Protein AF-A0A3M1M4L3-F1 (afdb_monomer_lite)

Sequence (626 aa):
MTRQAADRQPEDGQPAIVGIDIGGANLKIATAGGLARACFFPMWKTPEQLATRLARLIEDCGIDPSHARFALTMTGEMADCFATRRAGVQAILRQVLDLVPGERLFVYRVDGGWCTASAAWEDPWSVAASNWRALAEWILSCDSPVQPPPDLLIDIGSTTTDVIPLFDGRVATTARTDRDRLQSGQLVYIGCQRTLLAALQASVRIDGVSCPLMAEYFADLGDALVVAGLASESSADLATADGRPRTQEFAAARLARMIGEDAETLDLEPIRDLGRQFAQSASARIADAVVRQLDVRQRPPTGTTLMFTGHGDGLHRCVAEELTRRGLAFHAVWLSDSLSPELSRSAPAYACARLLLSRLHGREAPGVSIEGASLIERLEPLVEPRLPTEGRPRPSPRTATKLPDQSRRVIKLGGSLLDVPNLSELFCAWMRAERPACNLLVVGGGPLVDAVRQLDRIHELPPTEIHWLCVRLLDATWELAQWLLPQVVHPVADADSLNHFLSHDQSADRVALVRPGAFYEPDGDRSGLPANWSTTSDSVAAYLAQIVAADELVLLKSTCIYGQQTSAPGGDSAIQRWAEAGLVDAMFPIAARCIPRVRYLNLRSATQATPTNASSPESARRATRS

pLDDT: mean 83.09, std 19.93, range [24.25, 98.25]

Secondary structure (DSSP, 8-state):
--------PPPTTPPPEEEEEE-SSEEEEEETTS-EEEEE--TTT-GGGHHHHHHHHHHHTT--TTT-EEEEEESGGG-TT-SSHHHHHHHHHHHHHTTS-GGGEEEE-TTS-EE-HHHHHH-GGGTBT-HHHHHHHHHHSTT-SSSSPPSEEEEE-SS-EEEEE--TTS------SHHHHHHHTSEES--SSS-BGGGT-SEEEETTEEEEPP-SSS-BHHHHHHHTTSS--BSS---STTS--B-HHHHHHHHHHTTT--TTTS-HHHHHHHHHHHHHHHHHHHHHHHHHHHHHTT--STTEEEEEEES-HHHHHHHHHHHHHTT--EEEEEGGGTS-HHHHHTHHHHHHHHHHHHHHTT-S--------S---S------PPPPPP---PPPPP------TT--EEEEEE-GGGTT-TTHHHHHHHHHHHSPP-EEEEEE--HHHHHHHHHHHHHH---HHHHHHHHHHHHHHHHHHHHHH-TT--EEE-SHHHHHHHHHH---TT-EEEE-GGGT--STT--S---SSTTS-HHHHHHHHHHHTT-SEEEEEESS-BTTB-EEE-TTSHHHHHHHHTTSS-TTHHHHHTT-SEEEEEETTTTTS-PPP----TTSSSSSS--

Foldseek 3Di:
DDDDPDLDDPDPPAAWFKFWEAECFKTKMATLSFDIDMDTDNCLPCVVCLLVVVLVRCVVVVHDLVRHAYEYAYQNLPHPNAPDSLRSLLSNLLSVVLRHPQVRYWQAFLVRDTDTSVVCNVPVLRRHPNLVVLLLLLLLDPVHPDPPRAQWEWAAEQFKIATFGCPPSHRPDPDSDVVSCVVLLRIGRDHQHPAALCVLDQWDDFPNDTAGWDPDQLFTLVLLCQLLVQDPFDQPPLVGPVSGGSHNQSSLQSQQVRRPGGPVGDDSVSSNVSSVVSLLSRLLSNLVSNVSVCVVVVHQLAAGEYEYFADGRSSVVSNVVNCVVVVRHYHYHYVCVVGPNSCRNNVSSNSSSNVVVCVVVVNDDDDDDPPDPDDPDDDDDDDDDDDDDDDDDDDDDPADDDDPPAAAEEEEEEQQLLPPPCSQVLVVVVLVVDDQHQAEYFYFLHPNLVVLVVVCVVVVDDFLVSLVVRLVSSVVVLVSCCVVHVQQPAEAEALVSVVCCLPPPIGSSHYYYYRLRNPADPPPHPLPDDRGQLDGSLLSSLLVCVRNVHQEYEYADQGDDSPDKDKDQLLDPVVCVCCVSVVHGNCNSVSRNHHGMYIYDHSVCPPPDDPDDPDDPDPPPPPPDD

Structure (mmCIF, N/CA/C/O backbone):
data_AF-A0A3M1M4L3-F1
#
_entry.id   AF-A0A3M1M4L3-F1
#
loop_
_atom_site.group_PDB
_atom_site.id
_atom_site.type_symbol
_atom_site.label_atom_id
_atom_site.label_alt_id
_atom_site.label_comp_id
_atom_site.label_asym_id
_atom_site.label_entity_id
_atom_site.label_seq_id
_atom_site.pdbx_PDB_ins_code
_atom_site.Cartn_x
_atom_site.Cartn_y
_atom_site.Cartn_z
_atom_site.occupancy
_atom_site.B_iso_or_equiv
_atom_site.auth_seq_id
_atom_site.auth_comp_id
_atom_site.auth_asym_id
_atom_site.auth_atom_id
_atom_site.pdbx_PDB_model_num
ATOM 1 N N . MET A 1 1 ? 16.657 -18.083 37.645 1.00 32.25 1 MET A N 1
ATOM 2 C CA . MET A 1 1 ? 17.650 -18.602 36.680 1.00 32.25 1 MET A CA 1
ATOM 3 C C . MET A 1 1 ? 17.088 -18.403 35.287 1.00 32.25 1 MET A C 1
ATOM 5 O O . MET A 1 1 ? 16.308 -19.207 34.799 1.00 32.25 1 MET A O 1
ATOM 9 N N . THR A 1 2 ? 17.403 -17.244 34.731 1.00 26.77 2 THR A N 1
ATOM 10 C CA . THR A 1 2 ? 16.927 -16.693 33.463 1.00 26.77 2 THR A CA 1
ATOM 11 C C . THR A 1 2 ? 17.750 -17.305 32.332 1.00 26.77 2 THR A C 1
ATOM 13 O O . THR A 1 2 ? 18.967 -17.134 32.308 1.00 26.77 2 THR A O 1
ATOM 16 N N . ARG A 1 3 ? 17.124 -18.048 31.412 1.00 27.91 3 ARG A N 1
ATOM 17 C CA . ARG A 1 3 ? 17.778 -18.461 30.164 1.00 27.91 3 ARG A CA 1
ATOM 18 C C . ARG A 1 3 ? 17.505 -17.402 29.102 1.00 27.91 3 ARG A C 1
ATOM 20 O O . ARG A 1 3 ? 16.374 -17.254 28.658 1.00 27.91 3 ARG A O 1
ATOM 27 N N . GLN A 1 4 ? 18.567 -16.687 28.733 1.00 27.95 4 GLN A N 1
ATOM 28 C CA . GLN A 1 4 ? 18.695 -15.959 27.474 1.00 27.95 4 GLN A CA 1
ATOM 29 C C . GLN A 1 4 ? 18.312 -16.893 26.318 1.00 27.95 4 GLN A C 1
ATOM 31 O O . GLN A 1 4 ? 18.992 -17.894 26.082 1.00 27.95 4 GLN A O 1
ATOM 36 N N . ALA A 1 5 ? 17.238 -16.574 25.598 1.00 28.23 5 ALA A N 1
ATOM 37 C CA . ALA A 1 5 ? 17.086 -17.037 24.228 1.00 28.23 5 ALA A CA 1
ATOM 38 C C . ALA A 1 5 ? 18.014 -16.163 23.382 1.00 28.23 5 ALA A C 1
ATOM 40 O O . ALA A 1 5 ? 17.811 -14.960 23.251 1.00 28.23 5 ALA A O 1
ATOM 41 N N . ALA A 1 6 ? 19.109 -16.777 22.949 1.00 30.31 6 ALA A N 1
ATOM 42 C CA . ALA A 1 6 ? 20.185 -16.143 22.221 1.00 30.31 6 ALA A CA 1
ATOM 43 C C . ALA A 1 6 ? 19.709 -15.601 20.869 1.00 30.31 6 ALA A C 1
ATOM 45 O O . ALA A 1 6 ? 19.128 -16.328 20.062 1.00 30.31 6 ALA A O 1
ATOM 46 N N . ASP A 1 7 ? 20.054 -14.338 20.650 1.00 32.81 7 ASP A N 1
ATOM 47 C CA . ASP A 1 7 ? 20.271 -13.692 19.366 1.00 32.81 7 ASP A CA 1
ATOM 48 C C . ASP A 1 7 ? 21.252 -14.555 18.546 1.00 32.81 7 ASP A C 1
ATOM 50 O O . ASP A 1 7 ? 22.466 -14.538 18.761 1.00 32.81 7 ASP A O 1
ATOM 54 N N . ARG A 1 8 ? 20.723 -15.438 17.692 1.00 32.38 8 ARG A N 1
ATOM 55 C CA . ARG A 1 8 ? 21.536 -16.164 16.714 1.00 32.38 8 ARG A CA 1
ATOM 56 C C . ARG A 1 8 ? 21.619 -15.292 15.474 1.00 32.38 8 ARG A C 1
ATOM 58 O O . ARG A 1 8 ? 20.657 -15.214 14.713 1.00 32.38 8 ARG A O 1
ATOM 65 N N . GLN A 1 9 ? 22.785 -14.685 15.262 1.00 31.12 9 GLN A N 1
ATOM 66 C CA . GLN A 1 9 ? 23.165 -14.221 13.933 1.00 31.12 9 GLN A CA 1
ATOM 67 C C . GLN A 1 9 ? 22.983 -15.371 12.925 1.00 31.12 9 GLN A C 1
ATOM 69 O O . GLN A 1 9 ? 23.208 -16.531 13.294 1.00 31.12 9 GLN A O 1
ATOM 74 N N . PRO A 1 10 ? 22.545 -15.086 11.685 1.00 37.47 10 PRO A N 1
ATOM 75 C CA . PRO A 1 10 ? 22.465 -16.109 10.652 1.00 37.47 10 PRO A CA 1
ATOM 76 C C . PRO A 1 10 ? 23.833 -16.785 10.514 1.00 37.47 10 PRO A C 1
ATOM 78 O O . PRO A 1 10 ? 24.854 -16.107 10.430 1.00 37.47 10 PRO A O 1
ATOM 81 N N . GLU A 1 11 ? 23.849 -18.120 10.549 1.00 39.62 11 GLU A N 1
ATOM 82 C CA . GLU A 1 11 ? 25.050 -18.908 10.271 1.00 39.62 11 GLU A CA 1
ATOM 83 C C . GLU A 1 11 ? 25.615 -18.471 8.911 1.00 39.62 11 GLU A C 1
ATOM 85 O O . GLU A 1 11 ? 24.872 -18.412 7.925 1.00 39.62 11 GLU A O 1
ATOM 90 N N . ASP A 1 12 ? 26.909 -18.135 8.882 1.00 37.69 12 ASP A N 1
ATOM 91 C CA . ASP A 1 12 ? 27.631 -17.689 7.688 1.00 37.69 12 ASP A CA 1
ATOM 92 C C . ASP A 1 12 ? 27.312 -18.618 6.500 1.00 37.69 12 ASP A C 1
ATOM 94 O O . ASP A 1 12 ? 27.687 -19.793 6.486 1.00 37.69 12 ASP A O 1
ATOM 98 N N . GLY A 1 13 ? 26.571 -18.099 5.512 1.00 49.00 13 GLY A N 1
ATOM 99 C CA . GLY A 1 13 ? 26.264 -18.788 4.253 1.00 49.00 13 GLY A CA 1
ATOM 100 C C . GLY A 1 13 ? 24.808 -19.210 4.008 1.00 49.00 13 GLY A C 1
ATOM 101 O O . GLY A 1 13 ? 24.518 -19.671 2.901 1.00 49.00 13 GLY A O 1
ATOM 102 N N . GLN A 1 14 ? 23.867 -19.050 4.951 1.00 57.69 14 GLN A N 1
ATOM 103 C CA . GLN A 1 14 ? 22.445 -19.289 4.645 1.00 57.69 14 GLN A CA 1
ATOM 104 C C . GLN A 1 14 ? 21.783 -18.075 3.962 1.00 57.69 14 GLN A C 1
ATOM 106 O O . GLN A 1 14 ? 21.951 -16.944 4.418 1.00 57.69 14 GLN A O 1
ATOM 111 N N . PRO A 1 15 ? 20.999 -18.281 2.882 1.00 73.06 15 PRO A N 1
ATOM 112 C CA . PRO A 1 15 ? 20.337 -17.190 2.173 1.00 73.06 15 PRO A CA 1
ATOM 113 C C . PRO A 1 15 ? 19.296 -16.513 3.069 1.00 73.06 15 PRO A C 1
ATOM 115 O O . PRO A 1 15 ? 18.456 -17.187 3.671 1.00 73.06 15 PRO A O 1
ATOM 118 N N . ALA A 1 16 ? 19.320 -15.179 3.120 1.00 89.94 16 ALA A N 1
ATOM 119 C CA . ALA A 1 16 ? 18.350 -14.401 3.881 1.00 89.94 16 ALA A CA 1
ATOM 120 C C . ALA A 1 16 ? 16.921 -14.699 3.400 1.00 89.94 16 ALA A C 1
ATOM 122 O O . ALA A 1 16 ? 16.651 -14.696 2.200 1.00 89.94 16 ALA A O 1
ATOM 123 N N . ILE A 1 17 ? 15.998 -14.943 4.333 1.00 96.06 17 ILE A N 1
ATOM 124 C CA . ILE A 1 17 ? 14.576 -15.123 4.021 1.00 96.06 17 ILE A CA 1
ATOM 125 C C . ILE A 1 17 ? 13.830 -13.850 4.380 1.00 96.06 17 ILE A C 1
ATOM 127 O O . ILE A 1 17 ? 13.893 -13.386 5.521 1.00 96.06 17 ILE A O 1
ATOM 131 N N . VAL A 1 18 ? 13.126 -13.306 3.395 1.00 97.50 18 VAL A N 1
ATOM 132 C CA . VAL A 1 18 ? 12.513 -11.982 3.448 1.00 97.50 18 VAL A CA 1
ATOM 133 C C . VAL A 1 18 ? 11.041 -12.109 3.106 1.00 97.50 18 VAL A C 1
ATOM 135 O O . VAL A 1 18 ? 10.682 -12.548 2.022 1.00 97.50 18 VAL A O 1
ATOM 138 N N . GLY A 1 19 ? 10.175 -11.719 4.022 1.00 97.69 19 GLY A N 1
ATOM 139 C CA . GLY A 1 19 ? 8.757 -11.569 3.764 1.00 97.69 19 GLY A CA 1
ATOM 140 C C . GLY A 1 19 ? 8.443 -10.176 3.246 1.00 97.69 19 GLY A C 1
ATOM 141 O O . GLY A 1 19 ? 9.009 -9.192 3.723 1.00 97.69 19 GLY A O 1
ATOM 142 N N . ILE A 1 20 ? 7.534 -10.100 2.283 1.00 97.56 20 ILE A N 1
ATOM 143 C CA . ILE A 1 20 ? 7.029 -8.875 1.673 1.00 97.56 20 ILE A CA 1
ATOM 144 C C . ILE A 1 20 ? 5.503 -8.900 1.791 1.00 97.56 20 ILE A C 1
ATOM 146 O O . ILE A 1 20 ? 4.857 -9.807 1.272 1.00 97.56 20 ILE A O 1
ATOM 150 N N . ASP A 1 21 ? 4.934 -7.892 2.449 1.00 97.00 21 ASP A N 1
ATOM 151 C CA . ASP A 1 21 ? 3.492 -7.621 2.494 1.00 97.00 21 ASP A CA 1
ATOM 152 C C . ASP A 1 21 ? 3.196 -6.360 1.673 1.00 97.00 21 ASP A C 1
ATOM 154 O O . ASP A 1 21 ? 3.556 -5.239 2.056 1.00 97.00 21 ASP A O 1
ATOM 158 N N . ILE A 1 22 ? 2.575 -6.560 0.508 1.00 96.25 22 ILE A N 1
ATOM 159 C CA . ILE A 1 22 ? 2.193 -5.494 -0.421 1.00 96.25 22 ILE A CA 1
ATOM 160 C C . ILE A 1 22 ? 0.733 -5.119 -0.169 1.00 96.25 22 ILE A C 1
ATOM 162 O O . ILE A 1 22 ? -0.192 -5.725 -0.717 1.00 96.25 22 ILE A O 1
ATOM 166 N N . GLY A 1 23 ? 0.525 -4.107 0.670 1.00 92.94 23 GLY A N 1
ATOM 167 C CA . GLY A 1 23 ? -0.794 -3.550 0.949 1.00 92.94 23 GLY A CA 1
ATOM 168 C C . GLY A 1 23 ? -1.175 -2.404 0.016 1.00 92.94 23 GLY A C 1
ATOM 169 O O . GLY A 1 23 ? -0.333 -1.800 -0.644 1.00 92.94 23 GLY A O 1
ATOM 170 N N . GLY A 1 24 ? -2.462 -2.048 0.003 1.00 89.94 24 GLY A N 1
ATOM 171 C CA . GLY A 1 24 ? -2.957 -0.940 -0.826 1.00 89.94 24 GLY A CA 1
ATOM 172 C C . GLY A 1 24 ? -2.454 0.444 -0.394 1.00 89.94 24 GLY A C 1
ATOM 173 O O . GLY A 1 24 ? -2.439 1.364 -1.204 1.00 89.94 24 GLY A O 1
ATOM 174 N N . ALA A 1 25 ? -2.042 0.600 0.869 1.00 89.06 25 ALA A N 1
ATOM 175 C CA . ALA A 1 25 ? -1.577 1.872 1.439 1.00 89.06 25 ALA A CA 1
ATOM 176 C C . ALA A 1 25 ? -0.161 1.830 2.016 1.00 89.06 25 ALA A C 1
ATOM 178 O O . ALA A 1 25 ? 0.395 2.874 2.344 1.00 89.06 25 ALA A O 1
ATOM 179 N N . ASN A 1 26 ? 0.410 0.643 2.202 1.00 91.31 26 ASN A N 1
ATOM 180 C CA . ASN A 1 26 ? 1.704 0.474 2.844 1.00 91.31 26 ASN A CA 1
ATOM 181 C C . ASN A 1 26 ? 2.438 -0.708 2.219 1.00 91.31 26 ASN A C 1
ATOM 183 O O . ASN A 1 26 ? 1.822 -1.724 1.902 1.00 91.31 26 ASN A O 1
ATOM 187 N N . LEU A 1 27 ? 3.758 -0.583 2.129 1.00 94.75 27 LEU A N 1
ATOM 188 C CA . LEU A 1 27 ? 4.661 -1.695 1.853 1.00 94.75 27 LEU A CA 1
ATOM 189 C C . LEU A 1 27 ? 5.369 -2.059 3.144 1.00 94.75 27 LEU A C 1
ATOM 191 O O . LEU A 1 27 ? 5.829 -1.166 3.862 1.00 94.75 27 LEU A O 1
ATOM 195 N N . LYS A 1 28 ? 5.467 -3.354 3.430 1.00 95.62 28 LYS A N 1
ATOM 196 C CA . LYS A 1 28 ? 6.172 -3.853 4.607 1.00 95.62 28 LYS A CA 1
ATOM 197 C C . LYS A 1 28 ? 7.083 -4.993 4.201 1.00 95.62 28 LYS A C 1
ATOM 199 O O . LYS A 1 28 ? 6.690 -5.858 3.419 1.00 95.62 28 LYS A O 1
ATOM 204 N N . ILE A 1 29 ? 8.279 -5.002 4.764 1.00 96.44 29 ILE A N 1
ATOM 205 C CA . ILE A 1 29 ? 9.222 -6.101 4.637 1.00 96.44 29 ILE A CA 1
ATOM 206 C C . ILE A 1 29 ? 9.695 -6.529 6.018 1.00 96.44 29 ILE A C 1
ATOM 208 O O . ILE A 1 29 ? 9.835 -5.703 6.924 1.00 96.44 29 ILE A O 1
ATOM 212 N N . ALA A 1 30 ? 9.959 -7.819 6.172 1.00 96.38 30 ALA A N 1
ATOM 213 C CA . ALA A 1 30 ? 10.586 -8.341 7.372 1.00 96.38 30 ALA A CA 1
ATOM 214 C C . ALA A 1 30 ? 11.461 -9.551 7.052 1.00 96.38 30 ALA A C 1
ATOM 216 O O . ALA A 1 30 ? 11.080 -10.407 6.261 1.00 96.38 30 ALA A O 1
ATOM 217 N N . THR A 1 31 ? 12.629 -9.652 7.674 1.00 95.88 31 THR A N 1
ATOM 218 C CA . THR A 1 31 ? 13.487 -10.830 7.567 1.00 95.88 31 THR A CA 1
ATOM 219 C C . THR A 1 31 ? 13.106 -11.850 8.629 1.00 95.88 31 THR A C 1
ATOM 221 O O . THR A 1 31 ? 12.677 -11.493 9.727 1.00 95.88 31 THR A O 1
ATOM 224 N N . ALA A 1 32 ? 13.327 -13.136 8.355 1.00 93.12 32 ALA A N 1
ATOM 225 C CA . ALA A 1 32 ? 13.128 -14.185 9.357 1.00 93.12 32 ALA A CA 1
ATOM 226 C C . ALA A 1 32 ? 14.021 -13.990 10.605 1.00 93.12 32 ALA A C 1
ATOM 228 O O . ALA A 1 32 ? 13.659 -14.440 11.692 1.00 93.12 32 ALA A O 1
ATOM 229 N N . GLY A 1 33 ? 15.141 -13.269 10.454 1.00 89.06 33 GLY A N 1
ATOM 230 C CA . GLY A 1 33 ? 16.050 -12.866 11.532 1.00 89.06 33 GLY A CA 1
ATOM 231 C C . GLY A 1 33 ? 15.567 -11.687 12.387 1.00 89.06 33 GLY A C 1
ATOM 232 O O . GLY A 1 33 ? 16.250 -11.328 13.335 1.00 89.06 33 GLY A O 1
ATOM 233 N N . GLY A 1 34 ? 14.405 -11.092 12.091 1.00 89.62 34 GLY A N 1
ATOM 234 C CA . GLY A 1 34 ? 13.785 -10.077 12.950 1.00 89.62 34 GLY A CA 1
ATOM 235 C C . GLY A 1 34 ? 14.052 -8.620 12.558 1.00 89.62 34 GLY A C 1
ATOM 236 O O . GLY A 1 34 ? 13.714 -7.715 13.314 1.00 89.62 34 GLY A O 1
ATOM 237 N N . LEU A 1 35 ? 14.609 -8.354 11.376 1.00 92.38 35 LEU A N 1
ATOM 238 C CA . LEU A 1 35 ? 14.668 -6.990 10.845 1.00 92.38 35 LEU A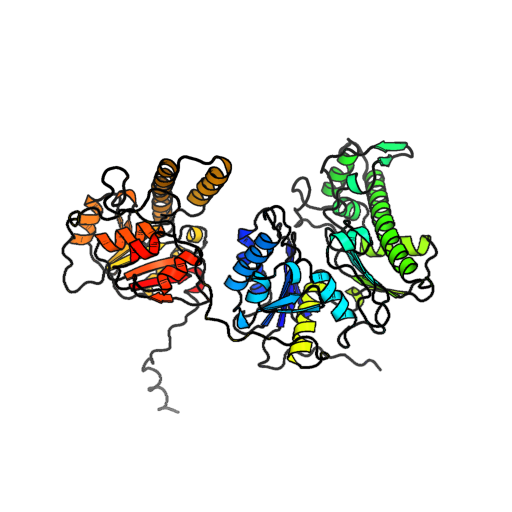 CA 1
ATOM 239 C C . LEU A 1 35 ? 13.352 -6.660 10.139 1.00 92.38 35 LEU A C 1
ATOM 241 O O . LEU A 1 35 ? 12.895 -7.464 9.338 1.00 92.38 35 LEU A O 1
ATOM 245 N N . ALA A 1 36 ? 12.768 -5.483 10.372 1.00 93.31 36 ALA A N 1
ATOM 246 C CA . ALA A 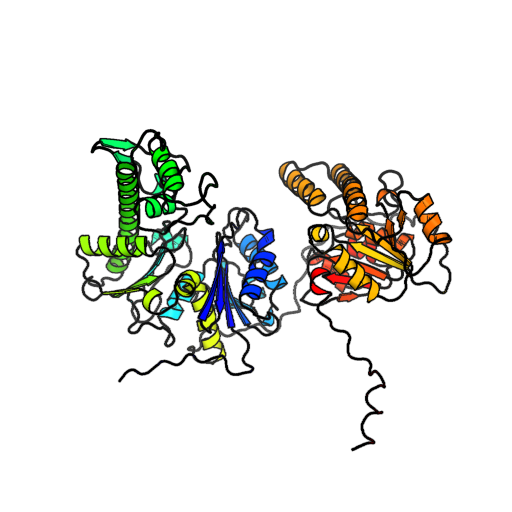1 36 ? 11.561 -5.042 9.672 1.00 93.31 36 ALA A CA 1
ATOM 247 C C . ALA A 1 36 ? 11.631 -3.576 9.240 1.00 93.31 36 ALA A C 1
ATOM 249 O O . ALA A 1 36 ? 12.226 -2.730 9.918 1.00 93.31 36 ALA A O 1
ATOM 250 N N . ARG A 1 37 ? 11.001 -3.274 8.103 1.00 92.56 37 ARG A N 1
ATOM 251 C CA . ARG A 1 37 ? 10.810 -1.918 7.576 1.00 92.56 37 ARG A CA 1
ATOM 252 C C . ARG A 1 37 ? 9.427 -1.803 6.957 1.00 92.56 37 ARG A C 1
ATOM 254 O O . ARG A 1 37 ? 8.935 -2.735 6.327 1.00 92.56 37 ARG A O 1
ATOM 261 N N . ALA A 1 38 ? 8.822 -0.634 7.096 1.00 91.12 38 ALA A N 1
ATOM 262 C CA . ALA A 1 38 ? 7.552 -0.317 6.468 1.00 91.12 38 ALA A CA 1
ATOM 263 C C . ALA A 1 38 ? 7.575 1.118 5.948 1.00 91.12 38 ALA A C 1
ATOM 265 O O . ALA A 1 38 ? 8.188 1.993 6.560 1.00 91.12 38 ALA A O 1
ATOM 266 N N . CYS A 1 39 ? 6.877 1.375 4.846 1.00 89.81 39 CYS A N 1
ATOM 267 C CA . CYS A 1 39 ? 6.657 2.734 4.367 1.00 89.81 39 CYS A CA 1
ATOM 268 C C . CYS A 1 39 ? 5.238 2.918 3.831 1.00 89.81 39 CYS A C 1
ATOM 270 O O . CYS A 1 39 ? 4.625 1.982 3.309 1.00 89.81 39 CYS A O 1
ATOM 272 N N . PHE A 1 40 ? 4.741 4.151 3.934 1.00 88.38 40 PHE A N 1
ATOM 273 C CA . PHE A 1 40 ? 3.493 4.545 3.298 1.00 88.38 40 PHE A CA 1
ATOM 274 C C . PHE A 1 40 ? 3.654 4.542 1.775 1.00 88.38 40 PHE A C 1
ATOM 276 O O . PHE A 1 40 ? 4.588 5.138 1.225 1.00 88.38 40 PHE A O 1
ATOM 283 N N . PHE A 1 41 ? 2.731 3.871 1.098 1.00 91.62 41 PHE A N 1
ATOM 284 C CA . PHE A 1 41 ? 2.696 3.713 -0.346 1.00 91.62 41 PHE A CA 1
ATOM 285 C C . PHE A 1 41 ? 1.235 3.710 -0.811 1.00 91.62 41 PHE A C 1
ATOM 287 O O . PHE A 1 41 ? 0.580 2.667 -0.764 1.00 91.62 41 PHE A O 1
ATOM 294 N N . PRO A 1 42 ? 0.692 4.868 -1.225 1.00 89.12 42 PRO A N 1
ATOM 295 C CA . PRO A 1 42 ? -0.676 4.960 -1.709 1.00 89.12 42 PRO A CA 1
ATOM 296 C C . PRO A 1 42 ? -0.750 4.336 -3.104 1.00 89.12 42 PRO A C 1
ATOM 298 O O . PRO A 1 42 ? -0.598 5.027 -4.112 1.00 89.12 42 PRO A O 1
ATOM 301 N N . MET A 1 43 ? -0.973 3.023 -3.167 1.00 93.56 43 MET A N 1
ATOM 302 C CA . MET A 1 43 ? -0.946 2.257 -4.416 1.00 93.56 43 MET A CA 1
ATOM 303 C C . MET A 1 43 ? -1.917 2.813 -5.456 1.00 93.56 43 MET A C 1
ATOM 305 O O . MET A 1 43 ? -1.611 2.806 -6.637 1.00 93.56 43 MET A O 1
ATOM 309 N N . TRP A 1 44 ? -3.041 3.375 -5.009 1.00 89.62 44 TRP A N 1
ATOM 310 C CA . TRP A 1 44 ? -4.038 4.008 -5.871 1.00 89.62 44 TRP A CA 1
ATOM 311 C C . TRP A 1 44 ? -3.567 5.316 -6.534 1.00 89.62 44 TRP A C 1
ATOM 313 O O . TRP A 1 44 ? -4.192 5.755 -7.493 1.00 89.62 44 TRP A O 1
ATOM 323 N N . LYS A 1 45 ? -2.492 5.952 -6.042 1.00 83.25 45 LYS A N 1
ATOM 324 C CA . LYS A 1 45 ? -1.944 7.203 -6.605 1.00 83.25 45 LYS A CA 1
ATOM 325 C C . LYS A 1 45 ? -0.708 6.982 -7.467 1.00 83.25 45 LYS A C 1
ATOM 327 O O . LYS A 1 45 ? -0.581 7.626 -8.499 1.00 83.25 45 LYS A O 1
ATOM 332 N N . THR A 1 46 ? 0.209 6.127 -7.016 1.00 87.25 46 THR A N 1
ATOM 333 C CA . THR A 1 46 ? 1.527 5.937 -7.652 1.00 87.25 46 THR A CA 1
ATOM 334 C C . THR A 1 46 ? 1.866 4.450 -7.835 1.00 87.25 46 THR A C 1
ATOM 336 O O . THR A 1 46 ? 2.898 3.994 -7.325 1.00 87.25 46 THR A O 1
ATOM 339 N N . PRO A 1 47 ? 0.997 3.646 -8.482 1.00 88.31 47 PRO A N 1
ATOM 340 C CA . PRO A 1 47 ? 1.197 2.199 -8.616 1.00 88.31 47 PRO A CA 1
ATOM 341 C C . PRO A 1 47 ? 2.494 1.836 -9.352 1.00 88.31 47 PRO A C 1
ATOM 343 O O . PRO A 1 47 ? 3.097 0.806 -9.057 1.00 88.31 47 PRO A O 1
ATOM 346 N N . GLU A 1 48 ? 2.956 2.687 -10.269 1.00 86.75 48 GLU A N 1
ATOM 347 C CA . GLU A 1 48 ? 4.187 2.530 -11.052 1.00 86.75 48 GLU A CA 1
ATOM 348 C C . GLU A 1 48 ? 5.478 2.646 -10.228 1.00 86.75 48 GLU A C 1
ATOM 350 O O . GLU A 1 48 ? 6.551 2.263 -10.690 1.00 86.75 48 GLU A O 1
ATOM 355 N N . GLN A 1 49 ? 5.398 3.176 -9.004 1.00 87.25 49 GLN A N 1
ATOM 356 C CA . GLN A 1 49 ? 6.560 3.336 -8.130 1.00 87.25 49 GLN A CA 1
ATOM 357 C C . GLN A 1 49 ? 6.805 2.124 -7.222 1.00 87.25 49 GLN A C 1
ATOM 359 O O . GLN A 1 49 ? 7.777 2.141 -6.463 1.00 87.25 49 GLN A O 1
ATOM 364 N N . LEU A 1 50 ? 5.966 1.080 -7.272 1.00 93.69 50 LEU A N 1
ATOM 365 C CA . LEU A 1 50 ? 6.055 -0.069 -6.362 1.00 93.69 50 LEU A CA 1
ATOM 366 C C . LEU A 1 50 ? 7.446 -0.710 -6.404 1.00 93.69 50 LEU A C 1
ATOM 368 O O . LEU A 1 50 ? 8.059 -0.864 -5.348 1.00 93.69 50 LEU A O 1
ATOM 372 N N . ALA A 1 51 ? 7.981 -0.995 -7.596 1.00 91.69 51 ALA A N 1
ATOM 373 C CA . ALA A 1 51 ? 9.316 -1.583 -7.727 1.00 91.69 51 ALA A CA 1
ATOM 374 C C . ALA A 1 51 ? 10.403 -0.689 -7.097 1.00 91.69 51 ALA A C 1
ATOM 376 O O . ALA A 1 51 ? 11.221 -1.135 -6.296 1.00 91.69 51 ALA A O 1
ATOM 377 N N . THR A 1 52 ? 10.376 0.614 -7.386 1.00 88.94 52 THR A N 1
ATOM 378 C CA . THR A 1 52 ? 11.372 1.561 -6.853 1.00 88.94 52 THR A CA 1
ATOM 379 C C . THR A 1 52 ? 11.300 1.663 -5.328 1.00 88.94 52 THR A C 1
ATOM 381 O O . THR A 1 52 ? 12.325 1.725 -4.652 1.00 88.94 52 THR A O 1
ATOM 384 N N . ARG A 1 53 ? 10.089 1.687 -4.763 1.00 90.88 53 ARG A N 1
ATOM 385 C CA . ARG A 1 53 ? 9.883 1.817 -3.314 1.00 90.88 53 ARG A CA 1
ATOM 386 C C . ARG A 1 53 ? 10.231 0.531 -2.575 1.00 90.88 53 ARG A C 1
ATOM 388 O O . ARG A 1 53 ? 10.836 0.604 -1.511 1.00 90.88 53 ARG A O 1
ATOM 395 N N . LEU A 1 54 ? 9.908 -0.623 -3.152 1.00 94.69 54 LEU A N 1
ATOM 396 C CA . LEU A 1 54 ? 10.280 -1.920 -2.603 1.00 94.69 54 LEU A CA 1
ATOM 397 C C . LEU A 1 54 ? 11.799 -2.143 -2.657 1.00 94.69 54 LEU A C 1
ATOM 399 O O . LEU A 1 54 ? 12.366 -2.594 -1.668 1.00 94.69 54 LEU A O 1
ATOM 403 N N . ALA A 1 55 ? 12.469 -1.752 -3.748 1.00 92.25 55 ALA A N 1
ATOM 404 C CA . ALA A 1 55 ? 13.928 -1.822 -3.859 1.00 92.25 55 ALA A CA 1
ATOM 405 C C . ALA A 1 55 ? 14.633 -1.044 -2.739 1.00 92.25 55 ALA A C 1
ATOM 407 O O . ALA A 1 55 ? 15.527 -1.585 -2.098 1.00 92.25 55 ALA A O 1
ATOM 408 N N . ARG A 1 56 ? 14.173 0.182 -2.445 1.00 89.56 56 ARG A N 1
ATOM 409 C CA . ARG A 1 56 ? 14.706 0.988 -1.333 1.00 89.56 56 ARG A CA 1
ATOM 410 C C . ARG A 1 56 ? 14.539 0.300 0.017 1.00 89.56 56 ARG A C 1
ATOM 412 O O . ARG A 1 56 ? 15.479 0.271 0.791 1.00 89.56 56 ARG A O 1
ATOM 419 N N . LEU A 1 57 ? 13.374 -0.296 0.288 1.00 91.56 57 LEU A N 1
ATOM 420 C CA . LEU A 1 57 ? 13.175 -1.039 1.537 1.00 91.56 57 LEU A CA 1
ATOM 421 C C . LEU A 1 57 ? 14.156 -2.216 1.651 1.00 91.56 57 LEU A C 1
ATOM 423 O O . LEU A 1 57 ? 14.744 -2.424 2.708 1.00 91.56 57 LEU A O 1
ATOM 427 N N . ILE A 1 58 ? 14.341 -2.976 0.569 1.00 91.50 58 ILE A N 1
ATOM 428 C CA . ILE A 1 58 ? 15.274 -4.112 0.532 1.00 91.50 58 ILE A CA 1
ATOM 429 C C . ILE A 1 58 ? 16.720 -3.635 0.774 1.00 91.50 58 ILE A C 1
ATOM 431 O O . ILE A 1 58 ? 17.437 -4.243 1.572 1.00 91.50 58 ILE A O 1
ATOM 435 N N . GLU A 1 59 ? 17.117 -2.523 0.152 1.00 88.62 59 GLU A N 1
ATOM 436 C CA . GLU A 1 59 ? 18.423 -1.877 0.335 1.00 88.62 59 GLU A CA 1
ATOM 437 C C . GLU A 1 59 ? 18.627 -1.358 1.768 1.00 88.62 59 GLU A C 1
ATOM 439 O O . GLU A 1 59 ? 19.657 -1.641 2.376 1.00 88.62 59 GLU A O 1
ATOM 444 N N . ASP A 1 60 ? 17.623 -0.700 2.358 1.00 84.62 60 ASP A N 1
ATOM 445 C CA . ASP A 1 60 ? 17.634 -0.220 3.751 1.00 84.62 60 ASP A CA 1
ATOM 446 C C . ASP A 1 60 ? 17.790 -1.366 4.769 1.00 84.62 60 ASP A C 1
ATOM 448 O O . ASP A 1 60 ? 18.164 -1.151 5.928 1.00 84.62 60 ASP A O 1
ATOM 452 N N . CYS A 1 61 ? 17.474 -2.593 4.349 1.00 86.50 61 CYS A N 1
ATOM 453 C CA . CYS A 1 61 ? 17.683 -3.811 5.117 1.00 86.50 61 CYS A CA 1
ATOM 454 C C . CYS A 1 61 ? 19.030 -4.501 4.846 1.00 86.50 61 CYS A C 1
ATOM 456 O O . CYS A 1 61 ? 19.310 -5.519 5.480 1.00 86.50 61 CYS A O 1
ATOM 458 N N . GLY A 1 62 ? 19.855 -3.981 3.933 1.00 86.25 62 GLY A N 1
ATOM 459 C CA . GLY A 1 62 ? 21.145 -4.564 3.555 1.00 86.25 62 GLY A CA 1
ATOM 460 C C . GLY A 1 62 ? 21.021 -5.923 2.862 1.00 86.25 62 GLY A C 1
ATOM 461 O O . GLY A 1 62 ? 21.914 -6.760 2.980 1.00 86.25 62 GLY A O 1
ATOM 462 N N . ILE A 1 63 ? 19.894 -6.181 2.194 1.00 88.31 63 ILE A N 1
ATOM 463 C CA . ILE A 1 63 ? 19.602 -7.470 1.563 1.00 88.31 63 ILE A CA 1
ATOM 464 C C . ILE A 1 63 ? 20.059 -7.432 0.105 1.00 88.31 63 ILE A C 1
ATOM 466 O O . ILE A 1 63 ? 19.620 -6.580 -0.661 1.00 88.31 63 ILE A O 1
ATOM 470 N N . ASP A 1 64 ? 20.862 -8.415 -0.302 1.00 86.50 64 ASP A N 1
ATOM 471 C CA . ASP A 1 64 ? 21.124 -8.695 -1.715 1.00 86.50 64 ASP A CA 1
ATOM 472 C C . ASP A 1 64 ? 20.012 -9.602 -2.287 1.00 86.50 64 ASP A C 1
ATOM 474 O O . ASP A 1 64 ? 19.918 -10.777 -1.898 1.00 86.50 64 ASP A O 1
ATOM 478 N N . PRO A 1 65 ? 19.174 -9.112 -3.226 1.00 87.00 65 PRO A N 1
ATOM 479 C CA . PRO A 1 65 ? 18.091 -9.901 -3.811 1.00 87.00 65 PRO A CA 1
ATOM 480 C C . PRO A 1 65 ? 18.554 -11.178 -4.519 1.00 87.00 65 PRO A C 1
ATOM 482 O O . PRO A 1 65 ? 17.795 -12.144 -4.597 1.00 87.00 65 PRO A O 1
ATOM 485 N N . SER A 1 66 ? 19.791 -11.210 -5.022 1.00 85.19 66 SER A N 1
ATOM 486 C CA . SER A 1 66 ? 20.334 -12.369 -5.740 1.00 85.19 66 SER A CA 1
ATOM 487 C C . SER A 1 66 ? 20.682 -13.539 -4.812 1.00 85.19 66 SER A C 1
ATOM 489 O O . SER A 1 66 ? 20.677 -14.698 -5.238 1.00 85.19 66 SER A O 1
ATOM 491 N N . HIS A 1 67 ? 20.904 -13.256 -3.527 1.00 87.19 67 HIS A N 1
ATOM 492 C CA . HIS A 1 67 ? 21.255 -14.244 -2.508 1.00 87.19 67 HIS A CA 1
ATOM 493 C C . HIS A 1 67 ? 20.124 -14.516 -1.510 1.00 87.19 67 HIS A C 1
ATOM 495 O O . HIS A 1 67 ? 20.214 -15.477 -0.750 1.00 87.19 67 HIS A O 1
ATOM 501 N N . ALA A 1 68 ? 19.037 -13.745 -1.532 1.00 92.50 68 ALA A N 1
ATOM 502 C CA . ALA A 1 68 ? 17.884 -13.941 -0.660 1.00 92.50 68 ALA A CA 1
ATOM 503 C C . ALA A 1 68 ? 16.809 -14.869 -1.267 1.00 92.50 68 ALA A C 1
ATOM 505 O O . ALA A 1 68 ? 16.846 -15.245 -2.442 1.00 92.50 68 ALA A O 1
ATOM 506 N N . ARG A 1 69 ? 15.842 -15.269 -0.437 1.00 95.81 69 ARG A N 1
ATOM 507 C CA . ARG A 1 69 ? 14.562 -15.869 -0.839 1.00 95.81 69 ARG A CA 1
ATOM 508 C C . ARG A 1 69 ? 13.429 -15.009 -0.312 1.00 95.81 69 ARG A C 1
ATOM 510 O O . ARG A 1 69 ? 13.497 -14.523 0.816 1.00 95.81 69 ARG A O 1
ATOM 517 N N . PHE A 1 70 ? 12.384 -14.860 -1.111 1.00 97.50 70 PHE A N 1
ATOM 518 C CA . PHE A 1 70 ? 11.313 -13.916 -0.843 1.00 97.50 70 PHE A CA 1
ATOM 519 C C . PHE A 1 70 ? 9.972 -14.623 -0.691 1.00 97.50 70 PHE A C 1
ATOM 521 O O . PHE A 1 70 ? 9.574 -15.403 -1.551 1.00 97.50 70 PHE A O 1
ATOM 528 N N . ALA A 1 71 ? 9.275 -14.324 0.398 1.00 97.69 71 ALA A N 1
ATOM 529 C CA . ALA A 1 71 ? 7.911 -14.745 0.669 1.00 97.69 71 ALA A CA 1
ATOM 530 C C . ALA A 1 71 ? 6.971 -13.556 0.441 1.00 97.69 71 ALA A C 1
ATOM 532 O O . ALA A 1 71 ? 7.003 -12.592 1.199 1.00 97.69 71 ALA A O 1
ATOM 533 N N . LEU A 1 72 ? 6.148 -13.602 -0.599 1.00 97.88 72 LEU A N 1
ATOM 534 C CA . LEU A 1 72 ? 5.241 -12.520 -0.966 1.00 97.88 72 LEU A CA 1
ATOM 535 C C . LEU A 1 72 ? 3.813 -12.820 -0.514 1.00 97.88 72 LEU A C 1
ATOM 537 O O . LEU A 1 72 ? 3.258 -13.861 -0.849 1.00 97.88 72 LEU A O 1
ATOM 541 N N . THR A 1 73 ? 3.193 -11.852 0.149 1.00 96.56 73 THR A N 1
ATOM 542 C CA . THR A 1 73 ? 1.746 -11.764 0.347 1.00 96.56 73 THR A CA 1
ATOM 543 C C . THR A 1 73 ? 1.252 -10.388 -0.099 1.00 96.56 73 THR A C 1
ATOM 545 O O . THR A 1 73 ? 2.015 -9.418 -0.115 1.00 96.56 73 THR A O 1
ATOM 548 N N . MET A 1 74 ? -0.023 -10.280 -0.473 1.00 94.00 74 MET A N 1
ATOM 549 C CA . MET A 1 74 ? -0.596 -9.014 -0.931 1.00 94.00 74 MET A CA 1
ATOM 550 C C . MET A 1 74 ? -2.039 -8.804 -0.468 1.00 94.00 74 MET A C 1
ATOM 552 O O . MET A 1 74 ? -2.778 -9.759 -0.241 1.00 94.00 74 MET A O 1
ATOM 556 N N . THR A 1 75 ? -2.396 -7.530 -0.311 1.00 90.62 75 THR A N 1
ATOM 557 C CA . THR A 1 75 ? -3.769 -6.999 -0.164 1.00 90.62 75 THR A CA 1
ATOM 558 C C . THR A 1 75 ? -4.001 -5.755 -1.034 1.00 90.62 75 THR A C 1
ATOM 560 O O . THR A 1 75 ? -5.087 -5.176 -1.045 1.00 90.62 75 THR A O 1
ATOM 563 N N . GLY A 1 76 ? -2.963 -5.276 -1.732 1.00 90.31 76 GLY A N 1
ATOM 564 C CA . GLY A 1 76 ? -3.024 -4.095 -2.589 1.00 90.31 76 GLY A CA 1
ATOM 565 C C . GLY A 1 76 ? -3.641 -4.334 -3.966 1.00 90.31 76 GLY A C 1
ATOM 566 O O . GLY A 1 76 ? -3.912 -3.374 -4.679 1.00 90.31 76 GLY A O 1
ATOM 567 N N . GLU A 1 77 ? -3.916 -5.581 -4.351 1.00 91.88 77 GLU A N 1
ATOM 568 C CA . GLU A 1 77 ? -4.414 -5.934 -5.685 1.00 91.88 77 GLU A CA 1
ATOM 569 C C . GLU A 1 77 ? -5.812 -5.375 -6.008 1.00 91.88 77 GLU A C 1
ATOM 571 O O . GLU A 1 77 ? -6.247 -5.412 -7.158 1.00 91.88 77 GLU A O 1
ATOM 576 N N . MET A 1 78 ? -6.522 -4.870 -4.995 1.00 89.56 78 MET A N 1
ATOM 577 C CA . MET A 1 78 ? -7.819 -4.200 -5.118 1.00 89.56 78 MET A CA 1
ATOM 578 C C . MET A 1 78 ? -7.732 -2.667 -5.092 1.00 89.56 78 MET A C 1
ATOM 580 O O . MET A 1 78 ? -8.770 -2.016 -5.019 1.00 89.56 78 MET A O 1
ATOM 584 N N . ALA A 1 79 ? -6.534 -2.077 -5.116 1.00 88.44 79 ALA A N 1
ATOM 585 C CA . ALA A 1 79 ? -6.392 -0.624 -5.154 1.00 88.44 79 ALA A CA 1
ATOM 586 C C . ALA A 1 79 ? -7.119 -0.017 -6.369 1.00 88.44 79 ALA A C 1
ATOM 588 O O . ALA A 1 79 ? -7.085 -0.586 -7.460 1.00 88.44 79 ALA A O 1
ATOM 589 N N . ASP A 1 80 ? -7.715 1.166 -6.184 1.00 85.12 80 ASP A N 1
ATOM 590 C CA . ASP A 1 80 ? -8.598 1.834 -7.160 1.00 85.12 80 ASP A CA 1
ATOM 591 C C . ASP A 1 80 ? -7.967 2.044 -8.549 1.00 85.12 80 ASP A C 1
ATOM 593 O O . ASP A 1 80 ? -8.669 2.200 -9.545 1.00 85.12 80 ASP A O 1
ATOM 597 N N . CYS A 1 81 ? -6.635 2.029 -8.635 1.00 86.75 81 CYS A N 1
ATOM 598 C CA . CYS A 1 81 ? -5.896 2.124 -9.891 1.00 86.75 81 CYS A CA 1
ATOM 599 C C . CYS A 1 81 ? -6.027 0.881 -10.791 1.00 86.75 81 CYS A C 1
ATOM 601 O O . CYS A 1 81 ? -5.626 0.930 -11.955 1.00 86.75 81 CYS A O 1
ATOM 603 N N . PHE A 1 82 ? -6.542 -0.241 -10.279 1.00 90.00 82 PHE A N 1
ATOM 604 C CA . PHE A 1 82 ? -6.679 -1.486 -11.027 1.00 90.00 82 PHE A CA 1
ATOM 605 C C . PHE A 1 82 ? -8.133 -1.751 -11.411 1.00 90.00 82 PHE A C 1
ATOM 607 O O . PHE A 1 82 ? -9.011 -1.864 -10.563 1.00 90.00 82 PHE A O 1
ATOM 614 N N . ALA A 1 83 ? -8.380 -1.962 -12.706 1.00 89.50 83 ALA A N 1
ATOM 615 C CA . ALA A 1 83 ? -9.721 -2.269 -13.211 1.00 89.50 83 ALA A CA 1
ATOM 616 C C . ALA A 1 83 ? -10.287 -3.591 -12.662 1.00 89.50 83 ALA A C 1
ATOM 618 O O . ALA A 1 83 ? -11.498 -3.764 -12.547 1.00 89.50 83 ALA A O 1
ATOM 619 N N . THR A 1 84 ? -9.416 -4.557 -12.355 1.00 91.75 84 THR A N 1
ATOM 620 C CA . THR A 1 84 ? -9.806 -5.851 -11.789 1.00 91.75 84 THR A CA 1
ATOM 621 C C . THR A 1 84 ? -8.753 -6.354 -10.810 1.00 91.75 84 THR A C 1
ATOM 623 O O . THR A 1 84 ? -7.568 -6.053 -10.953 1.00 91.75 84 THR A O 1
ATOM 626 N N . ARG A 1 85 ? -9.166 -7.226 -9.883 1.00 89.75 85 ARG A N 1
ATOM 627 C CA . ARG A 1 85 ? -8.258 -7.960 -8.985 1.00 89.75 85 ARG A CA 1
ATOM 628 C C . ARG A 1 85 ? -7.150 -8.696 -9.747 1.00 89.75 85 ARG A C 1
ATOM 630 O O . ARG A 1 85 ? -5.998 -8.665 -9.337 1.00 89.75 85 ARG A O 1
ATOM 637 N N . ARG A 1 86 ? -7.481 -9.328 -10.883 1.00 94.12 86 ARG A N 1
ATOM 638 C CA . ARG A 1 86 ? -6.495 -9.995 -11.753 1.00 94.12 86 ARG A CA 1
ATOM 639 C C . ARG A 1 86 ? -5.438 -9.009 -12.243 1.00 94.12 86 ARG A C 1
ATOM 641 O O . ARG A 1 86 ? -4.254 -9.304 -12.128 1.00 94.12 86 ARG A O 1
ATOM 648 N N . ALA A 1 87 ? -5.864 -7.848 -12.743 1.00 91.94 87 ALA A N 1
ATOM 649 C CA . ALA A 1 87 ? -4.948 -6.807 -13.196 1.00 91.94 87 ALA A CA 1
ATOM 650 C C . ALA A 1 87 ? -4.050 -6.305 -12.053 1.00 91.94 87 ALA A C 1
ATOM 652 O O . ALA A 1 87 ? -2.856 -6.123 -12.270 1.00 91.94 87 ALA A O 1
ATOM 653 N N . GLY A 1 88 ? -4.591 -6.151 -10.840 1.00 94.94 88 GLY A N 1
ATOM 654 C CA . GLY A 1 88 ? -3.813 -5.760 -9.665 1.00 94.94 88 GLY A CA 1
ATOM 655 C C . GLY A 1 88 ? -2.751 -6.784 -9.267 1.00 94.94 88 GLY A C 1
ATOM 656 O O . GLY A 1 88 ? -1.584 -6.423 -9.135 1.00 94.94 88 GLY A O 1
ATOM 657 N N . VAL A 1 89 ? -3.113 -8.069 -9.159 1.00 95.69 89 VAL A N 1
ATOM 658 C CA . VAL A 1 89 ? -2.146 -9.142 -8.853 1.00 95.69 89 VAL A CA 1
ATOM 659 C C . VAL A 1 89 ? -1.051 -9.192 -9.917 1.00 95.69 89 VAL A C 1
ATOM 661 O O . VAL A 1 89 ? 0.130 -9.214 -9.588 1.00 95.69 89 VAL A O 1
ATOM 664 N N . GLN A 1 90 ? -1.421 -9.151 -11.199 1.00 95.19 90 GLN A N 1
ATOM 665 C CA . GLN A 1 90 ? -0.459 -9.181 -12.302 1.00 95.19 90 GLN A CA 1
ATOM 666 C C . GLN A 1 90 ? 0.462 -7.951 -12.303 1.00 95.19 90 GLN A C 1
ATOM 668 O O . GLN A 1 90 ? 1.666 -8.089 -12.516 1.00 95.19 90 GLN A O 1
ATOM 673 N N . ALA A 1 91 ? -0.062 -6.756 -12.014 1.00 92.81 91 ALA A N 1
ATOM 674 C CA . ALA A 1 91 ? 0.736 -5.535 -11.911 1.00 92.81 91 ALA A CA 1
ATOM 675 C C . ALA A 1 91 ? 1.726 -5.576 -10.737 1.00 92.81 91 ALA A C 1
ATOM 677 O O . ALA A 1 91 ? 2.874 -5.151 -10.891 1.00 92.81 91 ALA A O 1
ATOM 678 N N . ILE A 1 92 ? 1.304 -6.113 -9.588 1.00 96.75 92 ILE A N 1
ATOM 679 C CA . ILE A 1 92 ? 2.171 -6.329 -8.425 1.00 96.75 92 ILE A CA 1
ATOM 680 C C . ILE A 1 92 ? 3.264 -7.344 -8.769 1.00 96.75 92 ILE A C 1
ATOM 682 O O . ILE A 1 92 ? 4.445 -7.041 -8.617 1.00 96.75 92 ILE A O 1
ATOM 686 N N . LEU A 1 93 ? 2.891 -8.523 -9.278 1.00 95.50 93 LEU A N 1
ATOM 687 C CA . LEU A 1 93 ? 3.841 -9.587 -9.612 1.00 95.50 93 LEU A CA 1
ATOM 688 C C . LEU A 1 93 ? 4.876 -9.126 -10.636 1.00 95.50 93 LEU A C 1
ATOM 690 O O . LEU A 1 93 ? 6.058 -9.388 -10.442 1.00 95.50 93 LEU A O 1
ATOM 694 N N . ARG A 1 94 ? 4.458 -8.398 -11.679 1.00 93.38 94 ARG A N 1
ATOM 695 C CA . ARG A 1 94 ? 5.371 -7.846 -12.690 1.00 93.38 94 ARG A CA 1
ATOM 696 C C . ARG A 1 94 ? 6.467 -6.997 -12.046 1.00 93.38 94 ARG A C 1
ATOM 698 O O . ARG A 1 94 ? 7.642 -7.259 -12.254 1.00 93.38 94 ARG A O 1
ATOM 705 N N . GLN A 1 95 ? 6.076 -6.048 -11.199 1.00 94.31 95 GLN A N 1
ATOM 706 C CA . GLN A 1 95 ? 7.013 -5.142 -10.535 1.00 94.31 95 GLN A CA 1
ATOM 707 C C . GLN A 1 95 ? 7.885 -5.828 -9.477 1.00 94.31 95 GLN A C 1
ATOM 709 O O . GLN A 1 95 ? 9.017 -5.410 -9.258 1.00 94.31 95 GLN A O 1
ATOM 714 N N . VAL A 1 96 ? 7.391 -6.875 -8.809 1.00 94.38 96 VAL A N 1
ATOM 715 C CA . VAL A 1 96 ? 8.213 -7.665 -7.878 1.00 94.38 96 VAL A CA 1
ATOM 716 C C . VAL A 1 96 ? 9.240 -8.506 -8.642 1.00 94.38 96 VAL A C 1
ATOM 718 O O . VAL A 1 96 ? 10.393 -8.583 -8.222 1.00 94.38 96 VAL A O 1
ATOM 721 N N . LEU A 1 97 ? 8.854 -9.096 -9.776 1.00 90.75 97 LEU A N 1
ATOM 722 C CA . LEU A 1 97 ? 9.744 -9.889 -10.633 1.00 90.75 97 LEU A CA 1
ATOM 723 C C . LEU A 1 97 ? 10.829 -9.045 -11.321 1.00 90.75 97 LEU A C 1
ATOM 725 O O . LEU A 1 97 ? 11.874 -9.582 -11.678 1.00 90.75 97 LEU A O 1
ATOM 729 N N . ASP A 1 98 ? 10.626 -7.731 -11.447 1.00 85.69 98 ASP A N 1
ATOM 730 C CA . ASP A 1 98 ? 11.674 -6.798 -11.886 1.00 85.69 98 ASP A CA 1
ATOM 731 C C . ASP A 1 98 ? 12.807 -6.645 -10.849 1.00 85.69 98 ASP A C 1
ATOM 733 O O . ASP A 1 98 ? 13.903 -6.196 -11.191 1.00 85.69 98 ASP A O 1
ATOM 737 N N . LEU A 1 99 ? 12.559 -7.004 -9.582 1.00 87.56 99 LEU A N 1
ATOM 738 C CA . LEU A 1 99 ? 13.507 -6.863 -8.468 1.00 87.56 99 LEU A CA 1
ATOM 739 C C . LEU A 1 99 ? 14.067 -8.194 -7.971 1.00 87.56 99 LEU A C 1
ATOM 741 O O . LEU A 1 99 ? 15.211 -8.264 -7.523 1.00 87.56 99 LEU A O 1
ATOM 745 N N . VAL A 1 100 ? 13.231 -9.229 -7.976 1.00 88.06 100 VAL A N 1
ATOM 746 C CA . VAL A 1 100 ? 13.503 -10.513 -7.336 1.00 88.06 100 VAL A CA 1
ATOM 747 C C . VAL A 1 100 ? 13.483 -11.617 -8.390 1.00 88.06 100 VAL A C 1
ATOM 749 O O . VAL A 1 100 ? 12.491 -11.733 -9.113 1.00 88.06 100 VAL A O 1
ATOM 752 N N . PRO A 1 101 ? 14.516 -12.480 -8.456 1.00 84.38 101 PRO A N 1
ATOM 753 C CA . PRO A 1 101 ? 14.500 -13.630 -9.353 1.00 84.38 101 PRO A CA 1
ATOM 754 C C . PRO A 1 101 ? 13.289 -14.532 -9.083 1.00 84.38 101 PRO A C 1
ATOM 756 O O . PRO A 1 101 ? 13.022 -14.906 -7.938 1.00 84.38 101 PRO A O 1
ATOM 759 N N . GLY A 1 102 ? 12.542 -14.886 -10.131 1.00 86.38 102 GLY A N 1
ATOM 760 C CA . GLY A 1 102 ? 11.265 -15.595 -10.000 1.00 86.38 102 GLY A CA 1
ATOM 761 C C . GLY A 1 102 ? 11.379 -16.959 -9.313 1.00 86.38 102 GLY A C 1
ATOM 762 O O . GLY A 1 102 ? 10.482 -17.352 -8.573 1.00 86.38 102 GLY A O 1
ATOM 763 N N . GLU A 1 103 ? 12.505 -17.655 -9.476 1.00 87.69 103 GLU A N 1
ATOM 764 C CA . GLU A 1 103 ? 12.812 -18.927 -8.813 1.00 87.69 103 GLU A CA 1
ATOM 765 C C . GLU A 1 103 ? 13.090 -18.792 -7.304 1.00 87.69 103 GLU A C 1
ATOM 767 O O . GLU A 1 103 ? 13.146 -19.787 -6.580 1.00 87.69 103 GLU A O 1
ATOM 772 N N . ARG A 1 104 ? 13.254 -17.556 -6.818 1.00 91.94 104 ARG A N 1
ATOM 773 C CA . ARG A 1 104 ? 13.449 -17.207 -5.404 1.00 91.94 104 ARG A CA 1
ATOM 774 C C . ARG A 1 104 ? 12.213 -16.563 -4.783 1.00 91.94 104 ARG A C 1
ATOM 776 O O . ARG A 1 104 ? 12.248 -16.252 -3.591 1.00 91.94 104 ARG A O 1
ATOM 783 N N . LEU A 1 105 ? 11.147 -16.372 -5.561 1.00 95.75 105 LEU A N 1
ATOM 784 C CA . LEU A 1 105 ? 9.900 -15.754 -5.134 1.00 95.75 105 LEU A CA 1
ATOM 785 C C . LEU A 1 105 ? 8.825 -16.815 -4.869 1.00 95.75 105 LEU A C 1
ATOM 787 O O . LEU A 1 105 ? 8.370 -17.514 -5.774 1.00 95.75 105 LEU A O 1
ATOM 791 N N . PHE A 1 106 ? 8.378 -16.882 -3.621 1.00 97.38 106 PHE A N 1
ATOM 792 C CA . PHE A 1 106 ? 7.315 -17.762 -3.153 1.00 97.38 106 PHE A CA 1
ATOM 793 C C . PHE A 1 106 ? 6.101 -16.909 -2.805 1.00 97.38 106 PHE A C 1
ATOM 795 O O . PHE A 1 106 ? 6.176 -16.065 -1.916 1.00 97.38 106 PHE A O 1
ATOM 802 N N . VAL A 1 107 ? 4.985 -17.113 -3.498 1.00 97.38 107 VAL A N 1
ATOM 803 C CA . VAL A 1 107 ? 3.751 -16.358 -3.256 1.00 97.38 107 VAL A CA 1
ATOM 804 C C . VAL A 1 107 ? 2.862 -17.156 -2.310 1.00 97.38 107 VAL A C 1
ATOM 806 O O . VAL A 1 107 ? 2.598 -18.337 -2.548 1.00 97.38 107 VAL A O 1
ATOM 809 N N . TYR A 1 108 ? 2.444 -16.528 -1.216 1.00 96.38 108 TYR A N 1
ATOM 810 C CA . TYR A 1 108 ? 1.588 -17.139 -0.210 1.00 96.38 108 TYR A CA 1
ATOM 811 C C . TYR A 1 108 ? 0.131 -17.163 -0.675 1.00 96.38 108 TYR A C 1
ATOM 813 O O . TYR A 1 108 ? -0.333 -16.241 -1.346 1.00 96.38 108 TYR A O 1
ATOM 821 N N . ARG A 1 109 ? -0.591 -18.232 -0.335 1.00 92.94 109 ARG A N 1
ATOM 822 C CA . ARG A 1 109 ? -1.963 -18.472 -0.794 1.00 92.94 109 ARG A CA 1
ATOM 823 C C . ARG A 1 109 ? -2.972 -18.342 0.340 1.00 92.94 109 ARG A C 1
ATOM 825 O O . ARG A 1 109 ? -2.677 -18.605 1.503 1.00 92.94 109 ARG A O 1
ATOM 832 N N . VAL A 1 110 ? -4.212 -18.014 -0.013 1.00 88.69 110 VAL A N 1
ATOM 833 C CA . VAL A 1 110 ? -5.342 -17.884 0.926 1.00 88.69 110 VAL A CA 1
ATOM 834 C C . VAL A 1 110 ? -5.711 -19.197 1.626 1.00 88.69 110 VAL A C 1
ATOM 836 O O . VAL A 1 110 ? -6.355 -19.177 2.674 1.00 88.69 110 VAL A O 1
ATOM 839 N N . ASP A 1 111 ? -5.310 -20.345 1.071 1.00 85.88 111 ASP A N 1
ATOM 840 C CA . ASP A 1 111 ? -5.499 -21.661 1.691 1.00 85.88 111 ASP A CA 1
ATOM 841 C C . ASP A 1 111 ? -4.400 -22.023 2.708 1.00 85.88 111 ASP A C 1
ATOM 843 O O . ASP A 1 111 ? -4.553 -22.998 3.447 1.00 85.88 111 ASP A O 1
ATOM 847 N N . GLY A 1 112 ? -3.351 -21.201 2.816 1.00 86.69 112 GLY A N 1
ATOM 848 C CA . GLY A 1 112 ? -2.186 -21.418 3.674 1.00 86.69 112 GLY A CA 1
ATOM 849 C C . GLY A 1 112 ? -0.997 -22.075 2.963 1.00 86.69 112 GLY A C 1
ATOM 850 O O . GLY A 1 112 ? 0.023 -22.331 3.597 1.00 86.69 112 GLY A O 1
ATOM 851 N N . GLY A 1 113 ? -1.119 -22.364 1.662 1.00 90.56 113 GLY A N 1
ATOM 852 C CA . GLY A 1 113 ? -0.046 -22.930 0.850 1.00 90.56 113 GLY A CA 1
ATOM 853 C C . GLY A 1 113 ? 0.862 -21.889 0.190 1.00 90.56 113 GLY A C 1
ATOM 854 O O . GLY A 1 113 ? 0.746 -20.682 0.394 1.00 90.56 113 GLY A O 1
ATOM 855 N N . TRP A 1 114 ? 1.745 -22.383 -0.677 1.00 94.12 114 TRP A N 1
ATOM 856 C CA . TRP A 1 114 ? 2.686 -21.580 -1.461 1.00 94.12 114 TRP A CA 1
ATOM 857 C C . TRP A 1 114 ? 2.556 -21.909 -2.947 1.00 94.12 114 TRP A C 1
ATOM 859 O O . TRP A 1 114 ? 2.336 -23.067 -3.301 1.00 94.12 114 TRP A O 1
ATOM 869 N N . CYS A 1 115 ? 2.747 -20.924 -3.820 1.00 94.44 115 CYS A N 1
ATOM 870 C CA . CYS A 1 115 ? 2.891 -21.138 -5.259 1.00 94.44 115 CYS A CA 1
ATOM 871 C C . CYS A 1 115 ? 3.997 -20.272 -5.868 1.00 94.44 115 CYS A C 1
ATOM 873 O O . CYS A 1 115 ? 4.548 -19.371 -5.234 1.00 94.44 115 CYS A O 1
ATOM 875 N N . THR A 1 116 ? 4.330 -20.565 -7.124 1.00 94.06 116 THR A N 1
ATOM 876 C CA . THR A 1 116 ? 5.235 -19.737 -7.925 1.00 94.06 116 THR A CA 1
ATOM 877 C C . THR A 1 116 ? 4.527 -18.467 -8.395 1.00 94.06 116 THR A C 1
ATOM 879 O O . THR A 1 116 ? 3.294 -18.394 -8.419 1.00 94.06 116 THR A O 1
ATOM 882 N N . ALA A 1 117 ? 5.301 -17.479 -8.843 1.00 91.94 117 ALA A N 1
ATOM 883 C CA . ALA A 1 117 ? 4.746 -16.280 -9.468 1.00 91.94 117 ALA A CA 1
ATOM 884 C C . ALA A 1 117 ? 3.918 -16.594 -10.730 1.00 91.94 117 ALA A C 1
ATOM 886 O O . ALA A 1 117 ? 2.906 -15.944 -10.967 1.00 91.94 117 ALA A O 1
ATOM 887 N N . SER A 1 118 ? 4.302 -17.617 -11.507 1.00 90.31 118 SER A N 1
ATOM 888 C CA . SER A 1 118 ? 3.554 -18.050 -12.701 1.00 90.31 118 SER A CA 1
ATOM 889 C C . SER A 1 118 ? 2.177 -18.609 -12.339 1.00 90.31 118 SER A C 1
ATOM 891 O O . SER A 1 118 ? 1.176 -18.220 -12.929 1.00 90.31 118 SER A O 1
ATOM 893 N N . ALA A 1 119 ? 2.100 -19.469 -11.321 1.00 91.12 119 ALA A N 1
ATOM 894 C CA . ALA A 1 119 ? 0.820 -20.004 -10.862 1.00 91.12 119 ALA A CA 1
ATOM 895 C C . ALA A 1 119 ? -0.075 -18.898 -10.271 1.00 91.12 119 ALA A C 1
ATOM 897 O O . ALA A 1 119 ? -1.268 -18.848 -10.558 1.00 91.12 119 ALA A O 1
ATOM 898 N N . ALA A 1 120 ? 0.508 -17.960 -9.516 1.00 93.44 120 ALA A N 1
ATOM 899 C CA . ALA A 1 120 ? -0.199 -16.783 -9.009 1.00 93.44 120 ALA A CA 1
ATOM 900 C C . ALA A 1 120 ? -0.712 -15.863 -10.138 1.00 93.44 120 ALA A C 1
ATOM 902 O O . ALA A 1 120 ? -1.759 -15.230 -10.009 1.00 93.44 120 ALA A O 1
ATOM 903 N N . TRP A 1 121 ? 0.014 -15.791 -11.257 1.00 92.00 121 TRP A N 1
ATOM 904 C CA . TRP A 1 121 ? -0.379 -15.031 -12.444 1.00 92.00 121 TRP A CA 1
ATOM 905 C C . TRP A 1 121 ? -1.604 -15.635 -13.149 1.00 92.00 121 TRP A C 1
ATOM 907 O O . TRP A 1 121 ? -2.491 -14.901 -13.605 1.00 92.00 121 TRP A O 1
ATOM 917 N N . GLU A 1 122 ? -1.657 -16.966 -13.234 1.00 91.94 122 GLU A N 1
ATOM 918 C CA . GLU A 1 122 ? -2.758 -17.726 -13.836 1.00 91.94 122 GLU A CA 1
ATOM 919 C C . GLU A 1 122 ? -4.004 -17.731 -12.941 1.00 91.94 122 GLU A C 1
ATOM 921 O O . GLU A 1 122 ? -5.104 -17.393 -13.408 1.00 91.94 122 GLU A O 1
ATOM 926 N N . ASP A 1 123 ? -3.819 -17.980 -11.639 1.00 92.94 123 ASP A N 1
ATOM 927 C CA . ASP A 1 123 ? -4.868 -17.960 -10.615 1.00 92.94 123 ASP A CA 1
ATOM 928 C C . ASP A 1 123 ? -4.669 -16.869 -9.532 1.00 92.94 123 ASP A C 1
ATOM 930 O O . ASP A 1 123 ? -4.335 -17.166 -8.377 1.00 92.94 123 ASP A O 1
ATOM 934 N N . PRO A 1 124 ? -4.960 -15.592 -9.863 1.00 93.12 124 PRO A N 1
ATOM 935 C CA . PRO A 1 124 ? -4.884 -14.463 -8.937 1.00 93.12 124 PRO A CA 1
ATOM 936 C C . PRO A 1 124 ? -5.738 -14.609 -7.680 1.00 93.12 124 PRO A C 1
ATOM 938 O O . PRO A 1 124 ? -5.460 -13.980 -6.663 1.00 93.12 124 PRO A O 1
ATOM 941 N N . TRP A 1 125 ? -6.818 -15.388 -7.745 1.00 91.00 125 TRP A N 1
ATOM 942 C CA . TRP A 1 125 ? -7.763 -15.514 -6.638 1.00 91.00 125 TRP A CA 1
ATOM 943 C C . TRP A 1 125 ? -7.191 -16.333 -5.490 1.00 91.00 125 TRP A C 1
ATOM 945 O O . TRP A 1 125 ? -7.585 -16.126 -4.346 1.00 91.00 125 TRP A O 1
ATOM 955 N N . SER A 1 126 ? -6.240 -17.223 -5.781 1.00 90.25 126 SER A N 1
ATOM 956 C CA . SER A 1 126 ? -5.574 -18.021 -4.756 1.00 90.25 126 SER A CA 1
ATOM 957 C C . SER A 1 126 ? -4.590 -17.230 -3.893 1.00 90.25 126 SER A C 1
ATOM 959 O O . SER A 1 126 ? -4.235 -17.714 -2.823 1.00 90.25 126 SER A O 1
ATOM 961 N N . VAL A 1 127 ? -4.163 -16.035 -4.318 1.00 90.88 127 VAL A N 1
ATOM 962 C CA . VAL A 1 127 ? -3.129 -15.220 -3.641 1.00 90.88 127 VAL A CA 1
ATOM 963 C C . VAL A 1 127 ? -3.617 -13.836 -3.206 1.00 90.88 127 VAL A C 1
ATOM 965 O O . VAL A 1 127 ? -2.921 -13.121 -2.489 1.00 90.88 127 VAL A O 1
ATOM 968 N N . ALA A 1 128 ? -4.808 -13.439 -3.645 1.00 85.00 128 ALA A N 1
ATOM 969 C CA . ALA A 1 128 ? -5.415 -12.165 -3.292 1.00 85.00 128 ALA A CA 1
ATOM 970 C C . ALA A 1 128 ? -5.842 -12.143 -1.817 1.00 85.00 128 ALA A C 1
ATOM 972 O O . ALA A 1 128 ? -6.559 -13.037 -1.368 1.00 85.00 128 ALA A O 1
ATOM 973 N N . ALA A 1 129 ? -5.432 -11.107 -1.085 1.00 79.81 129 ALA A N 1
ATOM 974 C CA . ALA A 1 129 ? -5.742 -10.905 0.329 1.00 79.81 129 ALA A CA 1
ATOM 975 C C . ALA A 1 129 ? -5.330 -12.069 1.259 1.00 79.81 129 ALA A C 1
ATOM 977 O O . ALA A 1 129 ? -6.114 -12.519 2.095 1.00 79.81 129 ALA A O 1
ATOM 978 N N . SER A 1 130 ? -4.093 -12.566 1.141 1.00 83.19 130 SER A N 1
ATOM 979 C CA . SER A 1 130 ? -3.582 -13.710 1.927 1.00 83.19 130 SER A CA 1
ATOM 980 C C . SER A 1 130 ? -2.814 -13.345 3.212 1.00 83.19 130 SER A C 1
ATOM 982 O O . SER A 1 130 ? -2.385 -14.234 3.949 1.00 83.19 130 SER A O 1
ATOM 984 N N . ASN A 1 131 ? -2.618 -12.058 3.509 1.00 87.12 131 ASN A N 1
ATOM 985 C CA . ASN A 1 131 ? -1.734 -11.585 4.588 1.00 87.12 131 ASN A CA 1
ATOM 986 C C . ASN A 1 131 ? -2.199 -12.020 5.995 1.00 87.12 131 ASN A C 1
ATOM 988 O O . ASN A 1 131 ? -1.391 -12.500 6.792 1.00 87.12 131 ASN A O 1
ATOM 992 N N . TRP A 1 132 ? -3.501 -11.918 6.282 1.00 90.44 132 TRP A N 1
ATOM 993 C CA . TRP A 1 132 ? -4.104 -12.342 7.551 1.00 90.44 132 TRP A CA 1
ATOM 994 C C . TRP A 1 132 ? -3.959 -13.852 7.767 1.00 90.44 132 TRP A C 1
ATOM 996 O O . TRP A 1 132 ? -3.785 -14.310 8.897 1.00 90.44 132 TRP A O 1
ATOM 1006 N N . ARG A 1 133 ? -3.998 -14.637 6.679 1.00 92.69 133 ARG A N 1
ATOM 1007 C CA . ARG A 1 133 ? -3.843 -16.093 6.723 1.00 92.69 133 ARG A CA 1
ATOM 1008 C C . ARG A 1 133 ? -2.425 -16.467 7.135 1.00 92.69 133 ARG A C 1
ATOM 1010 O O . ARG A 1 133 ? -2.273 -17.314 8.007 1.00 92.69 133 ARG A O 1
ATOM 1017 N N . ALA A 1 134 ? -1.415 -15.807 6.567 1.00 93.38 134 ALA A N 1
ATOM 1018 C CA . ALA A 1 134 ? -0.017 -16.046 6.925 1.00 93.38 134 ALA A CA 1
ATOM 1019 C C . ALA A 1 134 ? 0.236 -15.775 8.411 1.00 93.38 134 ALA A C 1
ATOM 1021 O O . ALA A 1 134 ? 0.849 -16.585 9.102 1.00 93.38 134 ALA A O 1
ATOM 1022 N N . LEU A 1 135 ? -0.283 -14.654 8.917 1.00 94.12 135 LEU A N 1
ATOM 1023 C CA . LEU A 1 135 ? -0.160 -14.300 10.326 1.00 94.12 135 LEU A CA 1
ATOM 1024 C C . LEU A 1 135 ? -0.836 -15.338 11.233 1.00 94.12 135 LEU A C 1
ATOM 1026 O O . LEU A 1 135 ? -0.216 -15.823 12.175 1.00 94.12 135 LEU A O 1
ATOM 1030 N N . ALA A 1 136 ? -2.069 -15.732 10.913 1.00 94.31 136 ALA A N 1
ATOM 1031 C CA . ALA A 1 136 ? -2.818 -16.736 11.663 1.00 94.31 136 ALA A CA 1
ATOM 1032 C C . ALA A 1 136 ? -2.109 -18.104 11.718 1.00 94.31 136 ALA A C 1
ATOM 1034 O O . ALA A 1 136 ? -1.989 -18.690 12.793 1.00 94.31 136 ALA A O 1
ATOM 1035 N N . GLU A 1 137 ? -1.608 -18.597 10.581 1.00 94.31 137 GLU A N 1
ATOM 1036 C CA . GLU A 1 137 ? -0.884 -19.876 10.509 1.00 94.31 137 GLU A CA 1
ATOM 1037 C C . GLU A 1 137 ? 0.451 -19.819 11.264 1.00 94.31 137 GLU A C 1
ATOM 1039 O O . GLU A 1 137 ? 0.812 -20.760 11.970 1.00 94.31 137 GLU A O 1
ATOM 1044 N N . TRP A 1 138 ? 1.172 -18.695 11.199 1.00 94.38 138 TRP A N 1
ATOM 1045 C CA . TRP A 1 138 ? 2.408 -18.531 11.965 1.00 94.38 138 TRP A CA 1
ATOM 1046 C C . TRP A 1 138 ? 2.159 -18.525 13.478 1.00 94.38 138 TRP A C 1
ATOM 1048 O O . TRP A 1 138 ? 2.892 -19.192 14.209 1.00 94.38 138 TRP A O 1
ATOM 1058 N N . ILE A 1 139 ? 1.109 -17.849 13.953 1.00 94.44 139 ILE A N 1
ATOM 1059 C CA . ILE A 1 139 ? 0.741 -17.838 15.379 1.00 94.44 139 ILE A CA 1
ATOM 1060 C C . ILE A 1 139 ? 0.363 -19.238 15.889 1.00 94.44 139 ILE A C 1
ATOM 1062 O O . ILE A 1 139 ? 0.627 -19.553 17.050 1.00 94.44 139 ILE A O 1
ATOM 1066 N N . LEU A 1 140 ? -0.204 -20.090 15.031 1.00 92.62 140 LEU A N 1
ATOM 1067 C CA . LEU A 1 140 ? -0.499 -21.493 15.345 1.00 92.62 140 LEU A CA 1
ATOM 1068 C C . LEU A 1 140 ? 0.722 -22.420 15.248 1.00 92.62 140 LEU A C 1
ATOM 1070 O O . LEU A 1 140 ? 0.697 -23.530 15.781 1.00 92.62 140 LEU A O 1
ATOM 1074 N N . SER A 1 141 ? 1.783 -21.991 14.566 1.00 90.00 141 SER A N 1
ATOM 1075 C CA . SER A 1 141 ? 2.977 -22.805 14.355 1.00 90.00 141 SER A CA 1
ATOM 1076 C C . SER A 1 141 ? 3.795 -22.997 15.639 1.00 90.00 141 SER A C 1
ATOM 1078 O O . SER A 1 141 ? 3.746 -22.199 16.578 1.00 90.00 141 SER A O 1
ATOM 1080 N N . CYS A 1 142 ? 4.638 -24.033 15.662 1.00 83.31 142 CYS A N 1
ATOM 1081 C CA . CYS A 1 142 ? 5.572 -24.274 16.769 1.00 83.31 142 CYS A CA 1
ATOM 1082 C C . CYS A 1 142 ? 6.610 -23.152 16.952 1.00 83.31 142 CYS A C 1
ATOM 1084 O O . CYS A 1 142 ? 7.213 -23.051 18.016 1.00 83.31 142 CYS A O 1
ATOM 1086 N N . ASP A 1 143 ? 6.817 -22.327 15.924 1.00 82.75 143 ASP A N 1
ATOM 1087 C CA . ASP A 1 143 ? 7.754 -21.203 15.926 1.00 82.75 143 ASP A CA 1
ATOM 1088 C C . ASP A 1 143 ? 7.126 -19.902 16.463 1.00 82.75 143 ASP A C 1
ATOM 1090 O O . ASP A 1 143 ? 7.788 -18.858 16.475 1.00 82.75 143 ASP A O 1
ATOM 1094 N N . SER A 1 144 ? 5.858 -19.953 16.887 1.00 84.62 144 SER A N 1
ATOM 1095 C CA . SER A 1 144 ? 5.149 -18.830 17.495 1.00 84.62 144 SER A CA 1
ATOM 1096 C C . SER A 1 144 ? 5.793 -18.422 18.827 1.00 84.62 144 SER A C 1
ATOM 1098 O O . SER A 1 144 ? 6.094 -19.288 19.656 1.00 84.62 144 SER A O 1
ATOM 1100 N N . PRO A 1 145 ? 5.969 -17.112 19.085 1.00 83.31 145 PRO A N 1
ATOM 1101 C CA . PRO A 1 145 ? 6.466 -16.627 20.369 1.00 83.31 145 PRO A CA 1
ATOM 1102 C C . PRO A 1 145 ? 5.436 -16.770 21.499 1.00 83.31 145 PRO A C 1
ATOM 1104 O O . PRO A 1 145 ? 5.773 -16.549 22.660 1.00 83.31 145 PRO A O 1
ATOM 1107 N N . VAL A 1 146 ? 4.189 -17.132 21.179 1.00 81.69 146 VAL A N 1
ATOM 1108 C CA . VAL A 1 146 ? 3.088 -17.212 22.140 1.00 81.69 146 VAL A CA 1
ATOM 1109 C C . VAL A 1 146 ? 2.576 -18.642 22.237 1.00 81.69 146 VAL A C 1
ATOM 1111 O O . VAL A 1 146 ? 2.118 -19.225 21.257 1.00 81.69 146 VAL A O 1
ATOM 1114 N N . GLN A 1 147 ? 2.659 -19.195 23.446 1.00 82.19 147 GLN A N 1
ATOM 1115 C CA . GLN A 1 147 ? 2.175 -20.528 23.794 1.00 82.19 147 GLN A CA 1
ATOM 1116 C C . GLN A 1 147 ? 1.447 -20.476 25.150 1.00 82.19 147 GLN A C 1
ATOM 1118 O O . GLN A 1 147 ? 2.011 -19.920 26.098 1.00 82.19 147 GLN A O 1
ATOM 1123 N N . PRO A 1 148 ? 0.244 -21.073 25.287 1.00 85.81 148 PRO A N 1
ATOM 1124 C CA . PRO A 1 148 ? -0.568 -21.695 24.229 1.00 85.81 148 PRO A CA 1
ATOM 1125 C C . PRO A 1 148 ? -1.070 -20.668 23.188 1.00 85.81 148 PRO A C 1
ATOM 1127 O O . PRO A 1 148 ? -1.063 -19.469 23.478 1.00 85.81 148 PRO A O 1
ATOM 1130 N N . PRO A 1 149 ? -1.487 -21.106 21.982 1.00 88.56 149 PRO A N 1
ATOM 1131 C CA . PRO A 1 149 ? -2.010 -20.197 20.966 1.00 88.56 149 PRO A CA 1
ATOM 1132 C C . PRO A 1 149 ? -3.289 -19.492 21.455 1.00 88.56 149 PRO A C 1
ATOM 1134 O O . PRO A 1 149 ? -4.052 -20.080 22.227 1.00 88.56 149 PRO A O 1
ATOM 1137 N N . PRO A 1 150 ? -3.535 -18.244 21.015 1.00 92.38 150 PRO A N 1
ATOM 1138 C CA . PRO A 1 150 ? -4.735 -17.502 21.383 1.00 92.38 150 PRO A CA 1
ATOM 1139 C C . PRO A 1 150 ? -5.982 -18.094 20.713 1.00 92.38 150 PRO A C 1
ATOM 1141 O O . PRO A 1 150 ? -5.886 -18.747 19.680 1.00 92.38 150 PRO A O 1
ATOM 1144 N N . ASP A 1 151 ? -7.158 -17.810 21.270 1.00 93.00 151 ASP A N 1
ATOM 1145 C CA . ASP A 1 151 ? -8.453 -18.199 20.701 1.00 93.00 151 ASP A CA 1
ATOM 1146 C C . ASP A 1 151 ? -8.866 -17.282 19.543 1.00 93.00 151 ASP A C 1
ATOM 1148 O O . ASP A 1 151 ? -9.446 -17.736 18.556 1.00 93.00 151 ASP A O 1
ATOM 1152 N N . LEU A 1 152 ? -8.568 -15.984 19.657 1.00 95.31 152 LEU A N 1
ATOM 1153 C CA . LEU A 1 152 ? -8.777 -14.994 18.604 1.00 95.31 152 LEU A CA 1
ATOM 1154 C C . LEU A 1 152 ? -7.508 -14.168 18.392 1.00 95.31 152 LEU A C 1
ATOM 1156 O O . LEU A 1 152 ? -6.879 -13.711 19.348 1.00 95.31 152 LEU A O 1
ATOM 1160 N N . LEU A 1 153 ? -7.190 -13.922 17.127 1.00 95.94 153 LEU A N 1
ATOM 1161 C CA . LEU A 1 153 ? -6.192 -12.960 16.682 1.00 95.94 153 LEU A CA 1
ATOM 1162 C C . LEU A 1 153 ? -6.901 -11.690 16.197 1.00 95.94 153 LEU A C 1
ATOM 1164 O O . LEU A 1 153 ? -7.777 -11.764 15.338 1.00 95.94 153 LEU A O 1
ATOM 1168 N N . ILE A 1 154 ? -6.515 -10.541 16.742 1.00 96.81 154 ILE A N 1
ATOM 1169 C CA . ILE A 1 154 ? -7.047 -9.215 16.429 1.00 96.81 154 ILE A CA 1
ATOM 1170 C C . ILE A 1 154 ? -5.892 -8.380 15.867 1.00 96.81 154 ILE A C 1
ATOM 1172 O O . ILE A 1 154 ? -5.060 -7.884 16.626 1.00 96.81 154 ILE A O 1
ATOM 1176 N N . ASP A 1 155 ? -5.824 -8.256 14.542 1.00 95.25 155 ASP A N 1
ATOM 1177 C CA . ASP A 1 155 ? -4.809 -7.456 13.841 1.00 95.25 155 ASP A CA 1
ATOM 1178 C C . ASP A 1 155 ? -5.427 -6.133 13.382 1.00 95.25 155 ASP A C 1
ATOM 1180 O O . ASP A 1 155 ? -6.238 -6.115 12.454 1.00 95.25 155 ASP A O 1
ATOM 1184 N N . ILE A 1 156 ? -5.092 -5.027 14.051 1.00 94.50 156 ILE A N 1
ATOM 1185 C CA . ILE A 1 156 ? -5.555 -3.697 13.644 1.00 94.50 156 ILE A CA 1
ATOM 1186 C C . ILE A 1 156 ? -4.517 -3.090 12.708 1.00 94.50 156 ILE A C 1
ATOM 1188 O O . ILE A 1 156 ? -3.412 -2.740 13.097 1.00 94.50 156 ILE A O 1
ATOM 1192 N N . GLY A 1 157 ? -4.883 -2.902 11.449 1.00 91.69 157 GLY A N 1
ATOM 1193 C CA . GLY A 1 157 ? -4.097 -2.147 10.487 1.00 91.69 157 GLY A CA 1
ATOM 1194 C C . GLY A 1 157 ? -4.455 -0.660 10.465 1.00 91.69 157 GLY A C 1
ATOM 1195 O O . GLY A 1 157 ? -5.367 -0.167 11.125 1.00 91.69 157 GLY A O 1
ATOM 1196 N N . SER A 1 158 ? -3.791 0.071 9.572 1.00 89.88 158 SER A N 1
ATOM 1197 C CA . SER A 1 158 ? -4.099 1.475 9.264 1.00 89.88 158 SER A CA 1
ATOM 1198 C C . SER A 1 158 ? -5.439 1.688 8.545 1.00 89.88 158 SER A C 1
ATOM 1200 O O . SER A 1 158 ? -5.672 2.772 8.032 1.00 89.88 158 SER A O 1
ATOM 1202 N N . THR A 1 159 ? -6.253 0.658 8.301 1.00 90.44 159 THR A N 1
ATOM 1203 C CA . THR A 1 159 ? -7.492 0.776 7.492 1.00 90.44 159 THR A CA 1
ATOM 1204 C C . THR A 1 159 ? -8.541 -0.254 7.881 1.00 90.44 159 THR A C 1
ATOM 1206 O O . THR A 1 159 ? -9.729 0.044 7.872 1.00 90.44 159 THR A O 1
ATOM 1209 N N . THR A 1 160 ? -8.101 -1.457 8.226 1.00 93.44 160 THR A N 1
ATOM 1210 C CA . THR A 1 160 ? -8.965 -2.587 8.556 1.00 93.44 160 THR A CA 1
ATOM 1211 C C . THR A 1 160 ? -8.521 -3.225 9.861 1.00 93.44 160 THR A C 1
ATOM 1213 O O . THR A 1 160 ? -7.379 -3.047 10.275 1.00 93.44 160 THR A O 1
ATOM 1216 N N . THR A 1 161 ? -9.422 -3.981 10.477 1.00 95.88 161 THR A N 1
ATOM 1217 C CA . THR A 1 161 ? -9.149 -4.850 11.616 1.00 95.88 161 THR A CA 1
ATOM 1218 C C . THR A 1 161 ? -9.551 -6.268 11.244 1.00 95.88 161 THR A C 1
ATOM 1220 O O . THR A 1 161 ? -10.709 -6.513 10.894 1.00 95.88 161 THR A O 1
ATOM 1223 N N . ASP A 1 162 ? -8.610 -7.199 11.329 1.00 96.00 162 ASP A N 1
ATOM 1224 C CA . ASP A 1 162 ? -8.853 -8.620 11.120 1.00 96.00 162 ASP A CA 1
ATOM 1225 C C . ASP A 1 162 ? -9.148 -9.284 12.469 1.00 96.00 162 ASP A C 1
ATOM 1227 O O . ASP A 1 162 ? -8.364 -9.165 13.405 1.00 96.00 162 ASP A O 1
ATOM 1231 N N . VAL A 1 163 ? -10.282 -9.982 12.579 1.00 97.00 163 VAL A N 1
ATOM 1232 C CA . VAL A 1 163 ? -10.690 -10.729 13.783 1.00 97.00 163 VAL A CA 1
ATOM 1233 C C . VAL A 1 163 ? -10.754 -12.208 13.421 1.00 97.00 163 VAL A C 1
ATOM 1235 O O . VAL A 1 163 ? -11.764 -12.704 12.917 1.00 97.00 163 VAL A O 1
ATOM 1238 N N . ILE A 1 164 ? -9.643 -12.911 13.618 1.00 95.25 164 ILE A N 1
ATOM 1239 C CA . ILE A 1 164 ? -9.437 -14.262 13.101 1.00 95.25 164 ILE A CA 1
ATOM 1240 C C . ILE A 1 164 ? -9.581 -15.300 14.221 1.00 95.25 164 ILE A C 1
ATOM 1242 O O . ILE A 1 164 ? -8.799 -15.289 15.171 1.00 95.25 164 ILE A O 1
ATOM 1246 N N . PRO A 1 165 ? -10.544 -16.230 14.117 1.00 94.81 165 PRO A N 1
ATOM 1247 C CA . PRO A 1 165 ? -10.699 -17.313 15.081 1.00 94.81 165 PRO A CA 1
ATOM 1248 C C . PRO A 1 165 ? -9.657 -18.426 14.909 1.00 94.81 165 PRO A C 1
ATOM 1250 O O . PRO A 1 165 ? -9.506 -18.983 13.820 1.00 94.81 165 PRO A O 1
ATOM 1253 N N . LEU A 1 166 ? -8.991 -18.797 16.003 1.00 93.31 166 LEU A N 1
ATOM 1254 C CA . LEU A 1 166 ? -7.896 -19.771 16.080 1.00 93.31 166 LEU A CA 1
ATOM 1255 C C . LEU A 1 166 ? -8.236 -20.908 17.062 1.00 93.31 166 LEU A C 1
ATOM 1257 O O . LEU A 1 166 ? -7.563 -21.141 18.060 1.00 93.31 166 LEU A O 1
ATOM 1261 N N . PHE A 1 167 ? -9.316 -21.637 16.783 1.00 88.50 167 PHE A N 1
ATOM 1262 C CA . PHE A 1 167 ? -9.798 -22.710 17.657 1.00 88.50 167 PHE A CA 1
ATOM 1263 C C . PHE A 1 167 ? -9.284 -24.086 17.236 1.00 88.50 167 PHE A C 1
ATOM 1265 O O . PHE A 1 167 ? -9.194 -24.388 16.048 1.00 88.50 167 PHE A O 1
ATOM 1272 N N . ASP A 1 168 ? -9.027 -24.951 18.218 1.00 84.19 168 ASP A N 1
ATOM 1273 C CA . ASP A 1 168 ? -8.590 -26.344 18.029 1.00 84.19 168 ASP A CA 1
ATOM 1274 C C . ASP A 1 168 ? -7.276 -26.478 17.231 1.00 84.19 168 ASP A C 1
ATOM 1276 O O . ASP A 1 168 ? -7.106 -27.418 16.455 1.00 84.19 168 ASP A O 1
ATOM 1280 N N . GLY A 1 169 ? -6.356 -25.518 17.382 1.00 84.31 169 GLY A N 1
ATOM 1281 C CA . GLY A 1 169 ? -5.054 -25.539 16.704 1.00 84.31 169 GLY A CA 1
ATOM 1282 C C . GLY A 1 169 ? -5.118 -25.281 15.194 1.00 84.31 169 GLY A C 1
ATOM 1283 O O . GLY A 1 169 ? -4.202 -25.660 14.471 1.00 84.31 169 GLY A O 1
ATOM 1284 N N . ARG A 1 170 ? -6.201 -24.668 14.699 1.00 90.25 170 ARG A N 1
ATOM 1285 C CA . ARG A 1 170 ? -6.406 -24.346 13.279 1.00 90.25 170 ARG A CA 1
ATOM 1286 C C . ARG A 1 170 ? -7.024 -22.964 13.110 1.00 90.25 170 ARG A C 1
ATOM 1288 O O . ARG A 1 170 ? -7.732 -22.471 13.987 1.00 90.25 170 ARG A O 1
ATOM 1295 N N . VAL A 1 171 ? -6.841 -22.380 11.930 1.00 92.31 171 VAL A N 1
ATOM 1296 C CA . VAL A 1 171 ? -7.568 -21.173 11.524 1.00 92.31 171 VAL A CA 1
ATOM 1297 C C . VAL A 1 171 ? -9.030 -21.548 11.277 1.00 92.31 171 VAL A C 1
ATOM 1299 O O . VAL A 1 171 ? -9.398 -22.099 10.236 1.00 92.31 171 VAL A O 1
ATOM 1302 N N . ALA A 1 172 ? -9.878 -21.293 12.266 1.00 91.56 172 ALA A N 1
ATOM 1303 C CA . ALA A 1 172 ? -11.245 -21.776 12.334 1.00 91.56 172 ALA A CA 1
ATOM 1304 C C . ALA A 1 172 ? -12.191 -20.866 11.531 1.00 91.56 172 ALA A C 1
ATOM 1306 O O . ALA A 1 172 ? -13.083 -20.220 12.083 1.00 91.56 172 ALA A O 1
ATOM 1307 N N . THR A 1 173 ? -12.039 -20.828 10.208 1.00 88.81 173 THR A N 1
ATOM 1308 C CA . THR A 1 173 ? -12.902 -20.040 9.316 1.00 88.81 173 THR A CA 1
ATOM 1309 C C . THR A 1 173 ? -13.336 -20.809 8.072 1.00 88.81 173 THR A C 1
ATOM 1311 O O . THR A 1 173 ? -12.602 -21.643 7.545 1.00 88.81 173 THR A O 1
ATOM 1314 N N . THR A 1 174 ? -14.550 -20.522 7.604 1.00 86.12 174 THR A N 1
ATOM 1315 C CA . THR A 1 174 ? -15.064 -20.948 6.295 1.00 86.12 174 THR A CA 1
ATOM 1316 C C . THR A 1 174 ? -14.969 -19.841 5.245 1.00 86.12 174 THR A C 1
ATOM 1318 O O . THR A 1 174 ? -15.242 -20.101 4.075 1.00 86.12 174 THR A O 1
ATOM 1321 N N . ALA A 1 175 ? -14.591 -18.622 5.644 1.00 87.19 175 ALA A N 1
ATOM 1322 C CA . ALA A 1 175 ? -14.487 -17.479 4.752 1.00 87.19 175 ALA A CA 1
ATOM 1323 C C . ALA A 1 175 ? -13.358 -17.692 3.732 1.00 87.19 175 ALA A C 1
ATOM 1325 O O . ALA A 1 175 ? -12.250 -18.102 4.089 1.00 87.19 175 ALA A O 1
ATOM 1326 N N . ARG A 1 176 ? -13.651 -17.430 2.456 1.00 81.69 176 ARG A N 1
ATOM 1327 C CA . ARG A 1 176 ? -12.704 -17.570 1.336 1.00 81.69 176 ARG A CA 1
ATOM 1328 C C . ARG A 1 176 ? -12.383 -16.230 0.688 1.00 81.69 176 ARG A C 1
ATOM 1330 O O . ARG A 1 176 ? -11.355 -16.099 0.039 1.00 81.69 176 ARG A O 1
ATOM 1337 N N . THR A 1 177 ? -13.267 -15.251 0.854 1.00 83.94 177 THR A N 1
ATOM 1338 C CA . THR A 1 177 ? -13.164 -13.923 0.253 1.00 83.94 177 THR A CA 1
ATOM 1339 C C . THR A 1 177 ? -13.328 -12.833 1.305 1.00 83.94 177 THR A C 1
ATOM 1341 O O . THR A 1 177 ? -13.943 -13.055 2.348 1.00 83.94 177 THR A O 1
ATOM 1344 N N . ASP A 1 178 ? -12.871 -11.615 1.011 1.00 88.12 178 ASP A N 1
ATOM 1345 C CA . ASP A 1 178 ? -13.125 -10.465 1.889 1.00 88.12 178 ASP A CA 1
ATOM 1346 C C . ASP A 1 178 ? -14.614 -10.187 2.083 1.00 88.12 178 ASP A C 1
ATOM 1348 O O . ASP A 1 178 ? -15.020 -9.748 3.154 1.00 88.12 178 ASP A O 1
ATOM 1352 N N . ARG A 1 179 ? -15.455 -10.504 1.089 1.00 90.81 179 ARG A N 1
ATOM 1353 C CA . ARG A 1 179 ? -16.911 -10.422 1.249 1.00 90.81 179 ARG A CA 1
ATOM 1354 C C . ARG A 1 179 ? -17.392 -11.367 2.345 1.00 90.81 179 ARG A C 1
ATOM 1356 O O . ARG A 1 179 ? -18.149 -10.930 3.206 1.00 90.81 179 ARG A O 1
ATOM 1363 N N . ASP A 1 180 ? -16.944 -12.620 2.327 1.00 92.00 180 ASP A N 1
ATOM 1364 C CA . ASP A 1 180 ? -17.313 -13.595 3.358 1.00 92.00 180 ASP A CA 1
ATOM 1365 C C . ASP A 1 180 ? -16.842 -13.114 4.733 1.00 92.00 180 ASP A C 1
ATOM 1367 O O . ASP A 1 180 ? -17.602 -13.165 5.697 1.00 92.00 180 ASP A O 1
ATOM 1371 N N . ARG A 1 181 ? -15.613 -12.583 4.810 1.00 93.88 181 ARG A N 1
ATOM 1372 C CA . ARG A 1 181 ? -15.011 -12.073 6.050 1.00 93.88 181 ARG A CA 1
ATOM 1373 C C . ARG A 1 181 ? -15.748 -10.847 6.591 1.00 93.88 181 ARG A C 1
ATOM 1375 O O . ARG A 1 181 ? -15.980 -10.768 7.796 1.00 93.88 181 ARG A O 1
ATOM 1382 N N . LEU A 1 182 ? -16.166 -9.920 5.726 1.00 95.12 182 LEU A N 1
ATOM 1383 C CA . LEU A 1 182 ? -17.018 -8.783 6.095 1.00 95.12 182 LEU A CA 1
ATOM 1384 C C . LEU A 1 182 ? -18.371 -9.275 6.620 1.00 95.12 182 LEU A C 1
ATOM 1386 O O . LEU A 1 182 ? -18.816 -8.872 7.693 1.00 95.12 182 LEU A O 1
ATOM 1390 N N . GLN A 1 183 ? -19.012 -10.195 5.893 1.00 95.50 183 GLN A N 1
ATOM 1391 C CA . GLN A 1 183 ? -20.308 -10.752 6.275 1.00 95.50 183 GLN A CA 1
ATOM 1392 C C . GLN A 1 183 ? -20.244 -11.526 7.587 1.00 95.50 183 GLN A C 1
ATOM 1394 O O . GLN A 1 183 ? -21.195 -11.454 8.364 1.00 95.50 183 GLN A O 1
ATOM 1399 N N . SER A 1 184 ? -19.148 -12.237 7.862 1.00 94.62 184 SER A N 1
ATOM 1400 C CA . SER A 1 184 ? -18.949 -13.020 9.083 1.00 94.62 184 SER A CA 1
ATOM 1401 C C . SER A 1 184 ? -18.393 -12.208 10.254 1.00 94.62 184 SER A C 1
ATOM 1403 O O . SER A 1 184 ? -18.360 -12.730 11.365 1.00 94.62 184 SER A O 1
ATOM 1405 N N . GLY A 1 185 ? -17.968 -10.958 10.038 1.00 95.81 185 GLY A N 1
ATOM 1406 C CA . GLY A 1 185 ? -17.326 -10.126 11.061 1.00 95.81 185 GLY A CA 1
ATOM 1407 C C . GLY A 1 185 ? -15.883 -10.532 11.379 1.00 95.81 185 GLY A C 1
ATOM 1408 O O . GLY A 1 185 ? -15.424 -10.295 12.486 1.00 95.81 185 GLY A O 1
ATOM 1409 N N . GLN A 1 186 ? -15.185 -11.176 10.442 1.00 96.31 186 GLN A N 1
ATOM 1410 C CA . GLN A 1 186 ? -13.746 -11.475 10.542 1.00 96.31 186 GLN A CA 1
ATOM 1411 C C . GLN A 1 186 ? -12.867 -10.407 9.881 1.00 96.31 186 GLN A C 1
ATOM 1413 O O . GLN A 1 186 ? -11.653 -10.400 10.065 1.00 96.31 186 GLN A O 1
ATOM 1418 N N . LEU A 1 187 ? -13.480 -9.525 9.093 1.00 95.88 187 LEU A N 1
ATOM 1419 C CA . LEU A 1 187 ? -12.881 -8.309 8.567 1.00 95.88 187 LEU A CA 1
ATOM 1420 C C . LEU A 1 187 ? -13.797 -7.152 8.959 1.00 95.88 187 LEU A C 1
ATOM 1422 O O . LEU A 1 187 ? -14.962 -7.116 8.563 1.00 95.88 187 LEU A O 1
ATOM 1426 N N . VAL A 1 188 ? -13.280 -6.217 9.745 1.00 96.94 188 VAL A N 1
ATOM 1427 C CA . VAL A 1 188 ? -13.960 -4.974 10.109 1.00 96.94 188 VAL A CA 1
ATOM 1428 C C . VAL A 1 188 ? -13.253 -3.845 9.375 1.00 96.94 188 VAL A C 1
ATOM 1430 O O . VAL A 1 188 ? -12.042 -3.683 9.501 1.00 96.94 188 VAL A O 1
ATOM 1433 N N . TYR A 1 189 ? -13.988 -3.043 8.605 1.00 94.44 189 TYR A N 1
ATOM 1434 C CA . TYR A 1 189 ? -13.403 -1.937 7.834 1.00 94.44 189 TYR A CA 1
ATOM 1435 C C . TYR A 1 189 ? -13.172 -0.689 8.705 1.00 94.44 189 TYR A C 1
ATOM 1437 O O . TYR A 1 189 ? -13.688 0.395 8.443 1.00 94.44 189 TYR A O 1
ATOM 1445 N N . ILE A 1 190 ? -12.457 -0.897 9.810 1.00 96.56 190 ILE A N 1
ATOM 1446 C CA . ILE A 1 190 ? -12.018 0.105 10.774 1.00 96.56 190 ILE A CA 1
ATOM 1447 C C . ILE A 1 190 ? -10.556 -0.196 11.059 1.00 96.56 190 ILE A C 1
ATOM 1449 O O . ILE A 1 190 ? -10.227 -1.286 11.516 1.00 96.56 190 ILE A O 1
ATOM 1453 N N . GLY A 1 191 ? -9.687 0.768 10.807 1.00 94.88 191 GLY A N 1
ATOM 1454 C CA . GLY A 1 191 ? -8.299 0.751 11.243 1.00 94.88 191 GLY A CA 1
ATOM 1455 C C . GLY A 1 191 ? -7.958 2.012 12.016 1.00 94.88 191 GLY A C 1
ATOM 1456 O O . GLY A 1 191 ? -8.710 2.987 11.992 1.00 94.88 191 GLY A O 1
ATOM 1457 N N . CYS A 1 192 ? -6.801 2.019 12.668 1.00 94.25 192 CYS A N 1
ATOM 1458 C CA . CYS A 1 192 ? -6.352 3.133 13.512 1.00 94.25 192 CYS A CA 1
ATOM 1459 C C . CYS A 1 192 ? -6.021 4.427 12.741 1.00 94.25 192 CYS A C 1
ATOM 1461 O O . CYS A 1 192 ? -5.772 5.461 13.347 1.00 94.25 192 CYS A O 1
ATOM 1463 N N . GLN A 1 193 ? -6.031 4.385 11.410 1.00 93.31 193 GLN A N 1
ATOM 1464 C CA . GLN A 1 193 ? -5.919 5.536 10.512 1.00 93.31 193 GLN A CA 1
ATOM 1465 C C . GLN A 1 193 ? -6.917 5.352 9.359 1.00 93.31 193 GLN A C 1
ATOM 1467 O O . GLN A 1 193 ? -7.548 4.298 9.262 1.00 93.31 193 GLN A O 1
ATOM 1472 N N . ARG A 1 194 ? -7.080 6.357 8.483 1.00 92.19 194 ARG A N 1
ATOM 1473 C CA . ARG A 1 194 ? -7.865 6.313 7.225 1.00 92.19 194 ARG A CA 1
ATOM 1474 C C . ARG A 1 194 ? -9.363 5.992 7.342 1.00 92.19 194 ARG A C 1
ATOM 1476 O O . ARG A 1 194 ? -10.087 6.154 6.364 1.00 92.19 194 ARG A O 1
ATOM 1483 N N . THR A 1 195 ? -9.846 5.552 8.500 1.00 95.62 195 THR A N 1
ATOM 1484 C CA . THR A 1 195 ? -11.267 5.318 8.758 1.00 95.62 195 THR A CA 1
ATOM 1485 C C . THR A 1 195 ? -11.990 6.658 8.779 1.00 95.62 195 THR A C 1
ATOM 1487 O O . THR A 1 195 ? -11.705 7.499 9.632 1.00 95.62 195 THR A O 1
ATOM 1490 N N . LEU A 1 196 ? -12.923 6.850 7.846 1.00 95.62 196 LEU A N 1
ATOM 1491 C CA . LEU A 1 196 ? -13.745 8.055 7.766 1.00 95.62 196 LEU A CA 1
ATOM 1492 C C . LEU A 1 196 ? -14.607 8.185 9.025 1.00 95.62 196 LEU A C 1
ATOM 1494 O O . LEU A 1 196 ? -15.362 7.272 9.362 1.00 95.62 196 LEU A O 1
ATOM 1498 N N . LEU A 1 197 ? -14.532 9.332 9.699 1.00 96.75 197 LEU A N 1
ATOM 1499 C CA . LEU A 1 197 ? -15.257 9.550 10.954 1.00 96.75 197 LEU A CA 1
ATOM 1500 C C . LEU A 1 197 ? -16.780 9.503 10.767 1.00 96.75 197 LEU A C 1
ATOM 1502 O O . LEU A 1 197 ? -17.478 8.877 11.564 1.00 96.75 197 LEU A O 1
ATOM 1506 N N . ALA A 1 198 ? -17.287 10.055 9.660 1.00 94.69 198 ALA A N 1
ATOM 1507 C CA . ALA A 1 198 ? -18.705 9.986 9.301 1.00 94.69 198 ALA A CA 1
ATOM 1508 C C . ALA A 1 198 ? -19.200 8.547 9.028 1.00 94.69 198 ALA A C 1
ATOM 1510 O O . ALA A 1 198 ? -20.397 8.282 9.090 1.00 94.69 198 ALA A O 1
ATOM 1511 N N . ALA A 1 199 ? -18.295 7.595 8.758 1.00 93.62 199 ALA A N 1
ATOM 1512 C CA . ALA A 1 199 ? -18.644 6.181 8.617 1.00 93.62 199 ALA A CA 1
ATOM 1513 C C . ALA A 1 199 ? -18.723 5.444 9.967 1.00 93.62 199 ALA A C 1
ATOM 1515 O O . ALA A 1 199 ? -19.206 4.309 10.008 1.00 93.62 199 ALA A O 1
ATOM 1516 N N . LEU A 1 200 ? -18.235 6.047 11.060 1.00 95.19 200 LEU A N 1
ATOM 1517 C CA . LEU A 1 200 ? -18.288 5.473 12.408 1.00 95.19 200 LEU A CA 1
ATOM 1518 C C . LEU A 1 200 ? -19.603 5.789 13.119 1.00 95.19 200 LEU A C 1
ATOM 1520 O O . LEU A 1 200 ? -20.191 4.883 13.705 1.00 95.19 200 LEU A O 1
ATOM 1524 N N . GLN A 1 201 ? -20.053 7.042 13.049 1.00 94.62 201 GLN A N 1
ATOM 1525 C CA . GLN A 1 201 ? -21.273 7.534 13.691 1.00 94.62 201 GLN A CA 1
ATOM 1526 C C . GLN A 1 201 ? -21.824 8.756 12.942 1.00 94.62 201 GLN A C 1
ATOM 1528 O O . GLN A 1 201 ? -21.076 9.444 12.258 1.00 94.62 201 GLN A O 1
ATOM 1533 N N . ALA A 1 202 ? -23.126 9.032 13.073 1.00 95.38 202 ALA A N 1
ATOM 1534 C CA . ALA A 1 202 ? -23.793 10.141 12.372 1.00 95.38 202 ALA A CA 1
ATOM 1535 C C . ALA A 1 202 ? -23.733 11.484 13.128 1.00 95.38 202 ALA A C 1
ATOM 1537 O O . ALA A 1 202 ? -23.923 12.547 12.539 1.00 95.38 202 ALA A O 1
ATOM 1538 N N . SER A 1 203 ? -23.496 11.440 14.438 1.00 96.69 203 SER A N 1
ATOM 1539 C CA . SER A 1 203 ? -23.473 12.608 15.317 1.00 96.69 203 SER A CA 1
ATOM 1540 C C . SER A 1 203 ? -22.536 12.377 16.494 1.00 96.69 203 SER A C 1
ATOM 1542 O O . SER A 1 203 ? -22.344 11.238 16.917 1.00 96.69 203 SER A O 1
ATOM 1544 N N . VAL A 1 204 ? -22.026 13.465 17.053 1.00 96.50 204 VAL A N 1
ATOM 1545 C CA . VAL A 1 204 ? -21.243 13.516 18.297 1.00 96.50 204 VAL A CA 1
ATOM 1546 C C . VAL A 1 204 ? -21.993 14.328 19.346 1.00 96.50 204 VAL A C 1
ATOM 1548 O O . VAL A 1 204 ? -22.964 15.018 19.033 1.00 96.50 204 VAL A O 1
ATOM 1551 N N . ARG A 1 205 ? -21.558 14.257 20.603 1.00 95.88 205 ARG A N 1
ATOM 1552 C CA . ARG A 1 205 ? -22.010 15.167 21.655 1.00 95.88 205 ARG A CA 1
ATOM 1553 C C . ARG A 1 205 ? -20.994 16.275 21.874 1.00 95.88 205 ARG A C 1
ATOM 1555 O O . ARG A 1 205 ? -19.825 15.992 22.088 1.00 95.88 205 ARG A O 1
ATOM 1562 N N . ILE A 1 206 ? -21.453 17.516 21.875 1.00 90.62 206 ILE A N 1
ATOM 1563 C CA . ILE A 1 206 ? -20.673 18.685 22.284 1.00 90.62 206 ILE A CA 1
ATOM 1564 C C . ILE A 1 206 ? -21.521 19.479 23.274 1.00 90.62 206 ILE A C 1
ATOM 1566 O O . ILE A 1 206 ? -22.715 19.666 23.045 1.00 90.62 206 ILE A O 1
ATOM 1570 N N . ASP A 1 207 ? -20.955 19.812 24.435 1.00 87.12 207 ASP A N 1
ATOM 1571 C CA . ASP A 1 207 ? -21.672 20.458 25.547 1.00 87.12 207 ASP A CA 1
ATOM 1572 C C . ASP A 1 207 ? -22.991 19.756 25.934 1.00 87.12 207 ASP A C 1
ATOM 1574 O O . ASP A 1 207 ? -23.994 20.369 26.294 1.00 87.12 207 ASP A O 1
ATOM 1578 N N . GLY A 1 208 ? -23.009 18.422 25.821 1.00 88.69 208 GLY A N 1
ATOM 1579 C CA . GLY A 1 208 ? -24.185 17.586 26.083 1.00 88.69 208 GLY A CA 1
ATOM 1580 C C . GLY A 1 208 ? -25.255 17.594 24.980 1.00 88.69 208 GLY A C 1
ATOM 1581 O O . GLY A 1 208 ? -26.211 16.817 25.062 1.00 88.69 208 GLY A O 1
ATOM 1582 N N . VAL A 1 209 ? -25.090 18.398 23.929 1.00 93.81 209 VAL A N 1
ATOM 1583 C CA . VAL A 1 209 ? -26.009 18.507 22.790 1.00 93.81 209 VAL A CA 1
ATOM 1584 C C . VAL A 1 209 ? -25.537 17.619 21.640 1.00 93.81 209 VAL A C 1
ATOM 1586 O O . VAL A 1 209 ? -24.348 17.504 21.359 1.00 93.81 209 VAL A O 1
ATOM 1589 N N . SER A 1 210 ? -26.482 16.960 20.969 1.00 96.81 210 SER A N 1
ATOM 1590 C CA . SER A 1 210 ? -26.192 16.169 19.772 1.00 96.81 210 SER A CA 1
ATOM 1591 C C . SER A 1 210 ? -25.893 17.090 18.589 1.00 96.81 210 SER A C 1
ATOM 1593 O O . SER A 1 210 ? -26.767 17.846 18.173 1.00 96.81 210 SER A O 1
ATOM 1595 N N . CYS A 1 211 ? -24.699 16.975 18.014 1.00 96.19 211 CYS A N 1
ATOM 1596 C CA . CYS A 1 211 ? -24.270 17.697 16.823 1.00 96.19 211 CYS A CA 1
ATOM 1597 C C . CYS A 1 211 ? -24.065 16.707 15.659 1.00 96.19 211 CYS A C 1
ATOM 1599 O O . CYS A 1 211 ? -23.240 15.792 15.778 1.00 96.19 211 CYS A O 1
ATOM 1601 N N . PRO A 1 212 ? -24.834 16.813 14.558 1.00 96.88 212 PRO A N 1
ATOM 1602 C CA . PRO A 1 212 ? -24.608 16.017 13.355 1.00 96.88 212 PRO A CA 1
ATOM 1603 C C . PRO A 1 212 ? -23.229 16.284 12.750 1.00 96.88 212 PRO A C 1
ATOM 1605 O O . PRO A 1 212 ? -22.753 17.416 12.759 1.00 96.88 212 PRO A O 1
ATOM 1608 N N . LEU A 1 213 ? -22.606 15.250 12.187 1.00 96.56 213 LEU A N 1
ATOM 1609 C CA . LEU A 1 213 ? -21.316 15.403 11.518 1.00 96.56 213 LEU A CA 1
ATOM 1610 C C . LEU A 1 213 ? -21.480 15.907 10.084 1.00 96.56 213 LEU A C 1
ATOM 1612 O O . LEU A 1 213 ? -22.363 15.458 9.350 1.00 96.56 213 LEU A O 1
ATOM 1616 N N . MET A 1 214 ? -20.563 16.771 9.654 1.00 95.69 214 MET A N 1
ATOM 1617 C CA . MET A 1 214 ? -20.351 17.045 8.237 1.00 95.69 214 MET A CA 1
ATOM 1618 C C . MET A 1 214 ? -19.849 15.773 7.543 1.00 95.69 214 MET A C 1
ATOM 1620 O O . MET A 1 214 ? -18.891 15.143 7.989 1.00 95.69 214 MET A O 1
ATOM 1624 N N . ALA A 1 215 ? -20.487 15.394 6.434 1.00 92.69 215 ALA A N 1
ATOM 1625 C CA . ALA A 1 215 ? -20.168 14.183 5.670 1.00 92.69 215 ALA A CA 1
ATOM 1626 C C . ALA A 1 215 ? -18.987 14.374 4.692 1.00 92.69 215 ALA A C 1
ATOM 1628 O O . ALA A 1 215 ? -18.952 13.761 3.628 1.00 92.69 215 ALA A O 1
ATOM 1629 N N . GLU A 1 216 ? -18.033 15.231 5.056 1.00 93.38 216 GLU A N 1
ATOM 1630 C CA . GLU A 1 216 ? -16.837 15.556 4.276 1.00 93.38 216 GLU A CA 1
ATOM 1631 C C . GLU A 1 216 ? -15.609 14.824 4.825 1.00 93.38 216 GLU A C 1
ATOM 1633 O O . GLU A 1 216 ? -15.532 14.482 6.010 1.00 93.38 216 GLU A O 1
ATOM 1638 N N . TYR A 1 217 ? -14.603 14.609 3.974 1.00 94.38 217 TYR A N 1
ATOM 1639 C CA . TYR A 1 217 ? -13.326 14.053 4.417 1.00 94.38 217 TYR A CA 1
ATOM 1640 C C . TYR A 1 217 ? -12.435 15.150 5.013 1.00 94.38 217 TYR A C 1
ATOM 1642 O O . TYR A 1 217 ? -11.461 15.564 4.393 1.00 94.38 217 TYR A O 1
ATOM 1650 N N . PHE A 1 218 ? -12.771 15.634 6.213 1.00 96.31 218 PHE A N 1
ATOM 1651 C CA . PHE A 1 218 ? -11.923 16.582 6.951 1.00 96.31 218 PHE A CA 1
ATOM 1652 C C . PHE A 1 218 ? -10.934 15.908 7.896 1.00 96.31 218 PHE A C 1
ATOM 1654 O O . PHE A 1 218 ? -9.839 16.428 8.085 1.00 96.31 218 PHE A O 1
ATOM 1661 N N . ALA A 1 219 ? -11.307 14.770 8.477 1.00 97.06 219 ALA A N 1
ATOM 1662 C CA . ALA A 1 219 ? -10.500 14.028 9.437 1.00 97.06 219 ALA A CA 1
ATOM 1663 C C . ALA A 1 219 ? -10.740 12.518 9.311 1.00 97.06 219 ALA A C 1
ATOM 1665 O O . ALA A 1 219 ? -11.805 12.069 8.872 1.00 97.06 219 ALA A O 1
ATOM 1666 N N . ASP A 1 220 ? -9.756 11.728 9.738 1.00 97.25 220 ASP A N 1
ATOM 1667 C CA . ASP A 1 220 ? -9.895 10.280 9.919 1.00 97.25 220 ASP A CA 1
ATOM 1668 C C . ASP A 1 220 ? -9.738 9.862 11.393 1.00 97.25 220 ASP A C 1
ATOM 1670 O O . ASP A 1 220 ? -9.453 10.677 12.274 1.00 97.25 220 ASP A O 1
ATOM 1674 N N . LEU A 1 221 ? -9.913 8.568 11.679 1.00 97.75 221 LEU A N 1
ATOM 1675 C CA . LEU A 1 221 ? -9.745 8.039 13.038 1.00 97.75 221 LEU A CA 1
ATOM 1676 C C . LEU A 1 221 ? -8.336 8.267 13.606 1.00 97.75 221 LEU A C 1
ATOM 1678 O O . LEU A 1 221 ? -8.197 8.412 14.815 1.00 97.75 221 LEU A O 1
ATOM 1682 N N . GLY A 1 222 ? -7.301 8.362 12.771 1.00 97.06 222 GLY A N 1
ATOM 1683 C CA . GLY A 1 222 ? -5.952 8.658 13.246 1.00 97.06 222 GLY A CA 1
ATOM 1684 C C . GLY A 1 222 ? -5.843 10.065 13.835 1.00 97.06 222 GLY A C 1
ATOM 1685 O O . GLY A 1 222 ? -5.123 10.256 14.810 1.00 97.06 222 GLY A O 1
ATOM 1686 N N . ASP A 1 223 ? -6.580 11.040 13.290 1.00 97.62 223 ASP A N 1
ATOM 1687 C CA . ASP A 1 223 ? -6.632 12.397 13.842 1.00 97.62 223 ASP A CA 1
ATOM 1688 C C . ASP A 1 223 ? -7.314 12.369 15.209 1.00 97.62 223 ASP A C 1
ATOM 1690 O O . ASP A 1 223 ? -6.777 12.889 16.184 1.00 97.62 223 ASP A O 1
ATOM 1694 N N . ALA A 1 224 ? -8.446 11.666 15.303 1.00 97.56 224 ALA A N 1
ATOM 1695 C CA . ALA A 1 224 ? -9.179 11.504 16.553 1.00 97.56 224 ALA A CA 1
ATOM 1696 C C . ALA A 1 224 ? -8.340 10.817 17.643 1.00 97.56 224 ALA A C 1
ATOM 1698 O O . ALA A 1 224 ? -8.356 11.255 18.794 1.00 97.56 224 ALA A O 1
ATOM 1699 N N . LEU A 1 225 ? -7.572 9.780 17.290 1.00 98.00 225 LEU A N 1
ATOM 1700 C CA . LEU A 1 225 ? -6.692 9.081 18.229 1.00 98.00 225 LEU A CA 1
ATOM 1701 C C . LEU A 1 225 ? -5.512 9.949 18.680 1.00 98.00 225 LEU A C 1
ATOM 1703 O O . LEU A 1 225 ? -5.183 9.923 19.865 1.00 98.00 225 LEU A O 1
ATOM 1707 N N . VAL A 1 226 ? -4.888 10.725 17.783 1.00 97.06 226 VAL A N 1
ATOM 1708 C CA . VAL A 1 226 ? -3.817 11.663 18.167 1.00 97.06 226 VAL A CA 1
ATOM 1709 C C . VAL A 1 226 ? -4.368 12.705 19.126 1.00 97.06 226 VAL A C 1
ATOM 1711 O O . VAL A 1 226 ? -3.855 12.823 20.235 1.00 97.06 226 VAL A O 1
ATOM 1714 N N . VAL A 1 227 ? -5.457 13.388 18.763 1.00 96.69 227 VAL A N 1
ATOM 1715 C CA . VAL A 1 227 ? -6.078 14.412 19.615 1.00 96.69 227 VAL A CA 1
ATOM 1716 C C . VAL A 1 227 ? -6.436 13.831 20.987 1.00 96.69 227 VAL A C 1
ATOM 1718 O O . VAL A 1 227 ? -6.082 14.415 22.007 1.00 96.69 227 VAL A O 1
ATOM 1721 N N . ALA A 1 228 ? -7.045 12.643 21.042 1.00 96.81 228 ALA A N 1
ATOM 1722 C CA . ALA A 1 228 ? -7.406 11.976 22.296 1.00 96.81 228 ALA A CA 1
ATOM 1723 C C . ALA A 1 228 ? -6.205 11.502 23.145 1.00 96.81 228 ALA A C 1
ATOM 1725 O O . ALA A 1 228 ? -6.406 10.985 24.244 1.00 96.81 228 ALA A O 1
ATOM 1726 N N . GLY A 1 229 ? -4.967 11.641 22.657 1.00 96.19 229 GLY A N 1
ATOM 1727 C CA . GLY A 1 229 ? -3.760 11.156 23.333 1.00 96.19 229 GLY A CA 1
ATOM 1728 C C . GLY A 1 229 ? -3.600 9.633 23.289 1.00 96.19 229 GLY A C 1
ATOM 1729 O O . GLY A 1 229 ? -2.865 9.064 24.091 1.00 96.19 229 GLY A O 1
ATOM 1730 N N . LEU A 1 230 ? -4.298 8.968 22.365 1.00 96.25 230 LEU A N 1
ATOM 1731 C CA . LEU A 1 230 ? -4.287 7.516 22.163 1.00 96.25 230 LEU A CA 1
ATOM 1732 C C . LEU A 1 230 ? -3.306 7.084 21.060 1.00 96.25 230 LEU A C 1
ATOM 1734 O O . LEU A 1 230 ? -3.016 5.899 20.919 1.00 96.25 230 LEU A O 1
ATOM 1738 N N . ALA A 1 231 ? -2.778 8.025 20.280 1.00 94.38 231 ALA A N 1
ATOM 1739 C CA . ALA A 1 231 ? -1.726 7.787 19.300 1.00 94.38 231 ALA A CA 1
ATOM 1740 C C . ALA A 1 231 ? -0.662 8.888 19.372 1.00 94.38 231 ALA A C 1
ATOM 1742 O O . ALA A 1 231 ? -0.949 10.028 19.738 1.00 94.38 231 ALA A O 1
ATOM 1743 N N . SER A 1 232 ? 0.573 8.543 19.012 1.00 92.06 232 SER A N 1
ATOM 1744 C CA . SER A 1 232 ? 1.663 9.512 18.905 1.00 92.06 232 SER A CA 1
ATOM 1745 C C . SER A 1 232 ? 1.469 10.413 17.690 1.00 92.06 232 SER A C 1
ATOM 1747 O O . SER A 1 232 ? 1.094 9.943 16.614 1.00 92.06 232 SER A O 1
ATOM 1749 N N . GLU A 1 233 ? 1.772 11.698 17.846 1.00 94.25 233 GLU A N 1
ATOM 1750 C CA . GLU A 1 233 ? 1.851 12.609 16.710 1.00 94.25 233 GLU A CA 1
ATOM 1751 C C . GLU A 1 233 ? 3.085 12.356 15.837 1.00 94.25 233 GLU A C 1
ATOM 1753 O O . GLU A 1 233 ? 4.096 11.813 16.288 1.00 94.25 233 GLU A O 1
ATOM 1758 N N . SER A 1 234 ? 3.015 12.776 14.573 1.00 89.88 234 SER A N 1
ATOM 1759 C CA . SER A 1 234 ? 4.139 12.702 13.643 1.00 89.88 234 SER A CA 1
ATOM 1760 C C . SER A 1 234 ? 4.165 13.901 12.703 1.00 89.88 234 SER A C 1
ATOM 1762 O O . SER A 1 234 ? 3.232 14.127 11.932 1.00 89.88 234 SER A O 1
ATOM 1764 N N . SER A 1 235 ? 5.279 14.638 12.708 1.00 89.12 235 SER A N 1
ATOM 1765 C CA . SER A 1 235 ? 5.522 15.729 11.757 1.00 89.12 235 SER A CA 1
ATOM 1766 C C . SER A 1 235 ? 5.787 15.236 10.327 1.00 89.12 235 SER A C 1
ATOM 1768 O O . SER A 1 235 ? 5.645 16.002 9.377 1.00 89.12 235 SER A O 1
ATOM 1770 N N . ALA A 1 236 ? 6.159 13.961 10.172 1.00 88.12 236 ALA A N 1
ATOM 1771 C CA . ALA A 1 236 ? 6.440 13.326 8.886 1.00 88.12 236 ALA A CA 1
ATOM 1772 C C . ALA A 1 236 ? 5.198 12.680 8.245 1.00 88.12 236 ALA A C 1
ATOM 1774 O O . ALA A 1 236 ? 5.208 12.392 7.047 1.00 88.12 236 ALA A O 1
ATOM 1775 N N . ASP A 1 237 ? 4.135 12.440 9.019 1.00 86.94 237 ASP A N 1
ATOM 1776 C CA . ASP A 1 237 ? 2.879 11.912 8.491 1.00 86.94 237 ASP A CA 1
ATOM 1777 C C . ASP A 1 237 ? 2.057 13.036 7.847 1.00 86.94 237 ASP A C 1
ATOM 1779 O O . ASP A 1 237 ? 1.328 13.763 8.519 1.00 86.94 237 ASP A O 1
ATOM 1783 N N . LEU A 1 238 ? 2.201 13.170 6.528 1.00 88.06 238 LEU A N 1
ATOM 1784 C CA . LEU A 1 238 ? 1.439 14.096 5.683 1.00 88.06 238 LEU A CA 1
ATOM 1785 C C . LEU A 1 238 ? 0.244 13.413 4.995 1.00 88.06 238 LEU A C 1
ATOM 1787 O O . LEU A 1 238 ? -0.400 14.011 4.133 1.00 88.06 238 LEU A O 1
ATOM 1791 N N . ALA A 1 239 ? -0.050 12.149 5.324 1.00 85.62 239 ALA A N 1
ATOM 1792 C CA . ALA A 1 239 ? -1.151 11.387 4.736 1.00 85.62 239 ALA A CA 1
ATOM 1793 C C . ALA A 1 239 ? -2.481 11.700 5.446 1.00 85.62 239 ALA A C 1
ATOM 1795 O O . ALA A 1 239 ? -3.192 10.808 5.913 1.00 85.62 239 ALA A O 1
ATOM 1796 N N . THR A 1 240 ? -2.795 12.988 5.540 1.00 92.88 240 THR A N 1
ATOM 1797 C CA . THR A 1 240 ? -3.986 13.552 6.182 1.00 92.88 240 THR A CA 1
ATOM 1798 C C . THR A 1 240 ? -4.899 14.185 5.132 1.00 92.88 240 THR A C 1
ATOM 1800 O O . THR A 1 240 ? -4.495 14.404 3.987 1.00 92.88 240 THR A O 1
ATOM 1803 N N . ALA A 1 241 ? -6.141 14.485 5.513 1.00 92.38 241 ALA A N 1
ATOM 1804 C CA . ALA A 1 241 ? -7.139 15.047 4.604 1.00 92.38 241 ALA A CA 1
ATOM 1805 C C . ALA A 1 241 ? -6.706 16.366 3.935 1.00 92.38 241 ALA A C 1
ATOM 1807 O O . ALA A 1 241 ? -6.985 16.581 2.758 1.00 92.38 241 ALA A O 1
ATOM 1808 N N . ASP A 1 242 ? -5.994 17.230 4.665 1.00 93.06 242 ASP A N 1
ATOM 1809 C CA . ASP A 1 242 ? -5.521 18.535 4.188 1.00 93.06 242 ASP A CA 1
ATOM 1810 C C . ASP A 1 242 ? -4.025 18.551 3.820 1.00 93.06 242 ASP A C 1
ATOM 1812 O O . ASP A 1 242 ? -3.471 19.609 3.519 1.00 93.06 242 ASP A O 1
ATOM 1816 N N . GLY A 1 243 ? -3.358 17.391 3.850 1.00 92.94 243 GLY A N 1
ATOM 1817 C CA . GLY A 1 243 ? -1.931 17.244 3.555 1.00 92.94 243 GLY A CA 1
ATOM 1818 C C . GLY A 1 243 ? -0.992 17.866 4.594 1.00 92.94 243 GLY A C 1
ATOM 1819 O O . GLY A 1 243 ? 0.222 17.890 4.378 1.00 92.94 243 GLY A O 1
ATOM 1820 N N . ARG A 1 244 ? -1.518 18.382 5.714 1.00 93.69 244 ARG A N 1
ATOM 1821 C CA . ARG A 1 244 ? -0.709 18.917 6.816 1.00 93.69 244 ARG A CA 1
ATOM 1822 C C . ARG A 1 244 ? -0.274 17.801 7.765 1.00 93.69 244 ARG A C 1
ATOM 1824 O O . ARG A 1 244 ? -0.973 16.792 7.865 1.00 93.69 244 ARG A O 1
ATOM 1831 N N . PRO A 1 245 ? 0.822 17.980 8.518 1.00 95.44 245 PRO A N 1
ATOM 1832 C CA . PRO A 1 245 ? 1.284 16.970 9.461 1.00 95.44 245 PRO A CA 1
ATOM 1833 C C . PRO A 1 245 ? 0.208 16.461 10.429 1.00 95.44 245 PRO A C 1
ATOM 1835 O O . PRO A 1 245 ? -0.700 17.196 10.829 1.00 95.44 245 PRO A O 1
ATOM 1838 N N . ARG A 1 246 ? 0.321 15.201 10.853 1.00 94.25 246 ARG A N 1
ATOM 1839 C CA . ARG A 1 246 ? -0.521 14.611 11.902 1.00 94.25 246 ARG A CA 1
ATOM 1840 C C . ARG A 1 246 ? 0.008 14.963 13.297 1.00 94.25 246 ARG A C 1
ATOM 1842 O O . ARG A 1 246 ? 0.421 14.093 14.062 1.00 94.25 246 ARG A O 1
ATOM 1849 N N . THR A 1 247 ? 0.017 16.258 13.602 1.00 95.75 247 THR A N 1
ATOM 1850 C CA . THR A 1 247 ? 0.305 16.804 14.939 1.00 95.75 247 THR A CA 1
ATOM 1851 C C . THR A 1 247 ? -0.970 17.047 15.729 1.00 95.75 247 THR A C 1
ATOM 1853 O O . THR A 1 247 ? -2.048 17.118 15.138 1.00 95.75 247 THR A O 1
ATOM 1856 N N . GLN A 1 248 ? -0.855 17.198 17.051 1.00 95.38 248 GLN A N 1
ATOM 1857 C CA . GLN A 1 248 ? -1.983 17.571 17.922 1.00 95.38 248 GLN A CA 1
ATOM 1858 C C . GLN A 1 248 ? -2.757 18.780 17.378 1.00 95.38 248 GLN A C 1
ATOM 1860 O O . GLN A 1 248 ? -3.973 18.727 17.225 1.00 95.38 248 GLN A O 1
ATOM 1865 N N . GLU A 1 249 ? -2.031 19.841 17.026 1.00 94.12 249 GLU A N 1
ATOM 1866 C CA . GLU A 1 249 ? -2.586 21.098 16.520 1.00 94.12 249 GLU A CA 1
ATOM 1867 C C . GLU A 1 249 ? -3.371 20.907 15.213 1.00 94.12 249 GLU A C 1
ATOM 1869 O O . GLU A 1 249 ? -4.550 21.253 15.126 1.00 94.12 249 GLU A O 1
ATOM 1874 N N . PHE A 1 250 ? -2.749 20.309 14.191 1.00 95.62 250 PHE A N 1
ATOM 1875 C CA . PHE A 1 250 ? -3.398 20.149 12.889 1.00 95.62 250 PHE A CA 1
ATOM 1876 C C . PHE A 1 250 ? -4.511 19.096 12.911 1.00 95.62 250 PHE A C 1
ATOM 1878 O O . PHE A 1 250 ? -5.519 19.263 12.224 1.00 95.62 250 PHE A O 1
ATOM 1885 N N . ALA A 1 251 ? -4.366 18.033 13.708 1.00 96.69 251 ALA A N 1
ATOM 1886 C CA . ALA A 1 251 ? -5.414 17.034 13.888 1.00 96.69 251 ALA A CA 1
ATOM 1887 C C . ALA A 1 251 ? -6.637 17.623 14.608 1.00 96.69 251 ALA A C 1
ATOM 1889 O O . ALA A 1 251 ? -7.763 17.353 14.194 1.00 96.69 251 ALA A O 1
ATOM 1890 N N . ALA A 1 252 ? -6.434 18.480 15.616 1.00 96.12 252 ALA A N 1
ATOM 1891 C CA . ALA A 1 252 ? -7.523 19.181 16.294 1.00 96.12 252 ALA A CA 1
ATOM 1892 C C . ALA A 1 252 ? -8.283 20.107 15.332 1.00 96.12 252 ALA A C 1
ATOM 1894 O O . ALA A 1 252 ? -9.511 20.051 15.272 1.00 96.12 252 ALA A O 1
ATOM 1895 N N . ALA A 1 253 ? -7.565 20.874 14.503 1.00 95.12 253 ALA A N 1
ATOM 1896 C CA . ALA A 1 253 ? -8.177 21.726 13.482 1.00 95.12 253 ALA A CA 1
ATOM 1897 C C . ALA A 1 253 ? -9.002 20.925 12.457 1.00 95.12 253 ALA A C 1
ATOM 1899 O O . ALA A 1 253 ? -10.077 21.355 12.044 1.00 95.12 253 ALA A O 1
ATOM 1900 N N . ARG A 1 254 ? -8.520 19.744 12.046 1.00 96.50 254 ARG A N 1
ATOM 1901 C CA . ARG A 1 254 ? -9.271 18.824 11.177 1.00 96.50 254 ARG A CA 1
ATOM 1902 C C . ARG A 1 254 ? -10.518 18.260 11.865 1.00 96.50 254 ARG A C 1
ATOM 1904 O O . ARG A 1 254 ? -11.571 18.205 11.233 1.00 96.50 254 ARG A O 1
ATOM 1911 N N . LEU A 1 255 ? -10.425 17.884 13.144 1.00 95.94 255 LEU A N 1
ATOM 1912 C CA . LEU A 1 255 ? -11.564 17.383 13.922 1.00 95.94 255 LEU A CA 1
ATOM 1913 C C . LEU A 1 255 ? -12.652 18.446 14.122 1.00 95.94 255 LEU A C 1
ATOM 1915 O O . LEU A 1 255 ? -13.825 18.120 13.974 1.00 95.94 255 LEU A O 1
ATOM 1919 N N . ALA A 1 256 ? -12.286 19.697 14.416 1.00 95.62 256 ALA A N 1
ATOM 1920 C CA . ALA A 1 256 ? -13.245 20.791 14.609 1.00 95.62 256 ALA A CA 1
ATOM 1921 C C . ALA A 1 256 ? -14.137 21.005 13.368 1.00 95.62 256 ALA A C 1
ATOM 1923 O O . ALA A 1 256 ? -15.356 21.142 13.481 1.00 95.62 256 ALA A O 1
ATOM 1924 N N . ARG A 1 257 ? -13.565 20.882 12.162 1.00 95.38 257 ARG A N 1
ATOM 1925 C CA . ARG A 1 257 ? -14.322 21.001 10.900 1.00 95.38 257 ARG A CA 1
ATOM 1926 C C . ARG A 1 257 ? -15.421 19.957 10.746 1.00 95.38 257 ARG A C 1
ATOM 1928 O O . ARG A 1 257 ? -16.406 20.218 10.064 1.00 95.38 257 ARG A O 1
ATOM 1935 N N . MET A 1 258 ? -15.300 18.795 11.395 1.00 95.75 258 MET A N 1
ATOM 1936 C CA . MET A 1 258 ? -16.341 17.760 11.352 1.00 95.75 258 MET A CA 1
ATOM 1937 C C . MET A 1 258 ? -17.675 18.230 11.942 1.00 95.75 258 MET A C 1
ATOM 1939 O O . MET A 1 258 ? -18.705 17.642 11.622 1.00 95.75 258 MET A O 1
ATOM 1943 N N . ILE A 1 259 ? -17.666 19.269 12.780 1.00 94.25 259 ILE A N 1
ATOM 1944 C CA . ILE A 1 259 ? -18.857 19.866 13.398 1.00 94.25 259 ILE A CA 1
ATOM 1945 C C . ILE A 1 259 ? -19.094 21.316 12.949 1.00 94.25 259 ILE A C 1
ATOM 1947 O O . ILE A 1 259 ? -19.873 22.029 13.570 1.00 94.25 259 ILE A O 1
ATOM 1951 N N . GLY A 1 260 ? -18.453 21.745 11.856 1.00 92.00 260 GLY A N 1
ATOM 1952 C CA . GLY A 1 260 ? -18.602 23.097 11.310 1.00 92.00 260 GLY A CA 1
ATOM 1953 C C . GLY A 1 260 ? -17.842 24.191 12.053 1.00 92.00 260 GLY A C 1
ATOM 1954 O O . GLY A 1 260 ? -18.120 25.362 11.821 1.00 92.00 260 GLY A O 1
ATOM 1955 N N . GLU A 1 261 ? -16.892 23.810 12.903 1.00 91.94 261 GLU A N 1
ATOM 1956 C CA . GLU A 1 261 ? -16.052 24.717 13.684 1.00 91.94 261 GLU A CA 1
ATOM 1957 C C . GLU A 1 261 ? -14.615 24.747 13.138 1.00 91.94 261 GLU A C 1
ATOM 1959 O O . GLU A 1 261 ? -14.243 23.982 12.239 1.00 91.94 261 GLU A O 1
ATOM 1964 N N . ASP A 1 262 ? -13.779 25.616 13.701 1.00 84.56 262 ASP A N 1
ATOM 1965 C CA . ASP A 1 262 ? -12.346 25.654 13.435 1.00 84.56 262 ASP A CA 1
ATOM 1966 C C . ASP A 1 262 ? -11.533 25.736 14.741 1.00 84.56 262 ASP A C 1
ATOM 1968 O O . ASP A 1 262 ? -12.064 25.654 15.847 1.00 84.56 262 ASP A O 1
ATOM 1972 N N . ALA A 1 263 ? -10.205 25.791 14.620 1.00 73.69 263 ALA A N 1
ATOM 1973 C CA . ALA A 1 263 ? -9.317 25.799 15.782 1.00 73.69 263 ALA A CA 1
ATOM 1974 C C . ALA A 1 263 ? -9.302 27.142 16.542 1.00 73.69 263 ALA A C 1
ATOM 1976 O O . ALA A 1 263 ? -8.698 27.210 17.609 1.00 73.69 263 ALA A O 1
ATOM 1977 N N . GLU A 1 264 ? -9.918 28.200 16.005 1.00 80.81 264 GLU A N 1
ATOM 1978 C CA . GLU A 1 264 ? -10.071 29.490 16.688 1.00 80.81 264 GLU A CA 1
ATOM 1979 C C . GLU A 1 264 ? -11.345 29.530 17.542 1.00 80.81 264 GLU A C 1
ATOM 1981 O O . GLU A 1 264 ? -11.414 30.303 18.498 1.00 80.81 264 GLU A O 1
ATOM 1986 N N . THR A 1 265 ? -12.344 28.702 17.219 1.00 76.94 265 THR A N 1
ATOM 1987 C CA . THR A 1 265 ? -13.659 28.730 17.873 1.00 76.94 265 THR A CA 1
ATOM 1988 C C . THR A 1 265 ? -13.809 27.746 19.031 1.00 76.94 265 THR A C 1
ATOM 1990 O O . THR A 1 265 ? -14.625 27.990 19.923 1.00 76.94 265 THR A O 1
ATOM 1993 N N . LEU A 1 266 ? -13.020 26.665 19.066 1.00 76.81 266 LEU A N 1
ATOM 1994 C CA . LEU A 1 266 ? -13.076 25.649 20.120 1.00 76.81 266 LEU A CA 1
ATOM 1995 C C . LEU A 1 266 ? -11.744 25.455 20.848 1.00 76.81 266 LEU A C 1
ATOM 1997 O O . LEU A 1 266 ? -10.701 25.222 20.239 1.00 76.81 266 LEU A O 1
ATOM 2001 N N . ASP A 1 267 ? -11.819 25.428 22.181 1.00 83.88 267 ASP A N 1
ATOM 2002 C CA . ASP A 1 267 ? -10.718 24.983 23.032 1.00 83.88 267 ASP A CA 1
ATOM 2003 C C . ASP A 1 267 ? -10.357 23.508 22.763 1.00 83.88 267 ASP A C 1
ATOM 2005 O O . ASP A 1 267 ? -11.171 22.691 22.320 1.00 83.88 267 ASP A O 1
ATOM 2009 N N . LEU A 1 268 ? -9.122 23.124 23.104 1.00 83.62 268 LEU A N 1
ATOM 2010 C CA . LEU A 1 268 ? -8.615 21.769 22.853 1.00 83.62 268 LEU A CA 1
ATOM 2011 C C . LEU A 1 268 ? -9.377 20.661 23.596 1.00 83.62 268 LEU A C 1
ATOM 2013 O O . LEU A 1 268 ? -9.425 19.539 23.100 1.00 83.62 268 LEU A O 1
ATOM 2017 N N . GLU A 1 269 ? -9.944 20.914 24.780 1.00 90.50 269 GLU A N 1
ATOM 2018 C CA . GLU A 1 269 ? -10.575 19.845 25.572 1.00 90.50 269 GLU A CA 1
ATOM 2019 C C . GLU A 1 269 ? -11.906 19.343 24.977 1.00 90.50 269 GLU A C 1
ATOM 2021 O O . GLU A 1 269 ? -12.050 18.125 24.849 1.00 90.50 269 GLU A O 1
ATOM 2026 N N . PRO A 1 270 ? -12.836 20.206 24.517 1.00 91.25 270 PRO A N 1
ATOM 2027 C CA . PRO A 1 270 ? -13.967 19.764 23.697 1.00 91.25 270 PRO A CA 1
ATOM 2028 C C . PRO A 1 270 ? -13.538 18.916 22.493 1.00 91.25 270 PRO A C 1
ATOM 2030 O O . PRO A 1 270 ? -14.099 17.849 22.251 1.00 91.25 270 PRO A O 1
ATOM 2033 N N . ILE A 1 271 ? -12.488 19.331 21.774 1.00 93.50 271 ILE A N 1
ATOM 2034 C CA . ILE A 1 271 ? -11.981 18.597 20.604 1.00 93.50 271 ILE A CA 1
ATOM 2035 C C . ILE A 1 271 ? -11.385 17.236 21.013 1.00 93.50 271 ILE A C 1
ATOM 2037 O O . ILE A 1 271 ? -11.573 16.230 20.323 1.00 93.50 271 ILE A O 1
ATOM 2041 N N . ARG A 1 272 ? -10.721 17.159 22.172 1.00 95.00 272 ARG A N 1
ATOM 2042 C CA . ARG A 1 272 ? -10.271 15.890 22.768 1.00 95.00 272 ARG A CA 1
ATOM 2043 C C . ARG A 1 272 ? -11.417 14.960 23.100 1.00 95.00 272 ARG A C 1
ATOM 2045 O O . ARG A 1 272 ? -11.293 13.762 22.845 1.00 95.00 272 ARG A O 1
ATOM 2052 N N . ASP A 1 273 ? -12.510 15.476 23.648 1.00 95.44 273 ASP A N 1
ATOM 2053 C CA . ASP A 1 273 ? -13.692 14.664 23.924 1.00 95.44 273 ASP A CA 1
ATOM 2054 C C . ASP A 1 273 ? -14.297 14.091 22.633 1.00 95.44 273 ASP A C 1
ATOM 2056 O O . ASP A 1 273 ? -14.582 12.893 22.577 1.00 95.44 273 ASP A O 1
ATOM 2060 N N . LEU A 1 274 ? -14.356 14.879 21.549 1.00 95.62 274 LEU A N 1
ATOM 2061 C CA . LEU A 1 274 ? -14.726 14.364 20.222 1.00 95.62 274 LEU A CA 1
ATOM 2062 C C . LEU A 1 274 ? -13.824 13.194 19.806 1.00 95.62 274 LEU A C 1
ATOM 2064 O O . LEU A 1 274 ? -14.316 12.140 19.394 1.00 95.62 274 LEU A O 1
ATOM 2068 N N . GLY A 1 275 ? -12.505 13.346 19.969 1.00 96.88 275 GLY A N 1
ATOM 2069 C CA . GLY A 1 275 ? -11.536 12.280 19.712 1.00 96.88 275 GLY A CA 1
ATOM 2070 C C . GLY A 1 275 ? -11.842 10.995 20.493 1.00 96.88 275 GLY A C 1
ATOM 2071 O O . GLY A 1 275 ? -11.854 9.902 19.917 1.00 96.88 275 GLY A O 1
ATOM 2072 N N . ARG A 1 276 ? -12.170 11.114 21.789 1.00 97.44 276 ARG A N 1
ATOM 2073 C CA . ARG A 1 276 ? -12.554 9.974 22.643 1.00 97.44 276 ARG A CA 1
ATOM 2074 C C . ARG A 1 276 ? -13.856 9.320 22.177 1.00 97.44 276 ARG A C 1
ATOM 2076 O O . ARG A 1 276 ? -13.919 8.092 22.137 1.00 97.44 276 ARG A O 1
ATOM 2083 N N . GLN A 1 277 ? -14.868 10.096 21.789 1.00 98.00 277 GLN A N 1
ATOM 2084 C CA . GLN A 1 277 ? -16.142 9.564 21.284 1.00 98.00 277 GLN A CA 1
ATOM 2085 C C . GLN A 1 277 ? -15.956 8.737 20.000 1.00 98.00 277 GLN A C 1
ATOM 2087 O O . GLN A 1 277 ? -16.561 7.671 19.845 1.00 98.00 277 GLN A O 1
ATOM 2092 N N . PHE A 1 278 ? -15.085 9.180 19.086 1.00 98.25 278 PHE A N 1
ATOM 2093 C CA . PHE A 1 278 ? -14.757 8.406 17.885 1.00 98.25 278 PHE A CA 1
ATOM 2094 C C . PHE A 1 278 ? -13.965 7.136 18.202 1.00 98.25 278 PHE A C 1
ATOM 2096 O O . PHE A 1 278 ? -14.272 6.080 17.645 1.00 98.25 278 PHE A O 1
ATOM 2103 N N . ALA A 1 279 ? -12.997 7.206 19.122 1.00 98.00 279 ALA A N 1
ATOM 2104 C CA . ALA A 1 279 ? -12.253 6.032 19.577 1.00 98.00 279 ALA A CA 1
ATOM 2105 C C . ALA A 1 279 ? -13.180 4.977 20.207 1.00 98.00 279 ALA A C 1
ATOM 2107 O O . ALA A 1 279 ? -13.071 3.797 19.878 1.00 98.00 279 ALA A O 1
ATOM 2108 N N . GLN A 1 280 ? -14.137 5.408 21.037 1.00 97.75 280 GLN A N 1
ATOM 2109 C CA . GLN A 1 280 ? -15.164 4.545 21.632 1.00 97.75 280 GLN A CA 1
ATOM 2110 C C . GLN A 1 280 ? -16.076 3.915 20.572 1.00 97.75 280 GLN A C 1
ATOM 2112 O O . GLN A 1 280 ? -16.366 2.724 20.629 1.00 97.75 280 GLN A O 1
ATOM 2117 N N . SER A 1 281 ? -16.506 4.687 19.571 1.00 97.94 281 SER A N 1
ATOM 2118 C CA . SER A 1 281 ? -17.340 4.166 18.479 1.00 97.94 281 SER A CA 1
ATOM 2119 C C . SER A 1 281 ? -16.603 3.122 17.638 1.00 97.94 281 SER A C 1
ATOM 2121 O O . SER A 1 281 ? -17.169 2.089 17.273 1.00 97.94 281 SER A O 1
ATOM 2123 N N . ALA A 1 282 ? -15.324 3.367 17.348 1.00 98.25 282 ALA A N 1
ATOM 2124 C CA . ALA A 1 282 ? -14.472 2.418 16.647 1.00 98.25 282 ALA A CA 1
ATOM 2125 C C . ALA A 1 282 ? -14.259 1.136 17.466 1.00 98.25 282 ALA A C 1
ATOM 2127 O O . ALA A 1 282 ? -14.454 0.035 16.943 1.00 98.25 282 ALA A O 1
ATOM 2128 N N . SER A 1 283 ? -13.915 1.264 18.752 1.00 98.12 283 SER A N 1
ATOM 2129 C CA . SER A 1 283 ? -13.665 0.110 19.616 1.00 98.12 283 SER A CA 1
ATOM 2130 C C . SER A 1 283 ? -14.923 -0.716 19.872 1.00 98.12 283 SER A C 1
ATOM 2132 O O . SER A 1 283 ? -14.841 -1.941 19.851 1.00 98.12 283 SER A O 1
ATOM 2134 N N . ALA A 1 284 ? -16.092 -0.083 20.015 1.00 98.19 284 ALA A N 1
ATOM 2135 C CA . ALA A 1 284 ? -17.380 -0.763 20.140 1.00 98.19 284 ALA A CA 1
ATOM 2136 C C . ALA A 1 284 ? -17.683 -1.663 18.936 1.00 98.19 284 ALA A C 1
ATOM 2138 O O . ALA A 1 284 ? -18.032 -2.828 19.115 1.00 98.19 284 ALA A O 1
ATOM 2139 N N . ARG A 1 285 ? -17.480 -1.164 17.711 1.00 98.19 285 ARG A N 1
ATOM 2140 C CA . ARG A 1 285 ? -17.727 -1.939 16.483 1.00 98.19 285 ARG A CA 1
ATOM 2141 C C . ARG A 1 285 ? -16.739 -3.089 16.293 1.00 98.19 285 ARG A C 1
ATOM 2143 O O . ARG A 1 285 ? -17.118 -4.143 15.785 1.00 98.19 285 ARG A O 1
ATOM 2150 N N . ILE A 1 286 ? -15.481 -2.910 16.695 1.00 98.19 286 ILE A N 1
ATOM 2151 C CA . ILE A 1 286 ? -14.496 -4.002 16.697 1.00 98.19 286 ILE A CA 1
ATOM 2152 C C . ILE A 1 286 ? -14.855 -5.031 17.781 1.00 98.19 286 ILE A C 1
ATOM 2154 O O . ILE A 1 286 ? -14.817 -6.233 17.524 1.00 98.19 286 ILE A O 1
ATOM 2158 N N . ALA A 1 287 ? -15.273 -4.586 18.968 1.00 97.88 287 ALA A N 1
ATOM 2159 C CA . ALA A 1 287 ? -15.715 -5.471 20.039 1.00 97.88 287 ALA A CA 1
ATOM 2160 C C . ALA A 1 287 ? -16.961 -6.286 19.648 1.00 97.88 287 ALA A C 1
ATOM 2162 O O . ALA A 1 287 ? -17.031 -7.465 19.985 1.00 97.88 287 ALA A O 1
ATOM 2163 N N . ASP A 1 288 ? -17.901 -5.714 18.884 1.00 97.56 288 ASP A N 1
ATOM 2164 C CA . ASP A 1 288 ? -19.041 -6.455 18.320 1.00 97.56 288 ASP A CA 1
ATOM 2165 C C . ASP A 1 288 ? -18.573 -7.633 17.451 1.00 97.56 288 ASP A C 1
ATOM 2167 O O . ASP A 1 288 ? -19.107 -8.739 17.546 1.00 97.56 288 ASP A O 1
ATOM 2171 N N . ALA A 1 289 ? -17.544 -7.420 16.626 1.00 97.44 289 ALA A N 1
ATOM 2172 C CA . ALA A 1 289 ? -16.967 -8.462 15.784 1.00 97.44 289 ALA A CA 1
ATOM 2173 C C . ALA A 1 289 ? -16.275 -9.564 16.604 1.00 97.44 289 ALA A C 1
ATOM 2175 O O . ALA A 1 289 ? -16.438 -10.747 16.295 1.00 97.44 289 ALA A O 1
ATOM 2176 N N . VAL A 1 290 ? -15.566 -9.190 17.674 1.00 96.56 290 VAL A N 1
ATOM 2177 C CA . VAL A 1 290 ? -14.952 -10.130 18.627 1.00 96.56 290 VAL A CA 1
ATOM 2178 C C . VAL A 1 290 ? -16.018 -10.983 19.314 1.00 96.56 290 VAL A C 1
ATOM 2180 O O . VAL A 1 290 ? -15.950 -12.209 19.239 1.00 96.56 290 VAL A O 1
ATOM 2183 N N . VAL A 1 291 ? -17.035 -10.356 19.917 1.00 95.00 291 VAL A N 1
ATOM 2184 C CA . VAL A 1 291 ? -18.153 -11.055 20.581 1.00 95.00 291 VAL A CA 1
ATOM 2185 C C . VAL A 1 291 ? -18.835 -12.013 19.608 1.00 95.00 291 VAL A C 1
ATOM 2187 O O . VAL A 1 291 ? -19.030 -13.184 19.923 1.00 95.00 291 VAL A O 1
ATOM 2190 N N . ARG A 1 292 ? -19.085 -11.563 18.375 1.00 94.81 292 ARG A N 1
ATOM 2191 C CA . ARG A 1 292 ? -19.670 -12.403 17.330 1.00 94.81 292 ARG A CA 1
ATOM 2192 C C . ARG A 1 292 ? -18.843 -13.659 17.036 1.00 94.81 292 ARG A C 1
ATOM 2194 O O . ARG A 1 292 ? -19.434 -14.722 16.849 1.00 94.81 292 ARG A O 1
ATOM 2201 N N . GLN A 1 293 ? -17.509 -13.571 16.975 1.00 94.12 293 GLN A N 1
ATOM 2202 C CA . GLN A 1 293 ? -16.678 -14.764 16.749 1.00 94.12 293 GLN A CA 1
ATOM 2203 C C . GLN A 1 293 ? -16.738 -15.741 17.932 1.00 94.12 293 GLN A C 1
ATOM 2205 O O . GLN A 1 293 ? -16.735 -16.953 17.707 1.00 94.12 293 GLN A O 1
ATOM 2210 N N . LEU A 1 294 ? -16.819 -15.237 19.168 1.00 91.38 294 LEU A N 1
ATOM 2211 C CA . LEU A 1 294 ? -16.960 -16.072 20.367 1.00 91.38 294 LEU A CA 1
ATOM 2212 C C . LEU A 1 294 ? -18.317 -16.790 20.398 1.00 91.38 294 LEU A C 1
ATOM 2214 O O . LEU A 1 294 ? -18.361 -18.004 20.618 1.00 91.38 294 LEU A O 1
ATOM 2218 N N . ASP A 1 295 ? -19.397 -16.074 20.077 1.00 90.12 295 ASP A N 1
ATOM 2219 C CA . ASP A 1 295 ? -20.765 -16.604 20.057 1.00 90.12 295 ASP A CA 1
ATOM 2220 C C . ASP A 1 295 ? -20.940 -17.705 19.005 1.00 90.12 295 ASP A C 1
ATOM 2222 O O . ASP A 1 295 ? -21.431 -18.794 19.309 1.00 90.12 295 ASP A O 1
ATOM 2226 N N . VAL A 1 296 ? -20.479 -17.466 17.769 1.00 86.94 296 VAL A N 1
ATOM 2227 C CA . VAL A 1 296 ? -20.541 -18.454 16.670 1.00 86.94 296 VAL A CA 1
ATOM 2228 C C . VAL A 1 296 ? -19.820 -19.754 17.042 1.00 86.94 296 VAL A C 1
ATOM 2230 O O . VAL A 1 296 ? -20.172 -20.831 16.556 1.00 86.94 296 VAL A O 1
ATOM 2233 N N . ARG A 1 297 ? -18.814 -19.668 17.914 1.00 82.25 297 ARG A N 1
ATOM 2234 C CA . ARG A 1 297 ? -17.990 -20.797 18.351 1.00 82.25 297 ARG A CA 1
ATOM 2235 C C . ARG A 1 297 ? -18.448 -21.407 19.670 1.00 82.25 297 ARG A C 1
ATOM 2237 O O . ARG A 1 297 ? -17.849 -22.393 20.093 1.00 82.25 297 ARG A O 1
ATOM 2244 N N . GLN A 1 298 ? -19.505 -20.864 20.280 1.00 81.06 298 GLN A N 1
ATOM 2245 C CA . GLN A 1 298 ? -20.040 -21.287 21.578 1.00 81.06 298 GLN A CA 1
ATOM 2246 C C . GLN A 1 298 ? -18.956 -21.340 22.667 1.00 81.06 298 GLN A C 1
ATOM 2248 O O . GLN A 1 298 ? -18.978 -22.201 23.549 1.00 81.06 298 GLN A O 1
ATOM 2253 N N . ARG A 1 299 ? -17.964 -20.446 22.587 1.00 74.25 299 ARG A N 1
ATOM 2254 C CA . ARG A 1 299 ? -16.865 -20.397 23.551 1.00 74.25 299 ARG A CA 1
ATOM 2255 C C . ARG A 1 299 ? -17.266 -19.505 24.721 1.00 74.25 299 ARG A C 1
ATOM 2257 O O . ARG A 1 299 ? -17.685 -18.371 24.493 1.00 74.25 299 ARG A O 1
ATOM 2264 N N . PRO A 1 300 ? -17.164 -19.993 25.970 1.00 70.62 300 PRO A N 1
ATOM 2265 C CA . PRO A 1 300 ? -17.457 -19.160 27.120 1.00 70.62 300 PRO A CA 1
ATOM 2266 C C . PRO A 1 300 ? -16.437 -18.013 27.174 1.00 70.62 300 PRO A C 1
ATOM 2268 O O . PRO A 1 300 ? -15.248 -18.261 26.968 1.00 70.62 300 PRO A O 1
ATOM 2271 N N . PRO A 1 301 ? -16.859 -16.774 27.482 1.00 67.12 301 PRO A N 1
ATOM 2272 C CA . PRO A 1 301 ? -15.940 -15.644 27.583 1.00 67.12 301 PRO A CA 1
ATOM 2273 C C . PRO A 1 301 ? -14.783 -15.924 28.547 1.00 67.12 301 PRO A C 1
ATOM 2275 O O . PRO A 1 301 ? -13.630 -15.672 28.218 1.00 67.12 301 PRO A O 1
ATOM 2278 N N . THR A 1 302 ? -15.090 -16.531 29.698 1.00 72.81 302 THR A N 1
ATOM 2279 C CA . THR A 1 302 ? -14.131 -16.930 30.735 1.00 72.81 302 THR A CA 1
ATOM 2280 C C . THR A 1 302 ? -13.052 -17.873 30.208 1.00 72.81 302 THR A C 1
ATOM 2282 O O . THR A 1 302 ? -13.355 -18.996 29.804 1.00 72.81 302 THR A O 1
ATOM 2285 N N . GLY A 1 303 ? -11.789 -17.446 30.300 1.00 76.44 303 GLY A N 1
ATOM 2286 C CA . GLY A 1 303 ? -10.632 -18.248 29.885 1.00 76.44 303 GLY A CA 1
ATOM 2287 C C . GLY A 1 303 ? -10.271 -18.120 28.406 1.00 76.44 303 GLY A C 1
ATOM 2288 O O . GLY A 1 303 ? -9.341 -18.788 27.967 1.00 76.44 303 GLY A O 1
ATOM 2289 N N . THR A 1 304 ? -10.966 -17.255 27.660 1.00 88.81 304 THR A N 1
ATOM 2290 C CA . THR A 1 304 ? -10.615 -16.923 26.274 1.00 88.81 304 THR A CA 1
ATOM 2291 C C . THR A 1 304 ? -9.321 -16.113 26.241 1.00 88.81 304 THR A C 1
ATOM 2293 O O . THR A 1 304 ? -9.177 -15.140 26.984 1.00 88.81 304 THR A O 1
ATOM 2296 N N . THR A 1 305 ? -8.396 -16.467 25.355 1.00 92.69 305 THR A N 1
ATOM 2297 C CA . THR A 1 305 ? -7.173 -15.699 25.096 1.00 92.69 305 THR A CA 1
ATOM 2298 C C . THR A 1 305 ? -7.326 -14.872 23.823 1.00 92.69 305 THR A C 1
ATOM 2300 O O . THR A 1 305 ? -7.550 -15.416 22.744 1.00 92.69 305 THR A O 1
ATOM 2303 N N . LEU A 1 306 ? -7.182 -13.552 23.934 1.00 95.06 306 LEU A N 1
ATOM 2304 C CA . LEU A 1 306 ? -7.239 -12.620 22.806 1.00 95.06 306 LEU A CA 1
ATOM 2305 C C . LEU A 1 306 ? -5.840 -12.082 22.525 1.00 95.06 306 LEU A C 1
ATOM 2307 O O . LEU A 1 306 ? -5.219 -11.497 23.412 1.00 95.06 306 LEU A O 1
ATOM 2311 N N . MET A 1 307 ? -5.356 -12.253 21.299 1.00 95.00 307 MET A N 1
ATOM 2312 C CA . MET A 1 307 ? -4.097 -11.664 20.857 1.00 95.00 307 MET A CA 1
ATOM 2313 C C . MET A 1 307 ? -4.349 -10.385 20.067 1.00 95.00 307 MET A C 1
ATOM 2315 O O . MET A 1 307 ? -5.096 -10.405 19.096 1.00 95.00 307 MET A O 1
ATOM 2319 N N . PHE A 1 308 ? -3.666 -9.307 20.437 1.00 94.94 308 PHE A N 1
ATOM 2320 C CA . PHE A 1 308 ? -3.659 -8.034 19.725 1.00 94.94 308 PHE A CA 1
ATOM 2321 C C . PHE A 1 308 ? -2.328 -7.839 18.995 1.00 94.94 308 PHE A C 1
ATOM 2323 O O . PHE A 1 308 ? -1.252 -8.078 19.556 1.00 94.94 308 PHE A O 1
ATOM 2330 N N . THR A 1 309 ? -2.394 -7.402 17.742 1.00 93.19 309 THR A N 1
ATOM 2331 C CA . THR A 1 309 ? -1.229 -7.124 16.897 1.00 93.19 309 THR A CA 1
ATOM 2332 C C . THR A 1 309 ? -1.542 -6.059 15.846 1.00 93.19 309 THR A C 1
ATOM 2334 O O . THR A 1 309 ? -2.681 -5.618 15.726 1.00 93.19 309 THR A O 1
ATOM 2337 N N . GLY A 1 310 ? -0.519 -5.631 15.106 1.00 88.69 310 GLY A N 1
ATOM 2338 C CA . GLY A 1 310 ? -0.634 -4.629 14.059 1.00 88.69 310 GLY A CA 1
ATOM 2339 C C . GLY A 1 310 ? -0.190 -3.241 14.506 1.00 88.69 310 GLY A C 1
ATOM 2340 O O . GLY A 1 310 ? 0.801 -3.066 15.217 1.00 88.69 310 GLY A O 1
ATOM 2341 N N . HIS A 1 311 ? -0.903 -2.236 14.013 1.00 83.31 311 HIS A N 1
ATOM 2342 C CA . HIS A 1 311 ? -0.672 -0.814 14.203 1.00 83.31 311 HIS A CA 1
ATOM 2343 C C . HIS A 1 311 ? -1.804 -0.188 15.032 1.00 83.31 311 HIS A C 1
ATOM 2345 O O . HIS A 1 311 ? -2.976 -0.330 14.701 1.00 83.31 311 HIS A O 1
ATOM 2351 N N . GLY A 1 312 ? -1.454 0.597 16.054 1.00 81.44 312 GLY A N 1
ATOM 2352 C CA . GLY A 1 312 ? -2.422 1.402 16.808 1.00 81.44 312 GLY A CA 1
ATOM 2353 C C . GLY A 1 312 ? -2.673 0.903 18.227 1.00 81.44 312 GLY A C 1
ATOM 2354 O O . GLY A 1 312 ? -3.815 0.636 18.593 1.00 81.44 312 GLY A O 1
ATOM 2355 N N . ASP A 1 313 ? -1.620 0.851 19.046 1.00 84.31 313 ASP A N 1
ATOM 2356 C CA . ASP A 1 313 ? -1.663 0.359 20.432 1.00 84.31 313 ASP A CA 1
ATOM 2357 C C . ASP A 1 313 ? -2.759 1.001 21.290 1.00 84.31 313 ASP A C 1
ATOM 2359 O O . ASP A 1 313 ? -3.400 0.315 22.087 1.00 84.31 313 ASP A O 1
ATOM 2363 N N . GLY A 1 314 ? -3.036 2.294 21.096 1.00 92.31 314 GLY A N 1
ATOM 2364 C CA . GLY A 1 314 ? -4.146 2.956 21.780 1.00 92.31 314 GLY A CA 1
ATOM 2365 C C . GLY A 1 314 ? -5.509 2.378 21.411 1.00 92.31 314 GLY A C 1
ATOM 2366 O O . GLY A 1 314 ? -6.319 2.128 22.299 1.00 92.31 314 GLY A O 1
ATOM 2367 N N . LEU A 1 315 ? -5.753 2.089 20.128 1.00 96.19 315 LEU A N 1
ATOM 2368 C CA . LEU A 1 315 ? -7.015 1.488 19.696 1.00 96.19 315 LEU A CA 1
ATOM 2369 C C . LEU A 1 315 ? -7.143 0.043 20.197 1.00 96.19 315 LEU A C 1
ATOM 2371 O O . LEU A 1 315 ? -8.236 -0.349 20.605 1.00 96.19 315 LEU A O 1
ATOM 2375 N N . HIS A 1 316 ? -6.045 -0.722 20.260 1.00 95.69 316 HIS A N 1
ATOM 2376 C CA . HIS A 1 316 ? -6.067 -2.054 20.874 1.00 95.69 316 HIS A CA 1
ATOM 2377 C C . HIS A 1 316 ? -6.546 -1.994 22.334 1.00 95.69 316 HIS A C 1
ATOM 2379 O O . HIS A 1 316 ? -7.423 -2.761 22.737 1.00 95.69 316 HIS A O 1
ATOM 2385 N N . ARG A 1 317 ? -6.022 -1.041 23.119 1.00 95.56 317 ARG A N 1
ATOM 2386 C CA . ARG A 1 31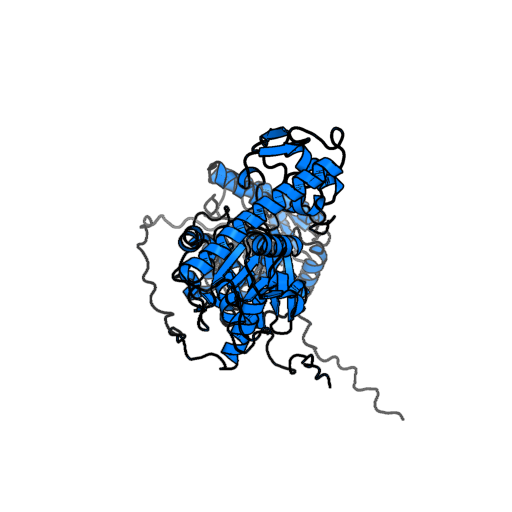7 ? -6.439 -0.829 24.515 1.00 95.56 317 ARG A CA 1
ATOM 2387 C C . ARG A 1 317 ? -7.907 -0.433 24.617 1.00 95.56 317 ARG A C 1
ATOM 2389 O O . ARG A 1 317 ? -8.622 -1.029 25.415 1.00 95.56 317 ARG A O 1
ATOM 2396 N N . CYS A 1 318 ? -8.386 0.472 23.760 1.00 97.56 318 CYS A N 1
ATOM 2397 C CA . CYS A 1 318 ? -9.804 0.841 23.731 1.00 97.56 318 CYS A CA 1
ATOM 2398 C C . CYS A 1 318 ? -10.719 -0.363 23.451 1.00 97.56 318 CYS A C 1
ATOM 2400 O O . CYS A 1 318 ? -11.799 -0.455 24.030 1.00 97.56 318 CYS A O 1
ATOM 2402 N N . VAL A 1 319 ? -10.305 -1.296 22.583 1.00 98.00 319 VAL A N 1
ATOM 2403 C CA . VAL A 1 319 ? -11.051 -2.541 22.319 1.00 98.00 319 VAL A CA 1
ATOM 2404 C C . VAL A 1 319 ? -11.036 -3.464 23.538 1.00 98.00 319 VAL A C 1
ATOM 2406 O O . VAL A 1 319 ? -12.081 -3.982 23.924 1.00 98.00 319 VAL A O 1
ATOM 2409 N N . ALA A 1 320 ? -9.885 -3.651 24.184 1.00 96.88 320 ALA A N 1
ATOM 2410 C CA . ALA A 1 320 ? -9.788 -4.472 25.391 1.00 96.88 320 ALA A CA 1
ATOM 2411 C C . ALA A 1 320 ? -10.641 -3.909 26.551 1.00 96.88 320 ALA A C 1
ATOM 2413 O O . ALA A 1 320 ? -11.358 -4.652 27.229 1.00 96.88 320 ALA A O 1
ATOM 2414 N N . GLU A 1 321 ? -10.618 -2.590 26.749 1.00 96.75 321 GLU A N 1
ATOM 2415 C CA . GLU A 1 321 ? -11.443 -1.887 27.737 1.00 96.75 321 GLU A CA 1
ATOM 2416 C C . GLU A 1 321 ? -12.939 -2.005 27.422 1.00 96.75 321 GLU A C 1
ATOM 2418 O O . GLU A 1 321 ? -13.743 -2.245 28.322 1.00 96.75 321 GLU A O 1
ATOM 2423 N N . GLU A 1 322 ? -13.320 -1.892 26.147 1.00 97.69 322 GLU A N 1
ATOM 2424 C CA . GLU A 1 322 ? -14.693 -2.103 25.682 1.00 97.69 322 GLU A CA 1
ATOM 2425 C C . GLU A 1 322 ? -15.203 -3.508 26.010 1.00 97.69 322 GLU A C 1
ATOM 2427 O O . GLU A 1 322 ? -16.275 -3.657 26.597 1.00 97.69 322 GLU A O 1
ATOM 2432 N N . LEU A 1 323 ? -14.422 -4.540 25.684 1.00 95.94 323 LEU A N 1
ATOM 2433 C CA . LEU A 1 323 ? -14.767 -5.933 25.976 1.00 95.94 323 LEU A CA 1
ATOM 2434 C C . LEU A 1 323 ? -14.907 -6.166 27.488 1.00 95.94 323 LEU A C 1
ATOM 2436 O O . LEU A 1 323 ? -15.871 -6.791 27.932 1.00 95.94 323 LEU A O 1
ATOM 2440 N N . THR A 1 324 ? -14.001 -5.594 28.284 1.00 95.25 324 THR A N 1
ATOM 2441 C CA . THR A 1 324 ? -14.059 -5.662 29.754 1.00 95.25 324 THR A CA 1
ATOM 2442 C C . THR A 1 324 ? -15.321 -4.987 30.292 1.00 95.25 324 THR A C 1
ATOM 2444 O O . THR A 1 324 ? -16.009 -5.544 31.147 1.00 95.25 324 THR A O 1
ATOM 2447 N N . ARG A 1 325 ? -15.686 -3.812 29.760 1.00 95.81 325 ARG A N 1
ATOM 2448 C CA . ARG A 1 325 ? -16.897 -3.076 30.161 1.00 95.81 325 ARG A CA 1
ATOM 2449 C C . ARG A 1 325 ? -18.182 -3.839 29.841 1.00 95.81 325 ARG A C 1
ATOM 2451 O O . ARG A 1 325 ? -19.167 -3.702 30.558 1.00 95.81 325 ARG A O 1
ATOM 2458 N N . ARG A 1 326 ? -18.160 -4.669 28.796 1.00 93.69 326 ARG A N 1
ATOM 2459 C CA . ARG A 1 326 ? -19.246 -5.595 28.433 1.00 93.69 326 ARG A CA 1
ATOM 2460 C C . ARG A 1 326 ? -19.272 -6.873 29.282 1.00 93.69 326 ARG A C 1
ATOM 2462 O O . ARG A 1 326 ? -20.120 -7.730 29.055 1.00 93.69 326 ARG A O 1
ATOM 2469 N N . GLY A 1 327 ? -18.372 -7.005 30.257 1.00 91.50 327 GLY A N 1
ATOM 2470 C CA . GLY A 1 327 ? -18.324 -8.129 31.189 1.00 91.50 327 GLY A CA 1
ATOM 2471 C C . GLY A 1 327 ? -17.592 -9.365 30.663 1.00 91.50 327 GLY A C 1
ATOM 2472 O O . GLY A 1 327 ? -17.732 -10.437 31.250 1.00 91.50 327 GLY A O 1
ATOM 2473 N N . LEU A 1 328 ? -16.818 -9.255 29.574 1.00 91.69 328 LEU A N 1
ATOM 2474 C CA . LEU A 1 328 ? -16.016 -10.376 29.083 1.00 91.69 328 LEU A CA 1
ATOM 2475 C C . LEU A 1 328 ? -14.751 -10.531 29.934 1.00 91.69 328 LEU A C 1
ATOM 2477 O O . LEU A 1 328 ? -13.981 -9.588 30.102 1.00 91.69 328 LEU A O 1
ATOM 2481 N N . ALA A 1 329 ? -14.515 -11.746 30.429 1.00 91.44 329 ALA A N 1
ATOM 2482 C CA . ALA A 1 329 ? -13.323 -12.104 31.191 1.00 91.44 329 ALA A CA 1
ATOM 2483 C C . ALA A 1 329 ? -12.325 -12.865 30.306 1.00 91.44 329 ALA A C 1
ATOM 2485 O O . ALA A 1 329 ? -12.465 -14.071 30.128 1.00 91.44 329 ALA A O 1
ATOM 2486 N N . PHE A 1 330 ? -11.312 -12.179 29.777 1.00 92.62 330 PHE A N 1
ATOM 2487 C CA . PHE A 1 330 ? -10.337 -12.739 28.835 1.00 92.62 330 PHE A CA 1
ATOM 2488 C C . PHE A 1 330 ? -8.888 -12.492 29.280 1.00 92.62 330 PHE A C 1
ATOM 2490 O O . PHE A 1 330 ? -8.611 -11.611 30.093 1.00 92.62 330 PHE A O 1
ATOM 2497 N N . HIS A 1 331 ? -7.957 -13.262 28.720 1.00 93.19 331 HIS A N 1
ATOM 2498 C CA . HIS A 1 331 ? -6.521 -13.031 28.838 1.00 93.19 331 HIS A CA 1
ATOM 2499 C C . HIS A 1 331 ? -6.018 -12.286 27.595 1.00 93.19 331 HIS A C 1
ATOM 2501 O O . HIS A 1 331 ? -6.086 -12.813 26.485 1.00 93.19 331 HIS A O 1
ATOM 2507 N N . ALA A 1 332 ? -5.537 -11.054 27.771 1.00 93.94 332 ALA A N 1
ATOM 2508 C CA . ALA A 1 332 ? -4.972 -10.259 26.684 1.00 93.94 332 ALA A CA 1
ATOM 2509 C C . ALA A 1 332 ? -3.501 -10.626 26.452 1.00 93.94 332 ALA A C 1
ATOM 2511 O O . ALA A 1 332 ? -2.709 -10.641 27.392 1.00 93.94 332 ALA A O 1
ATOM 2512 N N . VAL A 1 333 ? -3.133 -10.869 25.198 1.00 93.31 333 VAL A N 1
ATOM 2513 C CA . VAL A 1 333 ? -1.747 -11.047 24.758 1.00 93.31 333 VAL A CA 1
ATOM 2514 C C . VAL A 1 333 ? -1.427 -9.978 23.726 1.00 93.31 333 VAL A C 1
ATOM 2516 O O . VAL A 1 333 ? -2.153 -9.828 22.748 1.00 93.31 333 VAL A O 1
ATOM 2519 N N . TRP A 1 334 ? -0.328 -9.257 23.911 1.00 92.69 334 TRP A N 1
ATOM 2520 C CA . TRP A 1 334 ? 0.115 -8.227 22.975 1.00 92.69 334 TRP A CA 1
ATOM 2521 C C . TRP A 1 334 ? 1.326 -8.757 22.219 1.00 92.69 334 TRP A C 1
ATOM 2523 O O . TRP A 1 334 ? 2.357 -9.055 22.822 1.00 92.69 334 TRP A O 1
ATOM 2533 N N . LEU A 1 335 ? 1.231 -8.896 20.894 1.00 90.19 335 LEU A N 1
ATOM 2534 C CA . LEU A 1 335 ? 2.366 -9.403 20.115 1.00 90.19 335 LEU A CA 1
ATOM 2535 C C . LEU A 1 335 ? 3.590 -8.473 20.223 1.00 90.19 335 LEU A C 1
ATOM 2537 O O . LEU A 1 335 ? 4.729 -8.937 20.178 1.00 90.19 335 LEU A O 1
ATOM 2541 N N . SER A 1 336 ? 3.351 -7.179 20.446 1.00 88.25 336 SER A N 1
ATOM 2542 C CA . SER A 1 336 ? 4.362 -6.156 20.729 1.00 88.25 336 SER A CA 1
ATOM 2543 C C . SER A 1 336 ? 5.188 -6.410 21.995 1.00 88.25 336 SER A C 1
ATOM 2545 O O . SER A 1 336 ? 6.259 -5.834 22.128 1.00 88.25 336 SER A O 1
ATOM 2547 N N . ASP A 1 337 ? 4.730 -7.261 22.918 1.00 88.19 337 ASP A N 1
ATOM 2548 C CA . ASP A 1 337 ? 5.522 -7.633 24.101 1.00 88.19 337 ASP A CA 1
ATOM 2549 C C . ASP A 1 337 ? 6.587 -8.685 23.758 1.00 88.19 337 ASP A C 1
ATOM 2551 O O . ASP A 1 337 ? 7.562 -8.863 24.485 1.00 88.19 337 ASP A O 1
ATOM 2555 N N . SER A 1 338 ? 6.391 -9.405 22.649 1.00 86.75 338 SER A N 1
ATOM 2556 C CA . SER A 1 338 ? 7.271 -10.484 22.187 1.00 86.75 338 SER A CA 1
ATOM 2557 C C . SER A 1 338 ? 8.123 -10.104 20.974 1.00 86.75 338 SER A C 1
ATOM 2559 O O . SER A 1 338 ? 9.116 -10.772 20.693 1.00 86.75 338 SER A O 1
ATOM 2561 N N . LEU A 1 339 ? 7.737 -9.060 20.237 1.00 87.12 339 LEU A N 1
ATOM 2562 C CA . LEU A 1 339 ? 8.415 -8.570 19.037 1.00 87.12 339 LEU A CA 1
ATOM 2563 C C . LEU A 1 339 ? 8.755 -7.086 19.179 1.00 87.12 339 LEU A C 1
ATOM 2565 O O . LEU A 1 339 ? 8.121 -6.369 19.945 1.00 87.12 339 LEU A O 1
ATOM 2569 N N . SER A 1 340 ? 9.704 -6.589 18.381 1.00 86.12 340 SER A N 1
ATOM 2570 C CA . SER A 1 340 ? 9.907 -5.138 18.290 1.00 86.12 340 SER A CA 1
ATOM 2571 C C . SER A 1 340 ? 8.650 -4.440 17.734 1.00 86.12 340 SER A C 1
ATOM 2573 O O . SER A 1 340 ? 7.879 -5.062 16.988 1.00 86.12 340 SER A O 1
ATOM 2575 N N . PRO A 1 341 ? 8.445 -3.141 18.020 1.00 82.69 341 PRO A N 1
ATOM 2576 C CA . PRO A 1 341 ? 7.337 -2.377 17.449 1.00 82.69 341 PRO A CA 1
ATOM 2577 C C . PRO A 1 341 ? 7.277 -2.439 15.911 1.00 82.69 341 PRO A C 1
ATOM 2579 O O . PRO A 1 341 ? 6.200 -2.576 15.328 1.00 82.69 341 PRO A O 1
ATOM 2582 N N . GLU A 1 342 ? 8.428 -2.404 15.233 1.00 86.88 342 GLU A N 1
ATOM 2583 C CA . GLU A 1 342 ? 8.528 -2.489 13.769 1.00 86.88 342 GLU A CA 1
ATOM 2584 C C . GLU A 1 342 ? 8.099 -3.858 13.236 1.00 86.88 342 GLU A C 1
ATOM 2586 O O . GLU A 1 342 ? 7.429 -3.938 12.199 1.00 86.88 342 GLU A O 1
ATOM 2591 N N . LEU A 1 343 ? 8.468 -4.929 13.945 1.00 89.44 343 LEU A N 1
ATOM 2592 C CA . LEU A 1 343 ? 8.067 -6.293 13.616 1.00 89.44 343 LEU A CA 1
ATOM 2593 C C . LEU A 1 343 ? 6.576 -6.509 13.854 1.00 89.44 343 LEU A C 1
ATOM 2595 O O . LEU A 1 343 ? 5.922 -7.066 12.982 1.00 89.44 343 LEU A O 1
ATOM 2599 N N . SER A 1 344 ? 6.024 -6.028 14.973 1.00 87.56 344 SER A N 1
ATOM 2600 C CA . SER A 1 344 ? 4.581 -6.106 15.241 1.00 87.56 344 SER A CA 1
ATOM 2601 C C . SER A 1 344 ? 3.779 -5.364 14.166 1.00 87.56 344 SER A C 1
ATOM 2603 O O . SER A 1 344 ? 2.815 -5.897 13.621 1.00 87.56 344 SER A O 1
ATOM 2605 N N . ARG A 1 345 ? 4.238 -4.175 13.751 1.00 87.69 345 ARG A N 1
ATOM 2606 C CA . ARG A 1 345 ? 3.632 -3.422 12.638 1.00 87.69 345 ARG A CA 1
ATOM 2607 C C . ARG A 1 345 ? 3.722 -4.159 11.296 1.00 87.69 345 ARG A C 1
ATOM 2609 O O . ARG A 1 345 ? 2.883 -3.952 10.416 1.00 87.69 345 ARG A O 1
ATOM 2616 N N . SER A 1 346 ? 4.744 -4.995 11.131 1.00 92.62 346 SER A N 1
ATOM 2617 C CA . SER A 1 346 ? 5.036 -5.768 9.919 1.00 92.62 346 SER A CA 1
ATOM 2618 C C . SER A 1 346 ? 4.742 -7.260 10.094 1.00 92.62 346 SER A C 1
ATOM 2620 O O . SER A 1 346 ? 5.297 -8.079 9.359 1.00 92.62 346 SER A O 1
ATOM 2622 N N . ALA A 1 347 ? 3.870 -7.621 11.044 1.00 92.75 347 ALA A N 1
ATOM 2623 C CA . ALA A 1 347 ? 3.669 -9.004 11.462 1.00 92.75 347 ALA A CA 1
ATOM 2624 C C . ALA A 1 347 ? 3.284 -9.948 10.308 1.00 92.75 347 ALA A C 1
ATOM 2626 O O . ALA A 1 347 ? 3.876 -11.022 10.240 1.00 92.75 347 ALA A O 1
ATOM 2627 N N . PRO A 1 348 ? 2.422 -9.574 9.336 1.00 94.56 348 PRO A N 1
ATOM 2628 C CA . PRO A 1 348 ? 2.155 -10.434 8.179 1.00 94.56 348 PRO A CA 1
ATOM 2629 C C . PRO A 1 348 ? 3.387 -10.720 7.307 1.00 94.56 348 PRO A C 1
ATOM 2631 O O . PRO A 1 348 ? 3.582 -11.853 6.865 1.00 94.56 348 PRO A O 1
ATOM 2634 N N . ALA A 1 349 ? 4.254 -9.723 7.091 1.00 95.94 349 ALA A N 1
ATOM 2635 C CA . ALA A 1 349 ? 5.510 -9.918 6.367 1.00 95.94 349 ALA A CA 1
ATOM 2636 C C . ALA A 1 349 ? 6.452 -10.832 7.167 1.00 95.94 349 ALA A C 1
ATOM 2638 O O . ALA A 1 349 ? 7.023 -11.772 6.619 1.00 95.94 349 ALA A O 1
ATOM 2639 N N . TYR A 1 350 ? 6.567 -10.614 8.480 1.00 95.69 350 TYR A N 1
ATOM 2640 C CA . TYR A 1 350 ? 7.406 -11.452 9.338 1.00 95.69 350 TYR A CA 1
ATOM 2641 C C . TYR A 1 350 ? 6.910 -12.901 9.388 1.00 95.69 350 TYR A C 1
ATOM 2643 O O . TYR A 1 350 ? 7.699 -13.829 9.221 1.00 95.69 350 TYR A O 1
ATOM 2651 N N . ALA A 1 351 ? 5.598 -13.094 9.519 1.00 95.31 351 ALA A N 1
ATOM 2652 C CA . ALA A 1 351 ? 4.946 -14.394 9.479 1.00 95.31 351 ALA A CA 1
ATOM 2653 C C . ALA A 1 351 ? 5.242 -15.136 8.169 1.00 95.31 351 ALA A C 1
ATOM 2655 O O . ALA A 1 351 ? 5.672 -16.286 8.208 1.00 95.31 351 ALA A O 1
ATOM 2656 N N . CYS A 1 352 ? 5.119 -14.467 7.016 1.00 95.62 352 CYS A N 1
ATOM 2657 C CA . CYS A 1 352 ? 5.490 -15.046 5.720 1.00 95.62 352 CYS A CA 1
ATOM 2658 C C . CYS A 1 352 ? 6.961 -15.494 5.687 1.00 95.62 352 CYS A C 1
ATOM 2660 O O . CYS A 1 352 ? 7.262 -16.599 5.235 1.00 95.62 352 CYS A O 1
ATOM 2662 N N . ALA A 1 353 ? 7.881 -14.667 6.198 1.00 96.31 353 ALA A N 1
ATOM 2663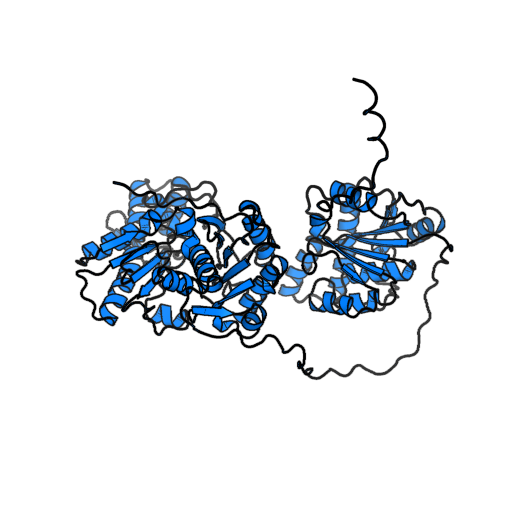 C CA . ALA A 1 353 ? 9.301 -15.010 6.256 1.00 96.31 353 ALA A CA 1
ATOM 2664 C C . ALA A 1 353 ? 9.563 -16.241 7.142 1.00 96.31 353 ALA A C 1
ATOM 2666 O O . ALA A 1 353 ? 10.329 -17.130 6.767 1.00 96.31 353 ALA A O 1
ATOM 2667 N N . ARG A 1 354 ? 8.916 -16.307 8.313 1.00 95.19 354 ARG A N 1
ATOM 2668 C CA . ARG A 1 354 ? 9.052 -17.418 9.264 1.00 95.19 354 ARG A CA 1
ATOM 2669 C C . ARG A 1 354 ? 8.450 -18.711 8.724 1.00 95.19 354 ARG A C 1
ATOM 2671 O O . ARG A 1 354 ? 9.125 -19.729 8.781 1.00 95.19 354 ARG A O 1
ATOM 2678 N N . LEU A 1 355 ? 7.258 -18.668 8.134 1.00 94.69 355 LEU A N 1
ATOM 2679 C CA . LEU A 1 355 ? 6.635 -19.839 7.509 1.00 94.69 355 LEU A CA 1
ATOM 2680 C C . LEU A 1 355 ? 7.483 -20.378 6.348 1.00 94.69 355 LEU A C 1
ATOM 2682 O O . LEU A 1 355 ? 7.730 -21.581 6.267 1.00 94.69 355 LEU A O 1
ATOM 2686 N N . LEU A 1 356 ? 8.023 -19.501 5.490 1.00 94.81 356 LEU A N 1
ATOM 2687 C CA . LEU A 1 356 ? 8.917 -19.936 4.414 1.00 94.81 356 LEU A CA 1
ATOM 2688 C C . LEU A 1 356 ? 10.203 -20.575 4.965 1.00 94.81 356 LEU A C 1
ATOM 2690 O O . LEU A 1 356 ? 10.651 -21.592 4.436 1.00 94.81 356 LEU A O 1
ATOM 2694 N N . LEU A 1 357 ? 10.780 -20.029 6.043 1.00 94.00 357 LEU A N 1
ATOM 2695 C CA . LEU A 1 357 ? 11.925 -20.638 6.732 1.00 94.00 357 LEU A CA 1
ATOM 2696 C C . LEU A 1 357 ? 11.595 -22.055 7.223 1.00 94.00 357 LEU A C 1
ATOM 2698 O O . LEU A 1 357 ? 12.351 -22.990 6.954 1.00 94.00 357 LEU A O 1
ATOM 2702 N N . SER A 1 358 ? 10.462 -22.229 7.904 1.00 89.94 358 SER A N 1
ATOM 2703 C CA . SER A 1 358 ? 10.035 -23.522 8.450 1.00 89.94 358 SER A CA 1
ATOM 2704 C C . SER A 1 358 ? 9.772 -24.544 7.341 1.00 89.94 358 SER A C 1
ATOM 2706 O O . SER A 1 358 ? 10.202 -25.696 7.459 1.00 89.94 358 SER A O 1
ATOM 2708 N N . ARG A 1 359 ? 9.173 -24.112 6.222 1.00 88.31 359 ARG A N 1
ATOM 2709 C CA . ARG A 1 359 ? 8.988 -24.931 5.016 1.00 88.31 359 ARG A CA 1
ATOM 2710 C C . ARG A 1 359 ? 10.317 -25.397 4.428 1.00 88.31 359 ARG A C 1
ATOM 2712 O O . ARG A 1 359 ? 10.485 -26.586 4.164 1.00 88.31 359 ARG A O 1
ATOM 2719 N N . LEU A 1 360 ? 11.272 -24.486 4.236 1.00 87.19 360 LEU A N 1
ATOM 2720 C CA . LEU A 1 360 ? 12.581 -24.813 3.655 1.00 87.19 360 LEU A CA 1
ATOM 2721 C C . LEU A 1 360 ? 13.423 -25.724 4.560 1.00 87.19 360 LEU A C 1
ATOM 2723 O O . LEU A 1 360 ? 14.251 -26.480 4.060 1.00 87.19 360 LEU A O 1
ATOM 2727 N N . HIS A 1 361 ? 13.190 -25.693 5.873 1.00 83.44 361 HIS A N 1
ATOM 2728 C CA . HIS A 1 361 ? 13.813 -26.595 6.844 1.00 83.44 361 HIS A CA 1
ATOM 2729 C C . HIS A 1 361 ? 13.046 -27.911 7.066 1.00 83.44 361 HIS A C 1
ATOM 2731 O O . HIS A 1 361 ? 13.447 -28.702 7.919 1.00 83.44 361 HIS A O 1
ATOM 2737 N N . GLY A 1 362 ? 11.956 -28.159 6.328 1.00 71.12 362 GLY A N 1
ATOM 2738 C CA . GLY A 1 362 ? 11.176 -29.397 6.424 1.00 71.12 362 GLY A CA 1
ATOM 2739 C C . GLY A 1 362 ? 10.431 -29.572 7.752 1.00 71.12 362 GLY A C 1
ATOM 2740 O O . GLY A 1 362 ? 10.225 -30.701 8.189 1.00 71.12 362 GLY A O 1
ATOM 2741 N N . ARG A 1 363 ? 10.066 -28.469 8.423 1.00 56.25 363 ARG A N 1
ATOM 2742 C CA . ARG A 1 363 ? 9.376 -28.472 9.728 1.00 56.25 363 ARG A CA 1
ATOM 2743 C C . ARG A 1 363 ? 7.851 -28.320 9.635 1.00 56.25 363 ARG A C 1
ATOM 2745 O O . ARG A 1 363 ? 7.186 -28.362 10.665 1.00 56.25 363 ARG A O 1
ATOM 2752 N N . GLU A 1 364 ? 7.294 -28.168 8.434 1.00 48.19 364 GLU A N 1
ATOM 2753 C CA . GLU A 1 364 ? 5.842 -28.176 8.194 1.00 48.19 364 GLU A CA 1
ATOM 2754 C C . GLU A 1 364 ? 5.325 -29.596 7.893 1.00 48.19 364 GLU A C 1
ATOM 2756 O O . GLU A 1 364 ? 6.008 -30.400 7.255 1.00 48.19 364 GLU A O 1
ATOM 2761 N N . ALA A 1 365 ? 4.097 -29.904 8.328 1.00 35.81 365 ALA A N 1
ATOM 2762 C CA . ALA A 1 365 ? 3.392 -31.123 7.930 1.00 35.81 365 ALA A CA 1
ATOM 2763 C C . ALA A 1 365 ? 3.149 -31.139 6.400 1.00 35.81 365 ALA A C 1
ATOM 2765 O O . ALA A 1 365 ? 2.925 -30.081 5.809 1.00 35.81 365 ALA A O 1
ATOM 2766 N N . PRO A 1 366 ? 3.179 -32.311 5.734 1.00 32.06 366 PRO A N 1
ATOM 2767 C CA . PRO A 1 366 ? 3.123 -32.396 4.277 1.00 32.06 366 PRO A CA 1
ATOM 2768 C C . PRO A 1 366 ? 1.754 -31.945 3.746 1.00 32.06 366 PRO A C 1
ATOM 2770 O O . PRO A 1 366 ? 0.764 -32.665 3.850 1.00 32.06 366 PRO A O 1
ATOM 2773 N N . GLY A 1 367 ? 1.712 -30.748 3.158 1.00 33.22 367 GLY A N 1
ATOM 2774 C CA . GLY A 1 367 ? 0.532 -30.166 2.526 1.00 33.22 367 GLY A CA 1
ATOM 2775 C C . GLY A 1 367 ? 0.890 -29.457 1.221 1.00 33.22 367 GLY A C 1
ATOM 2776 O O . GLY A 1 367 ? 1.443 -28.361 1.231 1.00 33.22 367 GLY A O 1
ATOM 2777 N N . VAL A 1 368 ? 0.523 -30.106 0.113 1.00 33.03 368 VAL A N 1
ATOM 2778 C CA . VAL A 1 368 ? 0.563 -29.656 -1.292 1.00 33.03 368 VAL A CA 1
ATOM 2779 C C . VAL A 1 368 ? 1.963 -29.553 -1.926 1.00 33.03 368 VAL A C 1
ATOM 2781 O O . VAL A 1 368 ? 2.782 -28.675 -1.638 1.00 33.03 368 VAL A O 1
ATOM 2784 N N . SER A 1 369 ? 2.194 -30.506 -2.832 1.00 31.31 369 SER A N 1
ATOM 2785 C CA . SER A 1 369 ? 3.302 -30.610 -3.776 1.00 31.31 369 SER A CA 1
ATOM 2786 C C . SER A 1 369 ? 3.376 -29.391 -4.697 1.00 31.31 369 SER A C 1
ATOM 2788 O O . SER A 1 369 ? 2.362 -28.875 -5.160 1.00 31.31 369 SER A O 1
ATOM 2790 N N . ILE A 1 370 ? 4.597 -28.963 -5.023 1.00 38.53 370 ILE A N 1
ATOM 2791 C CA . ILE A 1 370 ? 4.832 -28.156 -6.222 1.00 38.53 370 ILE A CA 1
ATOM 2792 C C . ILE A 1 370 ? 4.787 -29.140 -7.396 1.00 38.53 370 ILE A C 1
ATOM 2794 O O . ILE A 1 370 ? 5.817 -29.674 -7.801 1.00 38.53 370 ILE A O 1
ATOM 2798 N N . GLU A 1 371 ? 3.596 -29.459 -7.897 1.00 29.17 371 GLU A N 1
ATOM 2799 C CA . GLU A 1 371 ? 3.491 -30.021 -9.244 1.00 29.17 371 GLU A CA 1
ATOM 2800 C C . GLU A 1 371 ? 3.625 -28.879 -10.253 1.00 29.17 371 GLU A C 1
ATOM 2802 O O . GLU A 1 371 ? 2.918 -27.877 -10.160 1.00 29.17 371 GLU A O 1
ATOM 2807 N N . GLY A 1 372 ? 4.553 -29.027 -11.205 1.00 28.69 372 GLY A N 1
ATOM 2808 C CA . GLY A 1 372 ? 4.597 -28.168 -12.390 1.00 28.69 372 GLY A CA 1
ATOM 2809 C C . GLY A 1 372 ? 5.948 -27.584 -12.795 1.00 28.69 372 GLY A C 1
ATOM 2810 O O . GLY A 1 372 ? 5.971 -26.528 -13.414 1.00 28.69 372 GLY A O 1
ATOM 2811 N N . ALA A 1 373 ? 7.078 -28.241 -12.524 1.00 30.20 373 ALA A N 1
ATOM 2812 C CA . ALA A 1 373 ? 8.310 -27.978 -13.275 1.00 30.20 373 ALA A CA 1
ATOM 2813 C C . ALA A 1 373 ? 8.327 -28.802 -14.579 1.00 30.20 373 ALA A C 1
ATOM 2815 O O . ALA A 1 373 ? 9.135 -29.709 -14.714 1.00 30.20 373 ALA A O 1
ATOM 2816 N N . SER A 1 374 ? 7.399 -28.520 -15.502 1.00 31.22 374 SER A N 1
ATOM 2817 C CA . SER A 1 374 ? 7.524 -28.765 -16.954 1.00 31.22 374 SER A CA 1
ATOM 2818 C C . SER A 1 374 ? 6.193 -28.463 -17.655 1.00 31.22 374 SER A C 1
ATOM 2820 O O . SER A 1 374 ? 5.341 -29.339 -17.782 1.00 31.22 374 SER A O 1
ATOM 2822 N N . LEU A 1 375 ? 6.010 -27.237 -18.140 1.00 27.52 375 LEU A N 1
ATOM 2823 C CA . LEU A 1 375 ? 5.113 -26.982 -19.273 1.00 27.52 375 LEU A CA 1
ATOM 2824 C C . LEU A 1 375 ? 5.540 -25.717 -20.035 1.00 27.52 375 LEU A C 1
ATOM 2826 O O . LEU A 1 375 ? 4.739 -24.843 -20.343 1.00 27.52 375 LEU A O 1
ATOM 2830 N N . ILE A 1 376 ? 6.829 -25.626 -20.372 1.00 28.78 376 ILE A N 1
ATOM 2831 C CA . ILE A 1 376 ? 7.268 -24.814 -21.514 1.00 28.78 376 ILE A CA 1
ATOM 2832 C C . ILE A 1 376 ? 7.018 -25.682 -22.749 1.00 28.78 376 ILE A C 1
ATOM 2834 O O . ILE A 1 376 ? 7.942 -26.316 -23.226 1.00 28.78 376 ILE A O 1
ATOM 2838 N N . GLU A 1 377 ? 5.754 -25.835 -23.147 1.00 31.44 377 GLU A N 1
ATOM 2839 C CA . GLU A 1 377 ? 5.298 -26.369 -24.445 1.00 31.44 377 GLU A CA 1
ATOM 2840 C C . GLU A 1 377 ? 3.785 -26.618 -24.361 1.00 31.44 377 GLU A C 1
ATOM 2842 O O . GLU A 1 377 ? 3.341 -27.728 -24.055 1.00 31.44 377 GLU A O 1
ATOM 2847 N N . ARG A 1 378 ? 3.003 -25.551 -24.578 1.00 28.28 378 ARG A N 1
ATOM 2848 C CA . ARG A 1 378 ? 1.655 -25.523 -25.192 1.00 28.28 378 ARG A CA 1
ATOM 2849 C C . ARG A 1 378 ? 0.898 -24.265 -24.761 1.00 28.28 378 ARG A C 1
ATOM 2851 O O . ARG A 1 378 ? -0.002 -24.304 -23.932 1.00 28.28 378 ARG A O 1
ATOM 2858 N N . LEU A 1 379 ? 1.256 -23.147 -25.381 1.00 25.61 379 LEU A N 1
ATOM 2859 C CA . LEU A 1 379 ? 0.317 -22.056 -25.615 1.00 25.61 379 LEU A CA 1
ATOM 2860 C C . LEU A 1 379 ? 0.013 -22.093 -27.113 1.00 25.61 379 LEU A C 1
ATOM 2862 O O . LEU A 1 379 ? 0.851 -21.710 -27.926 1.00 25.61 379 LEU A O 1
ATOM 2866 N N . GLU A 1 380 ? -1.138 -22.654 -27.480 1.00 24.30 380 GLU A N 1
ATOM 2867 C CA . GLU A 1 380 ? -1.649 -22.533 -28.846 1.00 24.30 380 GLU A CA 1
ATOM 2868 C C . GLU A 1 380 ? -2.133 -21.090 -29.084 1.00 24.30 380 GLU A C 1
ATOM 2870 O O . GLU A 1 380 ? -2.757 -20.498 -28.197 1.00 24.30 380 GLU A O 1
ATOM 2875 N N . PRO A 1 381 ? -1.846 -20.500 -30.256 1.00 29.16 381 PRO A N 1
ATOM 2876 C CA . PRO A 1 381 ? -2.166 -19.110 -30.541 1.00 29.16 381 PRO A CA 1
ATOM 2877 C C . PRO A 1 381 ? -3.655 -18.919 -30.853 1.00 29.16 381 PRO A C 1
ATOM 2879 O O . PRO A 1 381 ? -4.241 -19.601 -31.695 1.00 29.16 381 PRO A O 1
ATOM 2882 N N . LEU A 1 382 ? -4.259 -17.921 -30.207 1.00 26.78 382 LEU A N 1
ATOM 2883 C CA . LEU A 1 382 ? -5.547 -17.358 -30.602 1.00 26.78 382 LEU A CA 1
ATOM 2884 C C . LEU A 1 382 ? -5.381 -16.590 -31.926 1.00 26.78 382 LEU A C 1
ATOM 2886 O O . LEU A 1 382 ? -4.694 -15.577 -31.975 1.00 26.78 382 LEU A O 1
ATOM 2890 N N . VAL A 1 383 ? -6.011 -17.127 -32.975 1.00 25.02 383 VAL A N 1
ATOM 2891 C CA . VAL A 1 383 ? -6.478 -16.519 -34.240 1.00 25.02 383 VAL A CA 1
ATOM 2892 C C . VAL A 1 383 ? -5.853 -15.165 -34.631 1.00 25.02 383 VAL A C 1
ATOM 2894 O O . VAL A 1 383 ? -6.242 -14.107 -34.138 1.00 25.02 383 VAL A O 1
ATOM 2897 N N . GLU A 1 384 ? -4.960 -15.208 -35.624 1.00 25.17 384 GLU A N 1
ATOM 2898 C CA . GLU A 1 384 ? -4.414 -14.045 -36.336 1.00 25.17 384 GLU A CA 1
ATOM 2899 C C . GLU A 1 384 ? -5.505 -13.232 -37.071 1.00 25.17 384 GLU A C 1
ATOM 2901 O O . GLU A 1 384 ? -6.338 -13.812 -37.782 1.00 25.17 384 GLU A O 1
ATOM 2906 N N . PRO A 1 385 ? -5.474 -11.886 -37.032 1.00 24.59 385 PRO A N 1
ATOM 2907 C CA . PRO A 1 385 ? -6.123 -11.077 -38.049 1.00 24.59 385 PRO A CA 1
ATOM 2908 C C . PRO A 1 385 ? -5.271 -11.074 -39.329 1.00 24.59 385 PRO A C 1
ATOM 2910 O O . PRO A 1 385 ? -4.084 -10.751 -39.315 1.00 24.59 385 PRO A O 1
ATOM 2913 N N . ARG A 1 386 ? -5.898 -11.428 -40.456 1.00 24.25 386 ARG A N 1
ATOM 2914 C CA . ARG A 1 386 ? -5.286 -11.452 -41.793 1.00 24.25 386 ARG A CA 1
ATOM 2915 C C . ARG A 1 386 ? -4.690 -10.087 -42.163 1.00 24.25 386 ARG A C 1
ATOM 2917 O O . ARG A 1 386 ? -5.416 -9.098 -42.242 1.00 24.25 386 ARG A O 1
ATOM 2924 N N . LEU A 1 387 ? -3.395 -10.066 -42.473 1.00 26.38 387 LEU A N 1
ATOM 2925 C CA . LEU A 1 387 ? -2.721 -8.942 -43.130 1.00 26.38 387 LEU A CA 1
ATOM 2926 C C . LEU A 1 387 ? -3.097 -8.876 -44.628 1.00 26.38 387 LEU A C 1
ATOM 2928 O O . LEU A 1 387 ? -3.249 -9.928 -45.257 1.00 26.38 387 LEU A O 1
ATOM 2932 N N . PRO A 1 388 ? -3.219 -7.680 -45.237 1.00 27.91 388 PRO A N 1
ATOM 2933 C CA . PRO A 1 388 ? -3.400 -7.542 -46.680 1.00 27.91 388 PRO A CA 1
ATOM 2934 C C . PRO A 1 388 ? -2.115 -7.884 -47.445 1.00 27.91 388 PRO A C 1
ATOM 2936 O O . PRO A 1 388 ? -1.008 -7.537 -47.037 1.00 27.91 388 PRO A O 1
ATOM 2939 N N . THR A 1 389 ? -2.291 -8.536 -48.590 1.00 29.86 389 THR A N 1
ATOM 2940 C CA . THR A 1 389 ? -1.254 -8.961 -49.537 1.00 29.86 389 THR A CA 1
ATOM 2941 C C . THR A 1 389 ? -0.524 -7.809 -50.234 1.00 29.86 389 THR A C 1
ATOM 2943 O O . THR A 1 389 ? -1.150 -6.881 -50.739 1.00 29.86 389 THR A O 1
ATOM 2946 N N . GLU A 1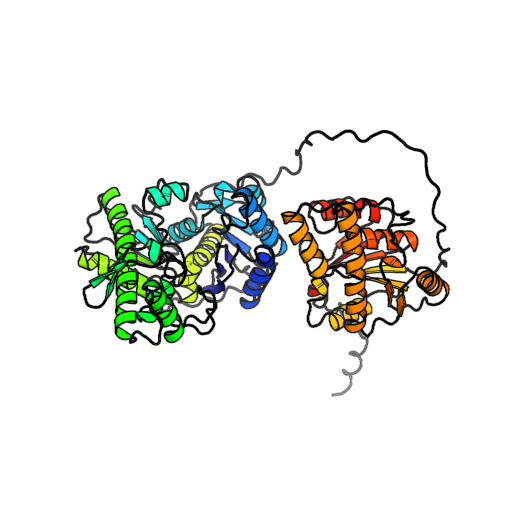 390 ? 0.801 -7.972 -50.297 1.00 36.62 390 GLU A N 1
ATOM 2947 C CA . GLU A 1 390 ? 1.803 -7.500 -51.267 1.00 36.62 390 GLU A CA 1
ATOM 2948 C C . GLU A 1 390 ? 1.562 -6.192 -52.050 1.00 36.62 390 GLU A C 1
ATOM 2950 O O . GLU A 1 390 ? 0.818 -6.127 -53.028 1.00 36.62 390 GLU A O 1
ATOM 2955 N N . GLY A 1 391 ? 2.369 -5.178 -51.712 1.00 27.22 391 GLY A N 1
ATOM 2956 C CA . GLY A 1 391 ? 2.708 -4.047 -52.575 1.00 27.22 391 GLY A CA 1
ATOM 2957 C C . GLY A 1 391 ? 4.221 -3.997 -52.833 1.00 27.22 391 GLY A C 1
ATOM 2958 O O . GLY A 1 391 ? 5.010 -4.118 -51.902 1.00 27.22 391 GLY A O 1
ATOM 2959 N N . ARG A 1 392 ? 4.596 -3.834 -54.111 1.00 29.08 392 ARG A N 1
ATOM 2960 C CA . ARG A 1 392 ? 5.950 -3.753 -54.713 1.00 29.08 392 ARG A CA 1
ATOM 2961 C C . ARG A 1 392 ? 7.080 -3.147 -53.847 1.00 29.08 392 ARG A C 1
ATOM 2963 O O . ARG A 1 392 ? 6.835 -2.193 -53.109 1.00 29.08 392 ARG A O 1
ATOM 2970 N N . PRO A 1 393 ? 8.349 -3.561 -54.070 1.00 30.67 393 PRO A N 1
ATOM 2971 C CA . PRO A 1 393 ? 9.502 -2.979 -53.387 1.00 30.67 393 PRO A CA 1
ATOM 2972 C C . PRO A 1 393 ? 9.660 -1.495 -53.754 1.00 30.67 393 PRO A C 1
ATOM 2974 O O . PRO A 1 393 ? 9.714 -1.135 -54.933 1.00 30.67 393 PRO A O 1
ATOM 2977 N N . ARG A 1 394 ? 9.726 -0.629 -52.737 1.00 30.17 394 ARG A N 1
ATOM 2978 C CA . ARG A 1 394 ? 10.071 0.797 -52.864 1.00 30.17 394 ARG A CA 1
ATOM 2979 C C . ARG A 1 394 ? 11.579 1.000 -52.623 1.00 30.17 394 ARG A C 1
ATOM 2981 O O . ARG A 1 394 ? 12.172 0.225 -51.877 1.00 30.17 394 ARG A O 1
ATOM 2988 N N . PRO A 1 395 ? 12.215 1.991 -53.277 1.00 29.44 395 PRO A N 1
ATOM 2989 C CA . PRO A 1 395 ? 13.668 2.082 -53.387 1.00 29.44 395 PRO A CA 1
ATOM 2990 C C . PRO A 1 395 ? 14.334 2.548 -52.086 1.00 29.44 395 PRO A C 1
ATOM 2992 O O . PRO A 1 395 ? 13.800 3.378 -51.353 1.00 29.44 395 PRO A O 1
ATOM 2995 N N . SER A 1 396 ? 15.535 2.026 -51.846 1.00 31.88 396 SER A N 1
ATOM 2996 C CA . SER A 1 396 ? 16.411 2.318 -50.710 1.00 31.88 396 SER A CA 1
ATOM 2997 C C . SER A 1 396 ? 16.839 3.797 -50.640 1.00 31.88 396 SER A C 1
ATOM 2999 O O . SER A 1 396 ? 17.167 4.384 -51.678 1.00 31.88 396 SER A O 1
ATOM 3001 N N . PRO A 1 397 ? 16.894 4.410 -49.441 1.00 33.47 397 PRO A N 1
ATOM 3002 C CA . PRO A 1 397 ? 17.462 5.743 -49.259 1.00 33.47 397 PRO A CA 1
ATOM 3003 C C . PRO A 1 397 ? 18.970 5.737 -49.553 1.00 33.47 397 PRO A C 1
ATOM 3005 O O . PRO A 1 397 ? 19.633 4.708 -49.433 1.00 33.47 397 PRO A O 1
ATOM 3008 N N . ARG A 1 398 ? 19.517 6.893 -49.953 1.00 37.97 398 ARG A N 1
ATOM 3009 C CA . ARG A 1 398 ? 20.963 7.101 -50.133 1.00 37.97 398 ARG A CA 1
ATOM 3010 C C . ARG A 1 398 ? 21.679 6.833 -48.804 1.00 37.97 398 ARG A C 1
ATOM 3012 O O . ARG A 1 398 ? 21.740 7.707 -47.949 1.00 37.97 398 ARG A O 1
ATOM 3019 N N . THR A 1 399 ? 22.205 5.627 -48.641 1.00 46.06 399 THR A N 1
ATOM 3020 C CA . THR A 1 399 ? 23.091 5.242 -47.540 1.00 46.06 399 THR A CA 1
ATOM 3021 C C . THR A 1 399 ? 24.393 6.024 -47.642 1.00 46.06 399 THR A C 1
ATOM 3023 O O . THR A 1 399 ? 25.065 5.967 -48.675 1.00 46.06 399 THR A O 1
ATOM 3026 N N . ALA A 1 400 ? 24.765 6.736 -46.579 1.00 50.25 400 ALA A N 1
ATOM 3027 C CA . ALA A 1 400 ? 26.095 7.317 -46.460 1.00 50.25 400 ALA A CA 1
ATOM 3028 C C . ALA A 1 400 ? 27.143 6.191 -46.498 1.00 50.25 400 ALA A C 1
ATOM 3030 O O . ALA A 1 400 ? 27.087 5.251 -45.702 1.00 50.25 400 ALA A O 1
ATOM 3031 N N . THR A 1 401 ? 28.090 6.262 -47.433 1.00 48.28 401 THR A N 1
ATOM 3032 C CA . THR A 1 401 ? 29.153 5.266 -47.601 1.00 48.28 401 THR A CA 1
ATOM 3033 C C . THR A 1 401 ? 30.039 5.242 -46.353 1.00 48.28 401 THR A C 1
ATOM 3035 O O . THR A 1 401 ? 30.678 6.235 -46.008 1.00 48.28 401 THR A O 1
ATOM 3038 N N . LYS A 1 402 ? 30.050 4.114 -45.641 1.00 55.56 402 LYS A N 1
ATOM 3039 C CA . LYS A 1 402 ? 30.862 3.894 -44.439 1.00 55.56 402 LYS A CA 1
ATOM 3040 C C . LYS A 1 402 ? 32.334 3.685 -44.823 1.00 55.56 402 LYS A C 1
ATOM 3042 O O . LYS A 1 402 ? 32.622 2.883 -45.709 1.00 55.56 402 LYS A O 1
ATOM 3047 N N . LEU A 1 403 ? 33.259 4.388 -44.161 1.00 55.91 403 LEU A N 1
ATOM 3048 C CA . LEU A 1 403 ? 34.699 4.125 -44.277 1.00 55.91 403 LEU A CA 1
ATOM 3049 C C . LEU A 1 403 ? 35.036 2.789 -43.575 1.00 55.91 403 LEU A C 1
ATOM 3051 O O . LEU A 1 403 ? 34.483 2.519 -42.510 1.00 55.91 403 LEU A O 1
ATOM 3055 N N . PRO A 1 404 ? 35.913 1.944 -44.145 1.00 50.78 404 PRO A N 1
ATOM 3056 C CA . PRO A 1 404 ? 36.009 0.519 -43.806 1.00 50.78 404 PRO A CA 1
ATOM 3057 C C . PRO A 1 404 ? 36.562 0.160 -42.413 1.00 50.78 404 PRO A C 1
ATOM 3059 O O . PRO A 1 404 ? 36.578 -1.024 -42.095 1.00 50.78 404 PRO A O 1
ATOM 3062 N N . ASP A 1 405 ? 36.971 1.121 -41.575 1.00 59.16 405 ASP A N 1
ATOM 3063 C CA . ASP A 1 405 ? 37.723 0.835 -40.336 1.00 59.16 405 ASP A CA 1
ATOM 3064 C C . ASP A 1 405 ? 37.172 1.522 -39.066 1.00 59.16 405 ASP A C 1
ATOM 3066 O O . ASP A 1 405 ? 37.841 1.578 -38.037 1.00 59.16 405 ASP A O 1
ATOM 3070 N N . GLN A 1 406 ? 35.947 2.067 -39.106 1.00 70.06 406 GLN A N 1
ATOM 3071 C CA . GLN A 1 406 ? 35.389 2.822 -37.976 1.00 70.06 406 GLN A CA 1
ATOM 3072 C C . GLN A 1 406 ? 34.015 2.318 -37.518 1.00 70.06 406 GLN A C 1
ATOM 3074 O O . GLN A 1 406 ? 33.035 2.348 -38.267 1.00 70.06 406 GLN A O 1
ATOM 3079 N N . SER A 1 407 ? 33.955 1.875 -36.256 1.00 86.31 407 SER A N 1
ATOM 3080 C CA . SER A 1 407 ? 32.730 1.413 -35.593 1.00 86.31 407 SER A CA 1
ATOM 3081 C C . SER A 1 407 ? 31.796 2.586 -35.286 1.00 86.31 407 SER A C 1
ATOM 3083 O O . SER A 1 407 ? 32.233 3.598 -34.732 1.00 86.31 407 SER A O 1
ATOM 3085 N N . ARG A 1 408 ? 30.512 2.457 -35.625 1.00 92.44 408 ARG A N 1
ATOM 3086 C CA . ARG A 1 408 ? 29.460 3.446 -35.339 1.00 92.44 408 ARG A CA 1
ATOM 3087 C C . ARG A 1 408 ? 28.500 2.912 -34.285 1.00 92.44 408 ARG A C 1
ATOM 3089 O O . ARG A 1 408 ? 27.960 1.816 -34.439 1.00 92.44 408 ARG A O 1
ATOM 3096 N N . ARG A 1 409 ? 28.237 3.716 -33.257 1.00 94.50 409 ARG A N 1
ATOM 3097 C CA . ARG A 1 409 ? 27.312 3.393 -32.170 1.00 94.50 409 ARG A CA 1
ATOM 3098 C C . ARG A 1 409 ? 26.210 4.436 -32.078 1.00 94.50 409 ARG A C 1
ATOM 3100 O O . ARG A 1 409 ? 26.488 5.617 -31.885 1.00 94.50 409 ARG A O 1
ATOM 3107 N N . VAL A 1 410 ? 24.962 3.983 -32.121 1.00 97.19 410 VAL A N 1
ATOM 3108 C CA . VAL A 1 410 ? 23.818 4.791 -31.689 1.00 97.19 410 VAL A CA 1
ATOM 3109 C C . VAL A 1 410 ? 23.498 4.459 -30.238 1.00 97.19 410 VAL A C 1
ATOM 3111 O O . VAL A 1 410 ? 23.461 3.298 -29.840 1.00 97.19 410 VAL A O 1
ATOM 3114 N N . ILE A 1 411 ? 23.279 5.486 -29.434 1.00 96.81 411 ILE A N 1
ATOM 3115 C CA . ILE A 1 411 ? 22.976 5.413 -28.014 1.00 96.81 411 ILE A CA 1
ATOM 3116 C C . ILE A 1 411 ? 21.607 6.048 -27.829 1.00 96.81 411 ILE A C 1
ATOM 3118 O O . ILE A 1 411 ? 21.389 7.204 -28.181 1.00 96.81 411 ILE A O 1
ATOM 3122 N N . LYS A 1 412 ? 20.678 5.300 -27.250 1.00 97.44 412 LYS A N 1
ATOM 3123 C CA . LYS A 1 412 ? 19.393 5.823 -26.814 1.00 97.44 412 LYS A CA 1
ATOM 3124 C C . LYS A 1 412 ? 19.430 5.988 -25.306 1.00 97.44 412 LYS A C 1
ATOM 3126 O O . LYS A 1 412 ? 19.471 4.996 -24.580 1.00 97.44 412 LYS A O 1
ATOM 3131 N N . LEU A 1 413 ? 19.361 7.225 -24.830 1.00 95.88 413 LEU A N 1
ATOM 3132 C CA . LEU A 1 413 ? 19.204 7.527 -23.412 1.00 95.88 413 LEU A CA 1
ATOM 3133 C C . LEU A 1 413 ? 17.719 7.536 -23.047 1.00 95.88 413 LEU A C 1
ATOM 3135 O O . LEU A 1 413 ? 16.939 8.326 -23.573 1.00 95.88 413 LEU A O 1
ATOM 3139 N N . GLY A 1 414 ? 17.292 6.632 -22.169 1.00 94.25 414 GLY A N 1
ATOM 3140 C CA . GLY A 1 414 ? 15.924 6.596 -21.662 1.00 94.25 414 GLY A CA 1
ATOM 3141 C C . GLY A 1 414 ? 15.550 7.902 -20.967 1.00 94.25 414 GLY A C 1
ATOM 3142 O O . GLY A 1 414 ? 16.300 8.392 -20.135 1.00 94.25 414 GLY A O 1
ATOM 3143 N N . GLY A 1 415 ? 14.377 8.461 -21.275 1.00 91.38 415 GLY A N 1
ATOM 3144 C CA . GLY A 1 415 ? 13.961 9.734 -20.675 1.00 91.38 415 GLY A CA 1
ATOM 3145 C C . GLY A 1 415 ? 13.729 9.657 -19.159 1.00 91.38 415 GLY A C 1
ATOM 3146 O O . GLY A 1 415 ? 13.887 10.656 -18.471 1.00 91.38 415 GLY A O 1
ATOM 3147 N N . SER A 1 416 ? 13.455 8.465 -18.617 1.00 87.75 416 SER A N 1
ATOM 3148 C CA . SER A 1 416 ? 13.434 8.187 -17.171 1.00 87.75 416 SER A CA 1
ATOM 3149 C C . SER A 1 416 ? 14.815 8.221 -16.506 1.00 87.75 416 SER A C 1
ATOM 3151 O O . SER A 1 416 ? 14.924 7.957 -15.317 1.00 87.75 416 SER A O 1
ATOM 3153 N N . LEU A 1 417 ? 15.892 8.456 -17.260 1.00 90.56 417 LEU A N 1
ATOM 3154 C CA . LEU A 1 417 ? 17.224 8.695 -16.706 1.00 90.56 417 LEU A CA 1
ATOM 3155 C C . LEU A 1 417 ? 17.496 10.189 -16.497 1.00 90.56 417 LEU A C 1
ATOM 3157 O O . LEU A 1 417 ? 18.440 10.520 -15.791 1.00 90.56 417 LEU A O 1
ATOM 3161 N N . LEU A 1 418 ? 16.679 11.085 -17.068 1.00 89.31 418 LEU A N 1
ATOM 3162 C CA . LEU A 1 418 ? 16.829 12.538 -16.906 1.00 89.31 418 LEU A CA 1
ATOM 3163 C C . LEU A 1 418 ? 16.564 13.007 -15.466 1.00 89.31 418 LEU A C 1
ATOM 3165 O O . LEU A 1 418 ? 16.997 14.091 -15.095 1.00 89.31 418 LEU A O 1
ATOM 3169 N N . ASP A 1 419 ? 15.883 12.190 -14.658 1.00 82.06 419 ASP A N 1
ATOM 3170 C CA . ASP A 1 419 ? 15.624 12.440 -13.236 1.00 82.06 419 ASP A CA 1
ATOM 3171 C C . ASP A 1 419 ? 16.751 11.948 -12.306 1.00 82.06 419 ASP A C 1
ATOM 3173 O O . ASP A 1 419 ? 16.668 12.123 -11.089 1.00 82.06 419 ASP A O 1
ATOM 3177 N N . VAL A 1 420 ? 17.799 11.319 -12.855 1.00 83.25 420 VAL A N 1
ATOM 3178 C CA . VAL A 1 420 ? 18.895 10.735 -12.074 1.00 83.25 420 VAL A CA 1
ATOM 3179 C C . VAL A 1 420 ? 19.869 11.843 -11.650 1.00 83.25 420 VAL A C 1
ATOM 3181 O O . VAL A 1 420 ? 20.506 12.441 -12.521 1.00 83.25 420 VAL A O 1
ATOM 3184 N N . PRO A 1 421 ? 20.060 12.099 -10.337 1.00 79.88 421 PRO A N 1
ATOM 3185 C CA . PRO A 1 421 ? 20.849 13.242 -9.862 1.00 79.88 421 PRO A CA 1
ATOM 3186 C C . PRO A 1 421 ? 22.302 13.280 -10.359 1.00 79.88 421 PRO A C 1
ATOM 3188 O O . PRO A 1 421 ? 22.855 14.355 -10.562 1.00 79.88 421 PRO A O 1
ATOM 3191 N N . ASN A 1 422 ? 22.918 12.118 -10.584 1.00 85.44 422 ASN A N 1
ATOM 3192 C CA . ASN A 1 422 ? 24.298 11.964 -11.054 1.00 85.44 422 ASN A CA 1
ATOM 3193 C C . ASN A 1 422 ? 24.386 11.427 -12.497 1.00 85.44 422 ASN A C 1
ATOM 3195 O O . ASN A 1 422 ? 25.355 10.758 -12.860 1.00 85.44 422 ASN A O 1
ATOM 3199 N N . LEU A 1 423 ? 23.382 11.713 -13.337 1.00 89.75 423 LEU A N 1
ATOM 3200 C CA . LEU A 1 423 ? 23.301 11.226 -14.719 1.00 89.75 423 LEU A CA 1
ATOM 3201 C C . LEU A 1 423 ? 24.591 11.461 -15.523 1.00 89.75 423 LEU A C 1
ATOM 3203 O O . LEU A 1 423 ? 25.080 10.542 -16.179 1.00 89.75 423 LEU A O 1
ATOM 3207 N N . SER A 1 424 ? 25.142 12.676 -15.463 1.00 89.56 424 SER A N 1
ATOM 3208 C CA . SER A 1 424 ? 26.358 13.054 -16.197 1.00 89.56 424 SER A CA 1
ATOM 3209 C C . SER A 1 424 ? 27.546 12.162 -15.840 1.00 89.56 424 SER A C 1
ATOM 3211 O O . SER A 1 424 ? 28.235 11.645 -16.719 1.00 89.56 424 SER A O 1
ATOM 3213 N N . GLU A 1 425 ? 27.745 11.915 -14.545 1.00 87.81 425 GLU A N 1
ATOM 3214 C CA . GLU A 1 425 ? 28.840 11.092 -14.032 1.00 87.81 425 GLU A CA 1
ATOM 3215 C C . GLU A 1 425 ? 28.689 9.634 -14.465 1.00 87.81 425 GLU A C 1
ATOM 3217 O O . GLU A 1 425 ? 29.651 9.038 -14.953 1.00 87.81 425 GLU A O 1
ATOM 3222 N N . LEU A 1 426 ? 27.477 9.078 -14.348 1.00 88.62 426 LEU A N 1
ATOM 3223 C CA . LEU A 1 426 ? 27.170 7.707 -14.762 1.00 88.62 426 LEU A CA 1
ATOM 3224 C C . LEU A 1 426 ? 27.367 7.518 -16.266 1.00 88.62 426 LEU A C 1
ATOM 3226 O O . LEU A 1 426 ? 27.999 6.550 -16.692 1.00 88.62 426 LEU A O 1
ATOM 3230 N N . PHE A 1 427 ? 26.866 8.456 -17.070 1.00 90.88 427 PHE A N 1
ATOM 3231 C CA . PHE A 1 427 ? 27.015 8.420 -18.519 1.00 90.88 427 PHE A CA 1
ATOM 3232 C C . PHE A 1 427 ? 28.491 8.506 -18.929 1.00 90.88 427 PHE A C 1
ATOM 3234 O O . PHE A 1 427 ? 28.956 7.686 -19.719 1.00 90.88 427 PHE A O 1
ATOM 3241 N N . CYS A 1 428 ? 29.259 9.430 -18.344 1.00 88.31 428 CYS A N 1
ATOM 3242 C CA . CYS A 1 428 ? 30.689 9.576 -18.627 1.00 88.31 428 CYS A CA 1
ATOM 3243 C C . CYS A 1 428 ? 31.514 8.372 -18.146 1.00 88.31 428 CYS A C 1
ATOM 3245 O O . CYS A 1 428 ? 32.496 7.991 -18.784 1.00 88.31 428 CYS A O 1
ATOM 3247 N N . ALA A 1 429 ? 31.162 7.770 -17.006 1.00 87.62 429 ALA A N 1
ATOM 3248 C CA . ALA A 1 429 ? 31.803 6.550 -16.521 1.00 87.62 429 ALA A CA 1
ATOM 3249 C C . ALA A 1 429 ? 31.545 5.373 -17.470 1.00 87.62 429 ALA A C 1
ATOM 3251 O O . ALA A 1 429 ? 32.488 4.682 -17.848 1.00 87.62 429 ALA A O 1
ATOM 3252 N N . TRP A 1 430 ? 30.295 5.200 -17.906 1.00 89.81 430 TRP A N 1
ATOM 3253 C CA . TRP A 1 430 ? 29.932 4.175 -18.877 1.00 89.81 430 TRP A CA 1
ATOM 3254 C C . TRP A 1 430 ? 30.655 4.384 -20.214 1.00 89.81 430 TRP A C 1
ATOM 3256 O O . TRP A 1 430 ? 31.322 3.469 -20.685 1.00 89.81 430 TRP A O 1
ATOM 3266 N N . MET A 1 431 ? 30.629 5.598 -20.772 1.00 88.12 431 MET A N 1
ATOM 3267 C CA . MET A 1 431 ? 31.319 5.929 -22.026 1.00 88.12 431 MET A CA 1
ATOM 3268 C C . MET A 1 431 ? 32.821 5.614 -21.983 1.00 88.12 431 MET A C 1
ATOM 3270 O O . MET A 1 431 ? 33.354 5.071 -22.946 1.00 88.12 431 MET A O 1
ATOM 3274 N N . ARG A 1 432 ? 33.502 5.894 -20.862 1.00 86.50 432 ARG A N 1
ATOM 3275 C CA . ARG A 1 432 ? 34.933 5.576 -20.684 1.00 86.50 432 ARG A CA 1
ATOM 3276 C C . ARG A 1 432 ? 35.231 4.077 -20.631 1.00 86.50 432 ARG A C 1
ATOM 3278 O O . ARG A 1 432 ? 36.352 3.680 -20.931 1.00 86.50 432 ARG A O 1
ATOM 3285 N N . ALA A 1 433 ? 34.263 3.258 -20.223 1.00 86.00 433 ALA A N 1
ATOM 3286 C CA . ALA A 1 433 ? 34.399 1.803 -20.191 1.00 86.00 433 ALA A CA 1
ATOM 3287 C C . ALA A 1 433 ? 34.131 1.151 -21.560 1.00 86.00 433 ALA A C 1
ATOM 3289 O O . ALA A 1 433 ? 34.427 -0.029 -21.761 1.00 86.00 433 ALA A O 1
ATOM 3290 N N . GLU A 1 434 ? 33.559 1.897 -22.504 1.00 88.19 434 GLU A N 1
ATOM 3291 C CA . GLU A 1 434 ? 33.218 1.395 -23.825 1.00 88.19 434 GLU A CA 1
ATOM 3292 C C . GLU A 1 434 ? 34.390 1.459 -24.809 1.00 88.19 434 GLU A C 1
ATOM 3294 O O . GLU A 1 434 ? 35.319 2.255 -24.690 1.00 88.19 434 GLU A O 1
ATOM 3299 N N . ARG A 1 435 ? 34.327 0.614 -25.845 1.00 85.31 435 ARG A N 1
ATOM 3300 C CA . ARG A 1 435 ? 35.297 0.673 -26.943 1.00 85.31 435 ARG A CA 1
ATOM 3301 C C . ARG A 1 435 ? 35.129 1.974 -27.749 1.00 85.31 435 ARG A C 1
ATOM 3303 O O . ARG A 1 435 ? 33.984 2.401 -27.941 1.00 85.31 435 ARG A O 1
ATOM 3310 N N . PRO A 1 436 ? 36.233 2.540 -28.279 1.00 86.06 436 PRO A N 1
ATOM 3311 C CA . PRO A 1 436 ? 36.211 3.658 -29.220 1.00 86.06 436 PRO A CA 1
ATOM 3312 C C . PRO A 1 436 ? 35.230 3.432 -30.378 1.00 86.06 436 PRO A C 1
ATOM 3314 O O . PRO A 1 436 ? 35.285 2.403 -31.054 1.00 86.06 436 PRO A O 1
ATOM 3317 N N . ALA A 1 437 ? 34.337 4.394 -30.608 1.00 88.69 437 ALA A N 1
ATOM 3318 C CA . ALA A 1 437 ? 33.358 4.381 -31.692 1.00 88.69 437 ALA A CA 1
ATOM 3319 C C . ALA A 1 437 ? 32.953 5.818 -32.053 1.00 88.69 437 ALA A C 1
ATOM 3321 O O . ALA A 1 437 ? 33.090 6.724 -31.239 1.00 88.69 437 ALA A O 1
ATOM 3322 N N . CYS A 1 438 ? 32.416 6.026 -33.252 1.00 90.50 438 CYS A N 1
ATOM 3323 C CA . CYS A 1 438 ? 31.673 7.243 -33.575 1.00 90.50 438 CYS A CA 1
ATOM 3324 C C . CYS A 1 438 ? 30.294 7.149 -32.899 1.00 90.50 438 CYS A C 1
ATOM 3326 O O . CYS A 1 438 ? 29.495 6.279 -33.257 1.00 90.50 438 CYS A O 1
ATOM 3328 N N . ASN A 1 439 ? 30.044 7.990 -31.890 1.00 92.19 439 ASN A N 1
ATOM 3329 C CA . ASN A 1 439 ? 28.866 7.887 -31.026 1.00 92.19 439 ASN A CA 1
ATOM 3330 C C . ASN A 1 439 ? 27.800 8.928 -31.395 1.00 92.19 439 ASN A C 1
ATOM 3332 O O . ASN A 1 439 ? 28.078 10.128 -31.412 1.00 92.19 439 ASN A O 1
ATOM 3336 N N . LEU A 1 440 ? 26.566 8.474 -31.616 1.00 95.12 440 LEU A N 1
ATOM 3337 C CA . LEU A 1 440 ? 25.385 9.314 -31.817 1.00 95.12 440 LEU A CA 1
ATOM 3338 C C . LEU A 1 440 ? 24.379 9.048 -30.697 1.00 95.12 440 LEU A C 1
ATOM 3340 O O . LEU A 1 440 ? 24.065 7.896 -30.420 1.00 95.12 440 LEU A O 1
ATOM 3344 N N . LEU A 1 441 ? 23.865 10.090 -30.059 1.00 95.75 441 LEU A N 1
ATOM 3345 C CA . LEU A 1 441 ? 23.003 10.028 -28.885 1.00 95.75 441 LEU A CA 1
ATOM 3346 C C . LEU A 1 441 ? 21.622 10.612 -29.196 1.00 95.75 441 LEU A C 1
ATOM 3348 O O . LEU A 1 441 ? 21.520 11.759 -29.619 1.00 95.75 441 LEU A O 1
ATOM 3352 N N . VAL A 1 442 ? 20.568 9.846 -28.919 1.00 96.62 442 VAL A N 1
ATOM 3353 C CA . VAL A 1 442 ? 19.164 10.289 -28.947 1.00 96.62 442 VAL A CA 1
ATOM 3354 C C . VAL A 1 442 ? 18.570 10.151 -27.550 1.00 96.62 442 VAL A C 1
ATOM 3356 O O . VAL A 1 442 ? 18.808 9.163 -26.853 1.00 96.62 442 VAL A O 1
ATOM 3359 N N . VAL A 1 443 ? 17.773 11.133 -27.141 1.00 95.94 443 VAL A N 1
ATOM 3360 C CA . VAL A 1 443 ? 17.186 11.203 -25.799 1.00 95.94 443 VAL A CA 1
ATOM 3361 C C . VAL A 1 443 ? 15.696 10.884 -25.868 1.00 95.94 443 VAL A C 1
ATOM 3363 O O . VAL A 1 443 ? 14.974 11.361 -26.739 1.00 95.94 443 VAL A O 1
ATOM 3366 N N . GLY A 1 444 ? 15.226 10.030 -24.961 1.00 95.69 444 GLY A N 1
ATOM 3367 C CA . GLY A 1 444 ? 13.813 9.688 -24.833 1.00 95.69 444 GLY A CA 1
ATOM 3368 C C . GLY A 1 444 ? 12.990 10.797 -24.172 1.00 95.69 444 GLY A C 1
ATOM 3369 O O . GLY A 1 444 ? 13.527 11.732 -23.589 1.00 95.69 444 GLY A O 1
ATOM 3370 N N . GLY A 1 445 ? 11.663 10.667 -24.231 1.00 90.50 445 GLY A N 1
ATOM 3371 C CA . GLY A 1 445 ? 10.746 11.734 -23.804 1.00 90.50 445 GLY A CA 1
ATOM 3372 C C . GLY A 1 445 ? 10.506 11.855 -22.299 1.00 90.50 445 GLY A C 1
ATOM 3373 O O . GLY A 1 445 ? 10.171 12.935 -21.821 1.00 90.50 445 GLY A O 1
ATOM 3374 N N . GLY A 1 446 ? 10.684 10.763 -21.548 1.00 89.12 446 GLY A N 1
ATOM 3375 C CA . GLY A 1 446 ? 10.597 10.769 -20.083 1.00 89.12 446 GLY A CA 1
ATOM 3376 C C . GLY A 1 446 ? 9.270 11.337 -19.558 1.00 89.12 446 GLY A C 1
ATOM 3377 O O . GLY A 1 446 ? 8.241 11.176 -20.224 1.00 89.12 446 GLY A O 1
ATOM 3378 N N . PRO A 1 447 ? 9.291 12.054 -18.415 1.00 84.12 447 PRO A N 1
ATOM 3379 C CA . PRO A 1 447 ? 8.086 12.608 -17.796 1.00 84.12 447 PRO A CA 1
ATOM 3380 C C . PRO A 1 447 ? 7.238 13.496 -18.720 1.00 84.12 447 PRO A C 1
ATOM 3382 O O . PRO A 1 447 ? 6.019 13.537 -18.570 1.00 84.12 447 PRO A O 1
ATOM 3385 N N . LEU A 1 448 ? 7.851 14.177 -19.699 1.00 91.50 448 LEU A N 1
ATOM 3386 C CA . LEU A 1 448 ? 7.131 15.045 -20.639 1.00 91.50 448 LEU A CA 1
ATOM 3387 C C . LEU A 1 448 ? 6.194 14.244 -21.551 1.00 91.50 448 LEU A C 1
ATOM 3389 O O . LEU A 1 448 ? 5.030 14.600 -21.724 1.00 91.50 448 LEU A O 1
ATOM 3393 N N . VAL A 1 449 ? 6.683 13.137 -22.115 1.00 93.88 449 VAL A N 1
ATOM 3394 C CA . VAL A 1 449 ? 5.864 12.258 -22.966 1.00 93.88 449 VAL A CA 1
ATOM 3395 C C . VAL A 1 449 ? 4.891 11.429 -22.127 1.00 93.88 449 VAL A C 1
ATOM 3397 O O . VAL A 1 449 ? 3.768 11.181 -22.568 1.00 93.88 449 VAL A O 1
ATOM 3400 N N . ASP A 1 450 ? 5.269 11.047 -20.905 1.00 87.38 450 ASP A N 1
ATOM 3401 C CA . ASP A 1 450 ? 4.376 10.313 -20.005 1.00 87.38 450 ASP A CA 1
ATOM 3402 C C . ASP A 1 450 ? 3.158 11.154 -19.585 1.00 87.38 450 ASP A C 1
ATOM 3404 O O . ASP A 1 450 ? 2.053 10.612 -19.503 1.00 87.38 450 ASP A O 1
ATOM 3408 N N . ALA A 1 451 ? 3.315 12.473 -19.416 1.00 88.44 451 ALA A N 1
ATOM 3409 C CA . ALA A 1 451 ? 2.197 13.389 -19.184 1.00 88.44 451 ALA A CA 1
ATOM 3410 C C . ALA A 1 451 ? 1.210 13.410 -20.366 1.00 88.44 451 ALA A C 1
ATOM 3412 O O . ALA A 1 451 ? -0.000 13.299 -20.167 1.00 88.44 451 ALA A O 1
ATOM 3413 N N . VAL A 1 452 ? 1.706 13.457 -21.610 1.00 93.88 452 VAL A N 1
ATOM 3414 C CA . VAL A 1 452 ? 0.844 13.358 -22.805 1.00 93.88 452 VAL A CA 1
ATOM 3415 C C . VAL A 1 452 ? 0.139 12.002 -22.863 1.00 93.88 452 VAL A C 1
ATOM 3417 O O . VAL A 1 452 ? -1.058 11.948 -23.129 1.00 93.88 452 VAL A O 1
ATOM 3420 N N . ARG A 1 453 ? 0.834 10.905 -22.534 1.00 88.81 453 ARG A N 1
ATOM 3421 C CA . ARG A 1 453 ? 0.242 9.557 -22.470 1.00 88.81 453 ARG A CA 1
ATOM 3422 C C . ARG A 1 453 ? -0.847 9.433 -21.399 1.00 88.81 453 ARG A C 1
ATOM 3424 O O . ARG A 1 453 ? -1.749 8.606 -21.520 1.00 88.81 453 ARG A O 1
ATOM 3431 N N . GLN A 1 454 ? -0.759 10.190 -20.307 1.00 84.25 454 GLN A N 1
ATOM 3432 C CA . GLN A 1 454 ? -1.823 10.251 -19.300 1.00 84.25 454 GLN A CA 1
ATOM 3433 C C . GLN A 1 454 ? -3.050 10.997 -19.830 1.00 84.25 454 GLN A C 1
ATOM 3435 O O . GLN A 1 454 ? -4.160 10.500 -19.672 1.00 84.25 454 GLN A O 1
ATOM 3440 N N . LEU A 1 455 ? -2.850 12.133 -20.502 1.00 88.69 455 LEU A N 1
ATOM 3441 C CA . LEU A 1 455 ? -3.940 12.913 -21.094 1.00 88.69 455 LEU A CA 1
ATOM 3442 C C . LEU A 1 455 ? -4.651 12.158 -22.222 1.00 88.69 455 LEU A C 1
ATOM 3444 O O . LEU A 1 455 ? -5.877 12.154 -22.278 1.00 88.69 455 LEU A O 1
ATOM 3448 N N . ASP A 1 456 ? -3.902 11.471 -23.082 1.00 91.75 456 ASP A N 1
ATOM 3449 C CA . ASP A 1 456 ? -4.468 10.679 -24.176 1.00 91.75 456 ASP A CA 1
ATOM 3450 C C . ASP A 1 456 ? -5.378 9.546 -23.675 1.00 91.75 456 ASP A C 1
ATOM 3452 O O . ASP A 1 456 ? -6.461 9.332 -24.207 1.00 91.75 456 ASP A O 1
ATOM 3456 N N . ARG A 1 457 ? -5.012 8.889 -22.565 1.00 85.44 457 ARG A N 1
ATOM 3457 C CA . ARG A 1 457 ? -5.861 7.865 -21.927 1.00 85.44 457 ARG A CA 1
ATOM 3458 C C . ARG A 1 457 ? -7.211 8.395 -21.439 1.00 85.44 457 ARG A C 1
ATOM 3460 O O . ARG A 1 457 ? -8.123 7.600 -21.244 1.00 85.44 457 ARG A O 1
ATOM 3467 N N . ILE A 1 458 ? -7.315 9.697 -21.186 1.00 86.75 458 ILE A N 1
ATOM 3468 C CA . ILE A 1 458 ? -8.539 10.346 -20.702 1.00 86.75 458 ILE A CA 1
ATOM 3469 C C . ILE A 1 458 ? -9.363 10.874 -21.877 1.00 86.75 458 ILE A C 1
ATOM 3471 O O . ILE A 1 458 ? -10.590 10.812 -21.848 1.00 86.75 458 ILE A O 1
ATOM 3475 N N . HIS A 1 459 ? -8.690 11.432 -22.881 1.00 90.44 459 HIS A N 1
ATOM 3476 C CA . HIS A 1 459 ? -9.326 12.226 -23.927 1.00 90.44 459 HIS A CA 1
ATOM 3477 C C . HIS A 1 459 ? -9.392 11.539 -25.296 1.00 90.44 459 HIS A C 1
ATOM 3479 O O . HIS A 1 459 ? -10.007 12.112 -26.190 1.00 90.44 459 HIS A O 1
ATOM 3485 N N . GLU A 1 460 ? -8.789 10.355 -25.457 1.00 89.12 460 GLU A N 1
ATOM 3486 C CA . GLU A 1 460 ? -8.747 9.579 -26.708 1.00 89.12 460 GLU A CA 1
ATOM 3487 C C . GLU A 1 460 ? -8.325 10.448 -27.902 1.00 89.12 460 GLU A C 1
ATOM 3489 O O . GLU A 1 460 ? -9.067 10.668 -28.863 1.00 89.12 460 GLU A O 1
ATOM 3494 N N . LEU A 1 461 ? -7.130 11.027 -27.801 1.00 91.69 461 LEU A N 1
ATOM 3495 C CA . LEU A 1 461 ? -6.669 12.048 -28.726 1.00 91.69 461 LEU A CA 1
ATOM 3496 C C . LEU A 1 461 ? -6.239 11.415 -30.068 1.00 91.69 461 LEU A C 1
ATOM 3498 O O . LEU A 1 461 ? -5.865 10.241 -30.128 1.00 91.69 461 LEU A O 1
ATOM 3502 N N . PRO A 1 462 ? -6.264 12.182 -31.175 1.00 95.06 462 PRO A N 1
ATOM 3503 C CA . PRO A 1 462 ? -5.900 11.672 -32.496 1.00 95.06 462 PRO A CA 1
ATOM 3504 C C . PRO A 1 462 ? -4.473 11.067 -32.529 1.00 95.06 462 PRO A C 1
ATOM 3506 O O . PRO A 1 462 ? -3.499 11.778 -32.253 1.00 95.06 462 PRO A O 1
ATOM 3509 N N . PRO A 1 463 ? -4.307 9.762 -32.851 1.00 90.81 463 PRO A N 1
ATOM 3510 C CA . PRO A 1 463 ? -3.041 9.052 -32.626 1.00 90.81 463 PRO A CA 1
ATOM 3511 C C . PRO A 1 463 ? -1.837 9.611 -33.391 1.00 90.81 463 PRO A C 1
ATOM 3513 O O . PRO A 1 463 ? -0.719 9.607 -32.875 1.00 90.81 463 PRO A O 1
ATOM 3516 N N . THR A 1 464 ? -2.052 10.094 -34.616 1.00 94.38 464 THR A N 1
ATOM 3517 C CA . THR A 1 464 ? -0.986 10.631 -35.472 1.00 94.38 464 THR A CA 1
ATOM 3518 C C . THR A 1 464 ? -0.498 11.984 -34.970 1.00 94.38 464 THR A C 1
ATOM 3520 O O . THR A 1 464 ? 0.704 12.234 -34.896 1.00 94.38 464 THR A O 1
ATOM 3523 N N . GLU A 1 465 ? -1.415 12.844 -34.554 1.00 94.38 465 GLU A N 1
ATOM 3524 C CA . GLU A 1 465 ? -1.147 14.164 -34.005 1.00 94.38 465 GLU A CA 1
ATOM 3525 C C . GLU A 1 465 ? -0.413 14.057 -32.667 1.00 94.38 465 GLU A C 1
ATOM 3527 O O . GLU A 1 465 ? 0.543 14.801 -32.427 1.00 94.38 465 GLU A O 1
ATOM 3532 N N . ILE A 1 466 ? -0.812 13.096 -31.827 1.00 95.06 466 ILE A N 1
ATOM 3533 C CA . ILE A 1 466 ? -0.152 12.803 -30.552 1.00 95.06 466 ILE A CA 1
ATOM 3534 C C . ILE A 1 466 ? 1.248 12.252 -30.757 1.00 95.06 466 ILE A C 1
ATOM 3536 O O . ILE A 1 466 ? 2.176 12.721 -30.103 1.00 95.06 466 ILE A O 1
ATOM 3540 N N . HIS A 1 467 ? 1.430 11.320 -31.693 1.00 95.12 467 HIS A N 1
ATOM 3541 C CA . HIS A 1 467 ? 2.755 10.804 -32.027 1.00 95.12 467 HIS A CA 1
ATOM 3542 C C . HIS A 1 467 ? 3.720 11.937 -32.384 1.00 95.12 467 HIS A C 1
ATOM 3544 O O . HIS A 1 467 ? 4.783 12.072 -31.777 1.00 95.12 467 HIS A O 1
ATOM 3550 N N . TRP A 1 468 ? 3.323 12.820 -33.303 1.00 95.44 468 TRP A N 1
ATOM 3551 C CA . TRP A 1 468 ? 4.170 13.940 -33.715 1.00 95.44 468 TRP A CA 1
ATOM 3552 C C . TRP A 1 468 ? 4.313 15.023 -32.641 1.00 95.44 468 TRP A C 1
ATOM 3554 O O . TRP A 1 468 ? 5.352 15.680 -32.579 1.00 95.44 468 TRP A O 1
ATOM 3564 N N . LEU A 1 469 ? 3.326 15.201 -31.757 1.00 95.38 469 LEU A N 1
ATOM 3565 C CA . LEU A 1 469 ? 3.492 16.014 -30.550 1.00 95.38 469 LEU A CA 1
ATOM 3566 C C . LEU A 1 469 ? 4.570 15.426 -29.635 1.00 95.38 469 LEU A C 1
ATOM 3568 O O . LEU A 1 469 ? 5.445 16.161 -29.185 1.00 95.38 469 LEU A O 1
ATOM 3572 N N . CYS A 1 470 ? 4.548 14.115 -29.394 1.00 96.50 470 CYS A N 1
ATOM 3573 C CA . CYS A 1 470 ? 5.562 13.439 -28.595 1.00 96.50 470 CYS A CA 1
ATOM 3574 C C . CYS A 1 470 ? 6.953 13.549 -29.225 1.00 96.50 470 CYS A C 1
ATOM 3576 O O . CYS A 1 470 ? 7.906 13.789 -28.493 1.00 96.50 470 CYS A O 1
ATOM 3578 N N . VAL A 1 471 ? 7.075 13.444 -30.553 1.00 95.06 471 VAL A N 1
ATOM 3579 C CA . VAL A 1 471 ? 8.345 13.676 -31.265 1.00 95.06 471 VAL A CA 1
ATOM 3580 C C . VAL A 1 471 ? 8.838 15.110 -31.057 1.00 95.06 471 VAL A C 1
ATOM 3582 O O . VAL A 1 471 ? 9.998 15.287 -30.701 1.00 95.06 471 VAL A O 1
ATOM 3585 N N . ARG A 1 472 ? 7.969 16.127 -31.170 1.00 94.50 472 ARG A N 1
ATOM 3586 C CA . ARG A 1 472 ? 8.340 17.523 -30.856 1.00 94.50 472 ARG A CA 1
ATOM 3587 C C . ARG A 1 472 ? 8.758 17.707 -29.397 1.00 94.50 472 ARG A C 1
ATOM 3589 O O . ARG A 1 472 ? 9.659 18.483 -29.116 1.00 94.50 472 ARG A O 1
ATOM 3596 N N . LEU A 1 473 ? 8.154 16.982 -28.455 1.00 96.00 473 LEU A N 1
ATOM 3597 C CA . LEU A 1 473 ? 8.575 17.020 -27.048 1.00 96.00 473 LEU A CA 1
ATOM 3598 C C . LEU A 1 473 ? 9.968 16.417 -26.818 1.00 96.00 473 LEU A C 1
ATOM 3600 O O . LEU A 1 473 ? 10.623 16.784 -25.842 1.00 96.00 473 LEU A O 1
ATOM 3604 N N . LEU A 1 474 ? 10.451 15.540 -27.705 1.00 95.81 474 LEU A N 1
ATOM 3605 C CA . LEU A 1 474 ? 11.834 15.059 -27.641 1.00 95.81 474 LEU A CA 1
ATOM 3606 C C . LEU A 1 474 ? 12.851 16.172 -27.929 1.00 95.81 474 LEU A C 1
ATOM 3608 O O . LEU A 1 474 ? 13.998 16.062 -27.507 1.00 95.81 474 LEU A O 1
ATOM 3612 N N . ASP A 1 475 ? 12.449 17.262 -28.587 1.00 93.94 475 ASP A N 1
ATOM 3613 C CA . ASP A 1 475 ? 13.316 18.429 -28.754 1.00 93.94 475 ASP A CA 1
ATOM 3614 C C . ASP A 1 475 ? 13.624 19.085 -27.407 1.00 93.94 475 ASP A C 1
ATOM 3616 O O . ASP A 1 475 ? 14.766 19.448 -27.139 1.00 93.94 475 ASP A O 1
ATOM 3620 N N . ALA A 1 476 ? 12.629 19.163 -26.520 1.00 94.25 476 ALA A N 1
ATOM 3621 C CA . ALA A 1 476 ? 12.827 19.693 -25.176 1.00 94.25 476 ALA A CA 1
ATOM 3622 C C . ALA A 1 476 ? 13.773 18.799 -24.358 1.00 94.25 476 ALA A C 1
ATOM 3624 O O . ALA A 1 476 ? 14.625 19.304 -23.629 1.00 94.25 476 ALA A O 1
ATOM 3625 N N . THR A 1 477 ? 13.678 17.469 -24.488 1.00 93.81 477 THR A N 1
ATOM 3626 C CA . THR A 1 477 ? 14.618 16.567 -23.800 1.00 93.81 477 THR A CA 1
ATOM 3627 C C . THR A 1 477 ? 16.012 16.571 -24.425 1.00 93.81 477 THR A C 1
ATOM 3629 O O . THR A 1 477 ? 16.995 16.401 -23.704 1.00 93.81 477 THR A O 1
ATOM 3632 N N . TRP A 1 478 ? 16.124 16.832 -25.729 1.00 94.94 478 TRP A N 1
ATOM 3633 C CA . TRP A 1 478 ? 17.391 17.099 -26.409 1.00 94.94 478 TRP A CA 1
ATOM 3634 C C . TRP A 1 478 ? 18.047 18.398 -25.907 1.00 94.94 478 TRP A C 1
ATOM 3636 O O . TRP A 1 478 ? 19.236 18.390 -25.598 1.00 94.94 478 TRP A O 1
ATOM 3646 N N . GLU A 1 479 ? 17.293 19.489 -25.736 1.00 92.56 479 GLU A N 1
ATOM 3647 C CA . GLU A 1 479 ? 17.790 20.736 -25.127 1.00 92.56 479 GLU A CA 1
ATOM 3648 C C . GLU A 1 479 ? 18.246 20.522 -23.680 1.00 92.56 479 GLU A C 1
ATOM 3650 O O . GLU A 1 479 ? 19.374 20.865 -23.326 1.00 92.56 479 GLU A O 1
ATOM 3655 N N . LEU A 1 480 ? 17.421 19.863 -22.859 1.00 91.25 480 LEU A N 1
ATOM 3656 C CA . LEU A 1 480 ? 17.771 19.531 -21.475 1.00 91.25 480 LEU A CA 1
ATOM 3657 C C . LEU A 1 480 ? 19.053 18.697 -21.391 1.00 91.25 480 LEU A C 1
ATOM 3659 O O . LEU A 1 480 ? 19.900 18.939 -20.530 1.00 91.25 480 LEU A O 1
ATOM 3663 N N . ALA A 1 481 ? 19.227 17.727 -22.290 1.00 91.06 481 ALA A N 1
ATOM 3664 C CA . ALA A 1 481 ? 20.412 16.882 -22.304 1.00 91.06 481 ALA A CA 1
ATOM 3665 C C . ALA A 1 481 ? 21.704 17.659 -22.588 1.00 91.06 481 ALA A C 1
ATOM 3667 O O . ALA A 1 481 ? 22.748 17.254 -22.085 1.00 91.06 481 ALA A O 1
ATOM 3668 N N . GLN A 1 482 ? 21.655 18.787 -23.304 1.00 90.25 482 GLN A N 1
ATOM 3669 C CA . GLN A 1 482 ? 22.832 19.648 -23.487 1.00 90.25 482 GLN A CA 1
ATOM 3670 C C . GLN A 1 482 ? 23.309 20.249 -22.160 1.00 90.25 482 GLN A C 1
ATOM 3672 O O . GLN A 1 482 ? 24.511 20.361 -21.929 1.00 90.25 482 GLN A O 1
ATOM 3677 N N . TRP A 1 483 ? 22.384 20.598 -21.261 1.00 88.25 483 TRP A N 1
ATOM 3678 C CA . TRP A 1 483 ? 22.726 21.108 -19.930 1.00 88.25 483 TRP A CA 1
ATOM 3679 C C . TRP A 1 483 ? 23.119 19.996 -18.957 1.00 88.25 483 TRP A C 1
ATOM 3681 O O . TRP A 1 483 ? 24.008 20.186 -18.131 1.00 88.25 483 TRP A O 1
ATOM 3691 N N . LEU A 1 484 ? 22.464 18.836 -19.050 1.00 88.12 484 LEU A N 1
ATOM 3692 C CA . LEU A 1 484 ? 22.687 17.706 -18.142 1.00 88.12 484 LEU A CA 1
ATOM 3693 C C . LEU A 1 484 ? 23.937 16.896 -18.489 1.00 88.12 484 LEU A C 1
ATOM 3695 O O . LEU A 1 484 ? 24.547 16.297 -17.605 1.00 88.12 484 LEU A O 1
ATOM 3699 N N . LEU A 1 485 ? 24.336 16.880 -19.759 1.00 86.50 485 LEU A N 1
ATOM 3700 C CA . LEU A 1 485 ? 25.505 16.166 -20.257 1.00 86.50 485 LEU A CA 1
ATOM 3701 C C . LEU A 1 485 ? 26.498 17.160 -20.881 1.00 86.50 485 LEU A C 1
ATOM 3703 O O . LEU A 1 485 ? 26.804 17.049 -22.064 1.00 86.50 485 LEU A O 1
ATOM 3707 N N . PRO A 1 486 ? 27.054 18.119 -20.116 1.00 65.69 486 PRO A N 1
ATOM 3708 C CA . PRO A 1 486 ? 27.899 19.184 -20.667 1.00 65.69 486 PRO A CA 1
ATOM 3709 C C . PRO A 1 486 ? 29.216 18.672 -21.279 1.00 65.69 486 PRO A C 1
ATOM 3711 O O . PRO A 1 486 ? 29.904 19.412 -21.973 1.00 65.69 486 PRO A O 1
ATOM 3714 N N . GLN A 1 487 ? 29.579 17.407 -21.031 1.00 65.56 487 GLN A N 1
ATOM 3715 C CA . GLN A 1 487 ? 30.716 16.727 -21.663 1.00 65.56 487 GLN A CA 1
ATOM 3716 C C . GLN A 1 487 ? 30.359 16.075 -23.017 1.00 65.56 487 GLN A C 1
ATOM 3718 O O . GLN A 1 487 ? 31.224 15.482 -23.654 1.00 65.56 487 GLN A O 1
ATOM 3723 N N . VAL A 1 488 ? 29.104 16.169 -23.474 1.00 64.19 488 VAL A N 1
ATOM 3724 C CA . VAL A 1 488 ? 28.666 15.762 -24.817 1.00 64.19 488 VAL A CA 1
ATOM 3725 C C . VAL A 1 488 ? 28.915 16.925 -25.770 1.00 64.19 488 VAL A C 1
ATOM 3727 O O . VAL A 1 488 ? 28.354 18.005 -25.627 1.00 64.19 488 VAL A O 1
ATOM 3730 N N . VAL A 1 489 ? 29.825 16.712 -26.717 1.00 62.12 489 VAL A N 1
ATOM 3731 C CA . VAL A 1 489 ? 30.587 17.819 -27.311 1.00 62.12 489 VAL A CA 1
ATOM 3732 C C . VAL A 1 489 ? 29.922 18.402 -28.576 1.00 62.12 489 VAL A C 1
ATOM 3734 O O . VAL A 1 489 ? 30.300 19.494 -28.994 1.00 62.12 489 VAL A O 1
ATOM 3737 N N . HIS A 1 490 ? 28.907 17.745 -29.173 1.00 85.31 490 HIS A N 1
ATOM 3738 C CA . HIS A 1 490 ? 28.354 18.157 -30.481 1.00 85.31 490 HIS A CA 1
ATOM 3739 C C . HIS A 1 490 ? 26.826 18.105 -30.588 1.00 85.31 490 HIS A C 1
ATOM 3741 O O . HIS A 1 490 ? 26.279 17.027 -30.821 1.00 85.31 490 HIS A O 1
ATOM 3747 N N . PRO A 1 491 ? 26.112 19.240 -30.497 1.00 91.19 491 PRO A N 1
ATOM 3748 C CA . PRO A 1 491 ? 24.703 19.288 -30.871 1.00 91.19 491 PRO A CA 1
ATOM 3749 C C . PRO A 1 491 ? 24.541 19.120 -32.391 1.00 91.19 491 PRO A C 1
ATOM 3751 O O . PRO A 1 491 ? 25.198 19.800 -33.176 1.00 91.19 491 PRO A O 1
ATOM 3754 N N . VAL A 1 492 ? 23.640 18.230 -32.803 1.00 93.69 492 VAL A N 1
ATOM 3755 C CA . VAL A 1 492 ? 23.249 18.002 -34.201 1.00 93.69 492 VAL A CA 1
ATOM 3756 C C . VAL A 1 492 ? 21.758 18.302 -34.330 1.00 93.69 492 VAL A C 1
ATOM 3758 O O . VAL A 1 492 ? 20.919 17.512 -33.894 1.00 93.69 492 VAL A O 1
ATOM 3761 N N . ALA A 1 493 ? 21.440 19.473 -34.883 1.00 91.94 493 ALA A N 1
ATOM 3762 C CA . ALA A 1 493 ? 20.080 20.012 -34.902 1.00 91.94 493 ALA A CA 1
ATOM 3763 C C . ALA A 1 493 ? 19.280 19.662 -36.169 1.00 91.94 493 ALA A C 1
ATOM 3765 O O . ALA A 1 493 ? 18.054 19.623 -36.105 1.00 91.94 493 ALA A O 1
ATOM 3766 N N . ASP A 1 494 ? 19.958 19.401 -37.289 1.00 93.19 494 ASP A N 1
ATOM 3767 C CA . ASP A 1 494 ? 19.357 19.194 -38.609 1.00 93.19 494 ASP A CA 1
ATOM 3768 C C . ASP A 1 494 ? 20.115 18.138 -39.442 1.00 93.19 494 ASP A C 1
ATOM 3770 O O . ASP A 1 494 ? 21.188 17.651 -39.062 1.00 93.19 494 ASP A O 1
ATOM 3774 N N . ALA A 1 495 ? 19.525 17.753 -40.578 1.00 90.75 495 ALA A N 1
ATOM 3775 C CA . ALA A 1 495 ? 20.049 16.713 -41.463 1.00 90.75 495 ALA A CA 1
ATOM 3776 C C . ALA A 1 495 ? 21.426 17.062 -42.061 1.00 90.75 495 ALA A C 1
ATOM 3778 O O . ALA A 1 495 ? 22.265 16.175 -42.242 1.00 90.75 495 ALA A O 1
ATOM 3779 N N . ASP A 1 496 ? 21.685 18.339 -42.349 1.00 89.38 496 ASP A N 1
ATOM 3780 C CA . ASP A 1 496 ? 22.962 18.794 -42.908 1.00 89.38 496 ASP A CA 1
ATOM 3781 C C . ASP A 1 496 ? 24.083 18.691 -41.871 1.00 89.38 496 ASP A C 1
ATOM 3783 O O . ASP A 1 496 ? 25.155 18.157 -42.168 1.00 89.38 496 ASP A O 1
ATOM 3787 N N . SER A 1 497 ? 23.812 19.093 -40.628 1.00 90.81 497 SER A N 1
ATOM 3788 C CA . SER A 1 497 ? 24.717 18.927 -39.489 1.00 90.81 497 SER A CA 1
ATOM 3789 C C . SER A 1 497 ? 25.002 17.450 -39.204 1.00 90.81 497 SER A C 1
ATOM 3791 O O . SER A 1 497 ? 26.144 17.086 -38.914 1.00 90.81 497 SER A O 1
ATOM 3793 N N . LEU A 1 498 ? 23.995 16.575 -39.342 1.00 91.31 498 LEU A N 1
ATOM 3794 C CA . LEU A 1 498 ? 24.165 15.127 -39.190 1.00 91.31 498 LEU A CA 1
ATOM 3795 C C . LEU A 1 498 ? 25.080 14.558 -40.283 1.00 91.31 498 LEU A C 1
ATOM 3797 O O . LEU A 1 498 ? 26.025 13.826 -39.984 1.00 91.31 498 LEU A O 1
ATOM 3801 N N . ASN A 1 499 ? 24.851 14.931 -41.544 1.00 89.12 499 ASN A N 1
ATOM 3802 C CA . ASN A 1 499 ? 25.695 14.517 -42.667 1.00 89.12 499 ASN A CA 1
ATOM 3803 C C . ASN A 1 499 ? 27.128 15.053 -42.538 1.00 89.12 499 ASN A C 1
ATOM 3805 O O . ASN A 1 499 ? 28.086 14.335 -42.841 1.00 89.12 499 ASN A O 1
ATOM 3809 N N . HIS A 1 500 ? 27.291 16.291 -42.069 1.00 87.12 500 HIS A N 1
ATOM 3810 C CA . HIS A 1 500 ? 28.595 16.891 -41.809 1.00 87.12 500 HIS A CA 1
ATOM 3811 C C . HIS A 1 500 ? 29.358 16.123 -40.724 1.00 87.12 500 HIS A C 1
ATOM 3813 O O . HIS A 1 500 ? 30.496 15.712 -40.957 1.00 87.12 500 HIS A O 1
ATOM 3819 N N . PHE A 1 501 ? 28.713 15.835 -39.588 1.00 87.19 501 PHE A N 1
ATOM 3820 C CA . PHE A 1 501 ? 29.304 15.048 -38.504 1.00 87.19 501 PHE A CA 1
ATOM 3821 C C . PHE A 1 501 ? 29.755 13.664 -38.993 1.00 87.19 501 PHE A C 1
ATOM 3823 O O . PHE A 1 501 ? 30.909 13.276 -38.814 1.00 87.19 501 PHE A O 1
ATOM 3830 N N . LEU A 1 502 ? 28.883 12.957 -39.722 1.00 86.12 502 LEU A N 1
ATOM 3831 C CA . LEU A 1 502 ? 29.173 11.626 -40.269 1.00 86.12 502 LEU A CA 1
ATOM 3832 C C . LEU A 1 502 ? 30.310 11.604 -41.303 1.00 86.12 502 LEU A C 1
ATOM 3834 O O . LEU A 1 502 ? 30.879 10.538 -41.541 1.00 86.12 502 LEU A O 1
ATOM 3838 N N . SER A 1 503 ? 30.622 12.737 -41.940 1.00 82.69 503 SER A N 1
ATOM 3839 C CA . SER A 1 503 ? 31.648 12.834 -42.986 1.00 82.69 503 SER A CA 1
ATOM 3840 C C . SER A 1 503 ? 32.976 13.421 -42.502 1.00 82.69 503 SER A C 1
ATOM 3842 O O . SER A 1 503 ? 34.013 13.026 -43.030 1.00 82.69 503 SER A O 1
ATOM 3844 N N . HIS A 1 504 ? 32.973 14.306 -41.499 1.00 73.94 504 HIS A N 1
ATOM 3845 C CA . HIS A 1 504 ? 34.156 15.088 -41.109 1.00 73.94 504 HIS A CA 1
ATOM 3846 C C . HIS A 1 504 ? 34.545 14.976 -39.627 1.00 73.94 504 HIS A C 1
ATOM 3848 O O . HIS A 1 504 ? 35.685 15.285 -39.290 1.00 73.94 504 HIS A O 1
ATOM 3854 N N . ASP A 1 505 ? 33.649 14.529 -38.742 1.00 63.94 505 ASP A N 1
ATOM 3855 C CA . ASP A 1 505 ? 33.835 14.639 -37.291 1.00 63.94 505 ASP A CA 1
ATOM 3856 C C . ASP A 1 505 ? 33.644 13.288 -36.585 1.00 63.94 505 ASP A C 1
ATOM 3858 O O . ASP A 1 505 ? 32.702 13.059 -35.832 1.00 63.94 505 ASP A O 1
ATOM 3862 N N . GLN A 1 506 ? 34.547 12.347 -36.873 1.00 64.50 506 GLN A N 1
ATOM 3863 C CA . GLN A 1 506 ? 34.458 10.965 -36.389 1.00 64.50 506 GLN A CA 1
ATOM 3864 C C . GLN A 1 506 ? 35.452 10.668 -35.250 1.00 64.50 506 GLN A C 1
ATOM 3866 O O . GLN A 1 506 ? 35.980 9.565 -35.162 1.00 64.50 506 GLN A O 1
ATOM 3871 N N . SER A 1 507 ? 35.763 11.626 -34.370 1.00 67.12 507 SER A N 1
ATOM 3872 C CA . SER A 1 507 ? 36.621 11.322 -33.209 1.00 67.12 507 SER A CA 1
ATOM 3873 C C . SER A 1 507 ? 35.931 10.340 -32.255 1.00 67.12 507 SER A C 1
ATOM 3875 O O . SER A 1 507 ? 34.753 10.506 -31.940 1.00 67.12 507 SER A O 1
ATOM 3877 N N . ALA A 1 508 ? 36.669 9.343 -31.756 1.00 64.62 508 ALA A N 1
ATOM 3878 C CA . ALA A 1 508 ? 36.150 8.362 -30.800 1.00 64.62 508 ALA A CA 1
ATOM 3879 C C . ALA A 1 508 ? 35.738 8.972 -29.447 1.00 64.62 508 ALA A C 1
ATOM 3881 O O . ALA A 1 508 ? 34.912 8.394 -28.742 1.00 64.62 508 ALA A O 1
ATOM 3882 N N . ASP A 1 509 ? 36.282 10.146 -29.118 1.00 65.44 509 ASP A N 1
ATOM 3883 C CA . ASP A 1 509 ? 36.024 10.857 -27.863 1.00 65.44 509 ASP A CA 1
ATOM 3884 C C . ASP A 1 509 ? 34.805 11.794 -27.949 1.00 65.44 509 ASP A C 1
ATOM 3886 O O . ASP A 1 509 ? 34.435 12.439 -26.968 1.00 65.44 509 ASP A O 1
ATOM 3890 N N . ARG A 1 510 ? 34.172 11.900 -29.126 1.00 76.69 510 ARG A N 1
ATOM 3891 C CA .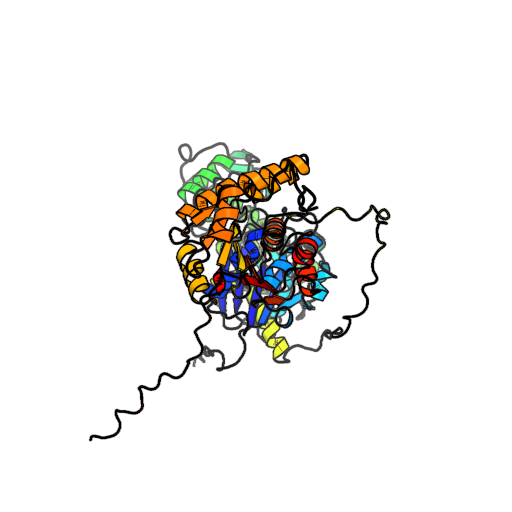 ARG A 1 510 ? 33.045 12.805 -29.377 1.00 76.69 510 ARG A CA 1
ATOM 3892 C C . ARG A 1 510 ? 31.719 12.048 -29.418 1.00 76.69 510 ARG A C 1
ATOM 3894 O O . ARG A 1 510 ? 31.599 10.977 -30.010 1.00 76.69 510 ARG A O 1
ATOM 3901 N N . VAL A 1 511 ? 30.704 12.648 -28.797 1.00 89.50 511 VAL A N 1
ATOM 3902 C CA . VAL A 1 511 ? 29.312 12.185 -28.833 1.00 89.50 511 VAL A CA 1
ATOM 3903 C C . VAL A 1 511 ? 28.474 13.262 -29.520 1.00 89.50 511 VAL A C 1
ATOM 3905 O O . VAL A 1 511 ? 28.414 14.394 -29.034 1.00 89.50 511 VAL A O 1
ATOM 3908 N N . ALA A 1 512 ? 27.848 12.918 -30.647 1.00 93.00 512 ALA A N 1
ATOM 3909 C CA . ALA A 1 512 ? 26.868 13.771 -31.313 1.00 93.00 512 ALA A CA 1
ATOM 3910 C C . ALA A 1 512 ? 25.503 13.610 -30.654 1.00 93.00 512 ALA A C 1
ATOM 3912 O O . ALA A 1 512 ? 24.926 12.528 -30.691 1.00 93.00 512 ALA A O 1
ATOM 3913 N N . LEU A 1 513 ? 24.963 14.677 -30.079 1.00 94.88 513 LEU A N 1
ATOM 3914 C CA . LEU A 1 513 ? 23.605 14.708 -29.556 1.00 94.88 513 LEU A CA 1
ATOM 3915 C C . LEU A 1 513 ? 22.640 15.053 -30.695 1.00 94.88 513 LEU A C 1
ATOM 3917 O O . LEU A 1 513 ? 22.552 16.206 -31.117 1.00 94.88 513 LEU A O 1
ATOM 3921 N N . VAL A 1 514 ? 21.921 14.054 -31.200 1.00 95.94 514 VAL A N 1
ATOM 3922 C CA . VAL A 1 514 ? 21.097 14.159 -32.407 1.00 95.94 514 VAL A CA 1
ATOM 3923 C C . VAL A 1 514 ? 19.653 14.482 -32.047 1.00 95.94 514 VAL A C 1
ATOM 3925 O O . VAL A 1 514 ? 18.993 13.736 -31.320 1.00 95.94 514 VAL A O 1
ATOM 3928 N N . ARG A 1 515 ? 19.152 15.591 -32.592 1.00 95.69 515 ARG A N 1
ATOM 3929 C CA . ARG A 1 515 ? 17.743 15.971 -32.508 1.00 95.69 515 ARG A CA 1
ATOM 3930 C C . ARG A 1 515 ? 16.907 15.038 -33.391 1.00 95.69 515 ARG A C 1
ATOM 3932 O O . ARG A 1 515 ? 17.283 14.843 -34.545 1.00 95.69 515 ARG A O 1
ATOM 3939 N N . PRO A 1 516 ? 15.771 14.485 -32.925 1.00 94.31 516 PRO A N 1
ATOM 3940 C CA . PRO A 1 516 ? 14.939 13.606 -33.751 1.00 94.31 516 PRO A CA 1
ATOM 3941 C C . PRO A 1 516 ? 14.514 14.222 -35.089 1.00 94.31 516 PRO A C 1
ATOM 3943 O O . PRO A 1 516 ? 14.592 13.542 -36.110 1.00 94.31 516 PRO A O 1
ATOM 3946 N N . GLY A 1 517 ? 14.184 15.519 -35.113 1.00 90.88 517 GLY A N 1
ATOM 3947 C CA . GLY A 1 517 ? 13.860 16.241 -36.352 1.00 90.88 517 GLY A CA 1
ATOM 3948 C C . GLY A 1 517 ? 14.977 16.233 -37.408 1.00 90.88 517 GLY A C 1
ATOM 3949 O O . GLY A 1 517 ? 14.698 16.306 -38.593 1.00 90.88 517 GLY A O 1
ATOM 3950 N N . ALA A 1 518 ? 16.243 16.013 -37.034 1.00 92.69 518 ALA A N 1
ATOM 3951 C CA . ALA A 1 518 ? 17.337 15.908 -38.003 1.00 92.69 518 ALA A CA 1
ATOM 3952 C C . ALA A 1 518 ? 17.221 14.688 -38.940 1.00 92.69 518 ALA A C 1
ATOM 3954 O O . ALA A 1 518 ? 17.929 14.616 -39.945 1.00 92.69 518 ALA A O 1
ATOM 3955 N N . PHE A 1 519 ? 16.383 13.702 -38.600 1.00 92.94 519 PHE A N 1
ATOM 3956 C CA . PHE A 1 519 ? 16.255 12.466 -39.372 1.00 92.94 519 PHE A CA 1
ATOM 3957 C C . PHE A 1 519 ? 14.854 11.833 -39.388 1.00 92.94 519 PHE A C 1
ATOM 3959 O O . PHE A 1 519 ? 14.634 10.891 -40.153 1.00 92.94 519 PHE A O 1
ATOM 3966 N N . TYR A 1 520 ? 13.922 12.300 -38.555 1.00 93.62 520 TYR A N 1
ATOM 3967 C CA . TYR A 1 520 ? 12.578 11.749 -38.406 1.00 93.62 520 TYR A CA 1
ATOM 3968 C C . TYR A 1 520 ? 11.536 12.873 -38.325 1.00 93.62 520 TYR A C 1
ATOM 3970 O O . TYR A 1 520 ? 11.340 13.481 -37.272 1.00 93.62 520 TYR A O 1
ATOM 3978 N N . GLU A 1 521 ? 10.863 13.137 -39.447 1.00 86.69 521 GLU A N 1
ATOM 3979 C CA . GLU A 1 521 ? 9.902 14.235 -39.612 1.00 86.69 521 GLU A CA 1
ATOM 3980 C C . GLU A 1 521 ? 8.600 13.762 -40.284 1.00 86.69 521 GLU A C 1
ATOM 3982 O O . GLU A 1 521 ? 8.629 12.771 -41.018 1.00 86.69 521 GLU A O 1
ATOM 3987 N N . PRO A 1 522 ? 7.463 14.463 -40.075 1.00 81.06 522 PRO A N 1
ATOM 3988 C CA . PRO A 1 522 ? 6.174 14.099 -40.670 1.00 81.06 522 PRO A CA 1
ATOM 3989 C C . PRO A 1 522 ? 6.190 14.133 -42.202 1.00 81.06 522 PRO A C 1
ATOM 3991 O O . PRO A 1 522 ? 5.673 13.229 -42.862 1.00 81.06 522 PRO A O 1
ATOM 3994 N N . ASP A 1 523 ? 6.813 15.169 -42.764 1.00 67.75 523 ASP A N 1
ATOM 3995 C CA . ASP A 1 523 ? 6.903 15.391 -44.201 1.00 67.75 523 ASP A CA 1
ATOM 3996 C C . ASP A 1 523 ? 8.177 14.736 -44.737 1.00 67.75 523 ASP A C 1
ATOM 3998 O O . ASP A 1 523 ? 9.282 15.250 -44.598 1.00 67.75 523 ASP A O 1
ATOM 4002 N N . GLY A 1 524 ? 8.030 13.568 -45.364 1.00 58.59 524 GLY A N 1
ATOM 4003 C CA . GLY A 1 524 ? 9.169 12.816 -45.896 1.00 58.59 524 GLY A CA 1
ATOM 4004 C C . GLY A 1 524 ? 9.634 11.652 -45.024 1.00 58.59 524 GLY A C 1
ATOM 4005 O O . GLY A 1 524 ? 10.723 11.132 -45.278 1.00 58.59 524 GLY A O 1
ATOM 4006 N N . ASP A 1 525 ? 8.810 11.194 -44.073 1.00 64.38 525 ASP A N 1
ATOM 4007 C CA . ASP A 1 525 ? 9.056 9.957 -43.330 1.00 64.38 525 ASP A CA 1
ATOM 4008 C C . ASP A 1 525 ? 9.253 8.764 -44.287 1.00 64.38 525 ASP A C 1
ATOM 4010 O O . ASP A 1 525 ? 8.352 8.337 -45.015 1.00 64.38 525 ASP A O 1
ATOM 4014 N N . ARG A 1 526 ? 10.474 8.221 -44.293 1.00 72.62 526 ARG A N 1
ATOM 4015 C CA . ARG A 1 526 ? 10.858 7.011 -45.039 1.00 72.62 526 ARG A CA 1
ATOM 4016 C C . ARG A 1 526 ? 11.086 5.811 -44.123 1.00 72.62 526 ARG A C 1
ATOM 4018 O O . ARG A 1 526 ? 11.493 4.761 -44.613 1.00 72.62 526 ARG A O 1
ATOM 4025 N N . SER A 1 527 ? 10.830 5.958 -42.824 1.00 80.12 527 SER A N 1
ATOM 4026 C CA . SER A 1 527 ? 11.063 4.918 -41.821 1.00 80.12 527 SER A CA 1
ATOM 4027 C C . SER A 1 527 ? 10.099 3.743 -41.945 1.00 80.12 527 SER A C 1
ATOM 4029 O O . SER A 1 527 ? 10.451 2.620 -41.593 1.00 80.12 527 SER A O 1
ATOM 4031 N N . GLY A 1 528 ? 8.884 3.992 -42.449 1.00 82.00 528 GLY A N 1
ATOM 4032 C CA . GLY A 1 528 ? 7.802 3.009 -42.429 1.00 82.00 528 GLY A CA 1
ATOM 4033 C C . GLY A 1 528 ? 7.260 2.728 -41.023 1.00 82.00 528 GLY A C 1
ATOM 4034 O O . GLY A 1 528 ? 6.513 1.766 -40.853 1.00 82.00 528 GLY A O 1
ATOM 4035 N N . LEU A 1 529 ? 7.625 3.541 -40.024 1.00 90.31 529 LEU A N 1
ATOM 4036 C CA . LEU A 1 529 ? 7.122 3.427 -38.661 1.00 90.31 529 LEU A CA 1
ATOM 4037 C C . LEU A 1 529 ? 5.724 4.061 -38.560 1.00 90.31 529 LEU A C 1
ATOM 4039 O O . LEU A 1 529 ? 5.531 5.194 -39.001 1.00 90.31 529 LEU A O 1
ATOM 4043 N N . PRO A 1 530 ? 4.729 3.373 -37.978 1.00 92.25 530 PRO A N 1
ATOM 4044 C CA . PRO A 1 530 ? 3.403 3.941 -37.782 1.00 92.25 530 PRO A CA 1
ATOM 4045 C C . PRO A 1 530 ? 3.443 5.121 -36.803 1.00 92.25 530 PRO A C 1
ATOM 4047 O O . PRO A 1 530 ? 4.020 5.021 -35.720 1.00 92.25 530 PRO A O 1
ATOM 4050 N N . ALA A 1 531 ? 2.773 6.218 -37.158 1.00 93.88 531 ALA A N 1
ATOM 4051 C CA . ALA A 1 531 ? 2.620 7.392 -36.301 1.00 93.88 531 ALA A CA 1
ATOM 4052 C C . ALA A 1 531 ? 1.515 7.171 -35.249 1.00 93.88 531 ALA A C 1
ATOM 4054 O O . ALA A 1 531 ? 0.398 7.669 -35.391 1.00 93.88 531 ALA A O 1
ATOM 4055 N N . ASN A 1 532 ? 1.806 6.351 -34.237 1.00 92.56 532 ASN A N 1
ATOM 4056 C CA . ASN A 1 532 ? 0.971 6.098 -33.058 1.00 92.56 532 ASN A CA 1
ATOM 4057 C C . ASN A 1 532 ? 1.825 5.484 -31.923 1.00 92.56 532 ASN A C 1
ATOM 4059 O O . ASN A 1 532 ? 3.015 5.235 -32.103 1.00 92.56 532 ASN A O 1
ATOM 4063 N N . TRP A 1 533 ? 1.216 5.161 -30.776 1.00 92.25 533 TRP A N 1
ATOM 4064 C CA . TRP A 1 533 ? 1.910 4.617 -29.594 1.00 92.25 533 TRP A CA 1
ATOM 4065 C C . TRP A 1 533 ? 2.667 3.296 -29.783 1.00 92.25 533 TRP A C 1
ATOM 4067 O O . TRP A 1 533 ? 3.461 2.937 -28.914 1.00 92.25 533 TRP A O 1
ATOM 4077 N N . SER A 1 534 ? 2.455 2.570 -30.886 1.00 92.88 534 SER A N 1
ATOM 4078 C CA . SER A 1 534 ? 3.284 1.402 -31.213 1.00 92.88 534 SER A CA 1
ATOM 4079 C C . SER A 1 534 ? 4.719 1.778 -31.596 1.00 92.88 534 SER A C 1
ATOM 4081 O O . SER A 1 534 ? 5.586 0.911 -31.537 1.00 92.88 534 SER A O 1
ATOM 4083 N N . THR A 1 535 ? 4.972 3.054 -31.913 1.00 94.56 535 THR A N 1
ATOM 4084 C CA . THR A 1 535 ? 6.292 3.632 -32.174 1.00 94.56 535 THR A CA 1
ATOM 4085 C C . THR A 1 535 ? 6.636 4.639 -31.082 1.00 94.56 535 THR A C 1
ATOM 4087 O O . THR A 1 535 ? 5.908 5.599 -30.842 1.00 94.56 535 THR A O 1
ATOM 4090 N N . THR A 1 536 ? 7.788 4.478 -30.435 1.00 94.62 536 THR A N 1
ATOM 4091 C CA . THR A 1 536 ? 8.303 5.463 -29.476 1.00 94.62 536 THR A CA 1
ATOM 4092 C C . THR A 1 536 ? 9.760 5.806 -29.775 1.00 94.62 536 THR A C 1
ATOM 4094 O O . THR A 1 536 ? 10.336 5.367 -30.770 1.00 94.62 536 THR A O 1
ATOM 4097 N N . SER A 1 537 ? 10.390 6.586 -28.888 1.00 95.31 537 SER A N 1
ATOM 4098 C CA . SER A 1 537 ? 11.811 6.945 -28.987 1.00 95.31 537 SER A CA 1
ATOM 4099 C C . SER A 1 537 ? 12.762 5.748 -29.150 1.00 95.31 537 SER A C 1
ATOM 4101 O O . SER A 1 537 ? 13.862 5.938 -29.660 1.00 95.31 537 SER A O 1
ATOM 4103 N N . ASP A 1 538 ? 12.375 4.533 -28.730 1.00 96.38 538 ASP A N 1
ATOM 4104 C CA . ASP A 1 538 ? 13.202 3.339 -28.943 1.00 96.38 538 ASP A CA 1
ATOM 4105 C C . ASP A 1 538 ? 13.257 2.973 -30.434 1.00 96.38 538 ASP A C 1
ATOM 4107 O O . ASP A 1 538 ? 14.349 2.883 -30.998 1.00 96.38 538 ASP A O 1
ATOM 4111 N N . SER A 1 539 ? 12.102 2.831 -31.095 1.00 96.62 539 SER A N 1
ATOM 4112 C CA . SER A 1 539 ? 12.033 2.596 -32.547 1.00 96.62 539 SER A CA 1
ATOM 4113 C C . SER A 1 539 ? 12.633 3.727 -33.370 1.00 96.62 539 SER A C 1
ATOM 4115 O O . SER A 1 539 ? 13.317 3.471 -34.359 1.00 96.62 539 SER A O 1
ATOM 4117 N N . VAL A 1 540 ? 12.439 4.978 -32.947 1.00 96.44 540 VAL A N 1
ATOM 4118 C CA . VAL A 1 540 ? 13.045 6.141 -33.615 1.00 96.44 540 VAL A CA 1
ATOM 4119 C C . VAL A 1 540 ? 14.578 6.073 -33.543 1.00 96.44 540 VAL A C 1
ATOM 4121 O O . VAL A 1 540 ? 15.254 6.310 -34.542 1.00 96.44 540 VAL A O 1
ATOM 4124 N N . ALA A 1 541 ? 15.154 5.677 -32.403 1.00 97.69 541 ALA A N 1
ATOM 4125 C CA . ALA A 1 541 ? 16.600 5.479 -32.287 1.00 97.69 541 ALA A CA 1
ATOM 4126 C C . ALA A 1 541 ? 17.105 4.286 -33.121 1.00 97.69 541 ALA A C 1
ATOM 4128 O O . ALA A 1 541 ? 18.190 4.352 -33.700 1.00 97.69 541 ALA A O 1
ATOM 4129 N N . ALA A 1 542 ? 16.320 3.209 -33.229 1.00 96.75 542 ALA A N 1
ATOM 4130 C CA . ALA A 1 542 ? 16.643 2.094 -34.116 1.00 96.75 542 ALA A CA 1
ATOM 4131 C C . ALA A 1 542 ? 16.617 2.507 -35.595 1.00 96.75 542 ALA A C 1
ATOM 4133 O O . ALA A 1 542 ? 17.506 2.127 -36.357 1.00 96.75 542 ALA A O 1
ATOM 4134 N N . TYR A 1 543 ? 15.674 3.364 -35.988 1.00 96.12 543 TYR A N 1
ATOM 4135 C CA . TYR A 1 543 ? 15.658 3.956 -37.320 1.00 96.12 543 TYR A CA 1
ATOM 4136 C C . TYR A 1 543 ? 16.904 4.818 -37.585 1.00 96.12 543 TYR A C 1
ATOM 4138 O O . TYR A 1 543 ? 17.535 4.646 -38.629 1.00 96.12 543 TYR A O 1
ATOM 4146 N N . LEU A 1 544 ? 17.345 5.646 -36.622 1.00 95.94 544 LEU A N 1
ATOM 4147 C CA . LEU A 1 544 ? 18.627 6.362 -36.728 1.00 95.94 544 LEU A CA 1
ATOM 4148 C C . LEU A 1 544 ? 19.796 5.393 -36.968 1.00 95.94 544 LEU A C 1
ATOM 4150 O O . LEU A 1 544 ? 20.630 5.618 -37.844 1.00 95.94 544 LEU A O 1
ATOM 4154 N N . ALA A 1 545 ? 19.851 4.294 -36.213 1.00 96.44 545 ALA A N 1
ATOM 4155 C CA . ALA A 1 545 ? 20.896 3.283 -36.358 1.00 96.44 545 ALA A CA 1
ATOM 4156 C C . ALA A 1 545 ? 20.922 2.658 -37.761 1.00 96.44 545 ALA A C 1
ATOM 4158 O O . ALA A 1 545 ? 22.006 2.423 -38.300 1.00 96.44 545 ALA A O 1
ATOM 4159 N N . GLN A 1 546 ? 19.759 2.452 -38.386 1.00 93.00 546 GLN A N 1
ATOM 4160 C CA . GLN A 1 546 ? 19.690 1.976 -39.767 1.00 93.00 546 GLN A CA 1
ATOM 4161 C C . GLN A 1 546 ? 20.226 3.004 -40.767 1.00 93.00 546 GLN A C 1
ATOM 4163 O O . GLN A 1 546 ? 21.068 2.661 -41.599 1.00 93.00 546 GLN A O 1
ATOM 4168 N N . ILE A 1 547 ? 19.774 4.260 -40.695 1.00 91.75 547 ILE A N 1
ATOM 4169 C CA . ILE A 1 547 ? 20.138 5.276 -41.698 1.00 91.75 547 ILE A CA 1
ATOM 4170 C C . ILE A 1 547 ? 21.630 5.633 -41.663 1.00 91.75 547 ILE A C 1
ATOM 4172 O O . ILE A 1 547 ? 22.202 5.961 -42.703 1.00 91.75 547 ILE A O 1
ATOM 4176 N N . VAL A 1 548 ? 22.281 5.515 -40.498 1.00 91.88 548 VAL A N 1
ATOM 4177 C CA . VAL A 1 548 ? 23.729 5.753 -40.348 1.00 91.88 548 VAL A CA 1
ATOM 4178 C C . VAL A 1 548 ? 24.577 4.484 -40.497 1.00 91.88 548 VAL A C 1
ATOM 4180 O O . VAL A 1 548 ? 25.804 4.560 -40.378 1.00 91.88 548 VAL A O 1
ATOM 4183 N N . ALA A 1 549 ? 23.949 3.333 -40.768 1.00 91.94 549 ALA A N 1
ATOM 4184 C CA . ALA A 1 549 ? 24.589 2.018 -40.832 1.00 91.94 549 ALA A CA 1
ATOM 4185 C C . ALA A 1 549 ? 25.449 1.714 -39.585 1.00 91.94 549 ALA A C 1
ATOM 4187 O O . ALA A 1 549 ? 26.645 1.412 -39.688 1.00 91.94 549 ALA A O 1
ATOM 4188 N N . ALA A 1 550 ? 24.843 1.858 -38.402 1.00 93.06 550 ALA A N 1
ATOM 4189 C CA . ALA A 1 550 ? 25.493 1.614 -37.119 1.00 93.06 550 ALA A CA 1
ATOM 4190 C C . ALA A 1 550 ? 25.823 0.127 -36.910 1.00 93.06 550 ALA A C 1
ATOM 4192 O O . ALA A 1 550 ? 25.048 -0.755 -37.276 1.00 93.06 550 ALA A O 1
ATOM 4193 N N . ASP A 1 551 ? 26.961 -0.144 -36.273 1.00 94.00 551 ASP A N 1
ATOM 4194 C CA . ASP A 1 551 ? 27.366 -1.492 -35.858 1.00 94.00 551 ASP A CA 1
ATOM 4195 C C . ASP A 1 551 ? 26.662 -1.923 -34.571 1.00 94.00 551 ASP A C 1
ATOM 4197 O O . ASP A 1 551 ? 26.463 -3.113 -34.322 1.00 94.00 551 ASP A O 1
ATOM 4201 N N . GLU A 1 552 ? 26.296 -0.944 -33.743 1.00 95.00 552 GLU A N 1
ATOM 4202 C CA . GLU A 1 552 ? 25.710 -1.171 -32.432 1.00 95.00 552 GLU A CA 1
ATOM 4203 C C . GLU A 1 552 ? 24.641 -0.121 -32.103 1.00 95.00 552 GLU A C 1
ATOM 4205 O O . GLU A 1 552 ? 24.845 1.080 -32.292 1.00 95.00 552 GLU A O 1
ATOM 4210 N N . LEU A 1 553 ? 23.517 -0.582 -31.552 1.00 97.38 553 LEU A N 1
ATOM 4211 C CA . LEU A 1 553 ? 22.530 0.243 -30.863 1.00 97.38 553 LEU A CA 1
ATOM 4212 C C . LEU A 1 553 ? 22.544 -0.095 -29.372 1.00 97.38 553 LEU A C 1
ATOM 4214 O O . LEU A 1 553 ? 22.342 -1.246 -28.988 1.00 97.38 553 LEU A O 1
ATOM 4218 N N . VAL A 1 554 ? 22.740 0.907 -28.523 1.00 96.44 554 VAL A N 1
ATOM 4219 C CA . VAL A 1 554 ? 22.716 0.755 -27.067 1.00 96.44 554 VAL A CA 1
ATOM 4220 C C . VAL A 1 554 ? 21.513 1.484 -26.485 1.00 96.44 554 VAL A C 1
ATOM 4222 O O . VAL A 1 554 ? 21.418 2.703 -26.572 1.00 96.44 554 VAL A O 1
ATOM 4225 N N . LEU A 1 555 ? 20.613 0.747 -25.842 1.00 96.19 555 LEU A N 1
ATOM 4226 C CA . LEU A 1 555 ? 19.512 1.286 -25.054 1.00 96.19 555 LEU A CA 1
ATOM 4227 C C . LEU A 1 555 ? 19.962 1.437 -23.597 1.00 96.19 555 LEU A C 1
ATOM 4229 O O . LEU A 1 555 ? 20.049 0.453 -22.861 1.00 96.19 555 LEU A O 1
ATOM 4233 N N . LEU A 1 556 ? 20.232 2.671 -23.172 1.00 94.00 556 LEU A N 1
ATOM 4234 C CA . LEU A 1 556 ? 20.461 3.011 -21.770 1.00 94.00 556 LEU A CA 1
ATOM 4235 C C . LEU A 1 556 ? 19.110 3.256 -21.099 1.00 94.00 556 LEU A C 1
ATOM 4237 O O . LEU A 1 556 ? 18.366 4.163 -21.476 1.00 94.00 556 LEU A O 1
ATOM 4241 N N . LYS A 1 557 ? 18.767 2.431 -20.116 1.00 90.62 557 LYS A N 1
ATOM 4242 C CA . LYS A 1 557 ? 17.459 2.405 -19.452 1.00 90.62 557 LYS A CA 1
ATOM 4243 C C . LYS A 1 557 ? 17.635 2.510 -17.934 1.00 90.62 557 LYS A C 1
ATOM 4245 O O . LYS A 1 557 ? 18.736 2.337 -17.417 1.00 90.62 557 LYS A O 1
ATOM 4250 N N . SER A 1 558 ? 16.560 2.842 -17.222 1.00 79.44 558 SER A N 1
ATOM 4251 C CA . SER A 1 558 ? 16.542 2.952 -15.751 1.00 79.44 558 SER A CA 1
ATOM 4252 C C . SER A 1 558 ? 16.272 1.622 -15.039 1.00 79.44 558 SER A C 1
ATOM 4254 O O . SER A 1 558 ? 16.400 1.543 -13.820 1.00 79.44 558 SER A O 1
ATOM 4256 N N . THR A 1 559 ? 15.879 0.594 -15.789 1.00 71.69 559 THR A N 1
ATOM 4257 C CA . THR A 1 559 ? 15.570 -0.761 -15.318 1.00 71.69 559 THR A CA 1
ATOM 4258 C C . THR A 1 559 ? 16.411 -1.773 -16.091 1.00 71.69 559 THR A C 1
ATOM 4260 O O . THR A 1 559 ? 16.943 -1.455 -17.156 1.00 71.69 559 THR A O 1
ATOM 4263 N N . CYS A 1 560 ? 16.565 -2.984 -15.555 1.00 63.19 560 CYS A N 1
ATOM 4264 C CA . CYS A 1 560 ? 17.286 -4.080 -16.206 1.00 63.19 560 CYS A CA 1
ATOM 4265 C C . CYS A 1 560 ? 16.329 -5.193 -16.634 1.00 63.19 560 CYS A C 1
ATOM 4267 O O . CYS A 1 560 ? 15.188 -5.254 -16.189 1.00 63.19 560 CYS A O 1
ATOM 4269 N N . ILE A 1 561 ? 16.823 -6.074 -17.499 1.00 55.44 561 ILE A N 1
ATOM 4270 C CA . ILE A 1 561 ? 16.133 -7.290 -17.917 1.00 55.44 561 ILE A CA 1
ATOM 4271 C C . ILE A 1 561 ? 16.712 -8.423 -17.069 1.00 55.44 561 ILE A C 1
ATOM 4273 O O . ILE A 1 561 ? 17.910 -8.684 -17.163 1.00 55.44 561 ILE A O 1
ATOM 4277 N N . TYR A 1 562 ? 15.905 -9.062 -16.219 1.00 51.53 562 TYR A N 1
ATOM 4278 C CA . TYR A 1 562 ? 16.329 -10.208 -15.393 1.00 51.53 562 TYR A CA 1
ATOM 4279 C C . TYR A 1 562 ? 17.609 -9.969 -14.556 1.00 51.53 562 TYR A C 1
ATOM 4281 O O . TYR A 1 562 ? 18.414 -10.881 -14.377 1.00 51.53 562 TYR A O 1
ATOM 4289 N N . GLY A 1 563 ? 17.856 -8.739 -14.086 1.00 45.47 563 GLY A N 1
ATOM 4290 C CA . GLY A 1 563 ? 19.057 -8.426 -13.297 1.00 45.47 563 GLY A CA 1
ATOM 4291 C C . GLY A 1 563 ? 20.374 -8.357 -14.086 1.00 45.47 563 GLY A C 1
ATOM 4292 O O . GLY A 1 563 ? 21.422 -8.167 -13.473 1.00 45.47 563 GLY A O 1
ATOM 4293 N N . GLN A 1 564 ? 20.367 -8.497 -15.420 1.00 49.09 564 GLN A N 1
ATOM 4294 C CA . GLN A 1 564 ? 21.592 -8.560 -16.232 1.00 49.09 564 GLN A CA 1
ATOM 4295 C C . GLN A 1 564 ? 21.586 -7.592 -17.428 1.00 49.09 564 GLN A C 1
ATOM 4297 O O . GLN A 1 564 ? 20.549 -7.237 -17.992 1.00 49.09 564 GLN A O 1
ATOM 4302 N N . GLN A 1 565 ? 22.783 -7.148 -17.827 1.00 61.66 565 GLN A N 1
ATOM 4303 C CA . GLN A 1 565 ? 23.013 -6.467 -19.104 1.00 61.66 565 GLN A CA 1
ATOM 4304 C C . GLN A 1 565 ? 22.845 -7.481 -20.242 1.00 61.66 565 GLN A C 1
ATOM 4306 O O . GLN A 1 565 ? 23.471 -8.539 -20.210 1.00 61.66 565 GLN A O 1
ATOM 4311 N N . THR A 1 566 ? 22.029 -7.175 -21.254 1.00 77.19 566 THR A N 1
ATOM 4312 C CA . THR A 1 566 ? 21.747 -8.118 -22.352 1.00 77.19 566 THR A CA 1
ATOM 4313 C C . THR A 1 566 ? 22.189 -7.560 -23.702 1.00 77.19 566 THR A C 1
ATOM 4315 O O . THR A 1 566 ? 22.162 -6.352 -23.945 1.00 77.19 566 THR A O 1
ATOM 4318 N N . SER A 1 567 ? 22.652 -8.449 -24.582 1.00 83.81 567 SER A N 1
ATOM 4319 C CA . SER A 1 567 ? 23.130 -8.133 -25.930 1.00 83.81 567 SER A CA 1
ATOM 4320 C C . SER A 1 567 ? 22.617 -9.202 -26.884 1.00 83.81 567 SER A C 1
ATOM 4322 O O . SER A 1 567 ? 22.837 -10.383 -26.632 1.00 83.81 567 SER A O 1
ATOM 4324 N N . ALA A 1 568 ? 21.994 -8.800 -27.986 1.00 83.81 568 ALA A N 1
ATOM 4325 C CA . ALA A 1 568 ? 21.528 -9.712 -29.027 1.00 83.81 568 ALA A CA 1
ATOM 4326 C C . ALA A 1 568 ? 21.619 -9.048 -30.412 1.00 83.81 568 ALA A C 1
ATOM 4328 O O . ALA A 1 568 ? 21.612 -7.817 -30.498 1.00 83.81 568 ALA A O 1
ATOM 4329 N N . PRO A 1 569 ? 21.721 -9.819 -31.506 1.00 80.69 569 PRO A N 1
ATOM 4330 C CA . PRO A 1 569 ? 21.494 -9.291 -32.848 1.00 80.69 569 PRO A CA 1
ATOM 4331 C C . PRO A 1 569 ? 20.081 -8.712 -32.975 1.00 80.69 569 PRO A C 1
ATOM 4333 O O . PRO A 1 569 ? 19.141 -9.214 -32.363 1.00 80.69 569 PRO A O 1
ATOM 4336 N N . GLY A 1 570 ? 19.900 -7.676 -33.793 1.00 64.81 570 GLY A N 1
ATOM 4337 C CA . GLY A 1 570 ? 18.614 -6.986 -33.895 1.00 64.81 570 GLY A CA 1
ATOM 4338 C C . GLY A 1 570 ? 17.452 -7.838 -34.424 1.00 64.81 570 GLY A C 1
ATOM 4339 O O . GLY A 1 570 ? 16.300 -7.562 -34.110 1.00 64.81 570 GLY A O 1
ATOM 4340 N N . GLY A 1 571 ? 17.743 -8.895 -35.190 1.00 74.62 571 GLY A N 1
ATOM 4341 C CA . GLY A 1 571 ? 16.761 -9.878 -35.666 1.00 74.62 571 GLY A CA 1
ATOM 4342 C C . GLY A 1 571 ? 16.528 -11.071 -34.728 1.00 74.62 571 GLY A C 1
ATOM 4343 O O . GLY A 1 571 ? 15.872 -12.028 -35.133 1.00 74.62 571 GLY A O 1
ATOM 4344 N N . ASP A 1 572 ? 17.096 -11.062 -33.520 1.00 84.62 572 ASP A N 1
ATOM 4345 C CA . ASP A 1 572 ? 16.964 -12.156 -32.557 1.00 84.62 572 ASP A CA 1
ATOM 4346 C C . ASP A 1 572 ? 15.575 -12.169 -31.891 1.00 84.62 572 ASP A C 1
ATOM 4348 O O . ASP A 1 572 ? 15.019 -11.128 -31.533 1.00 84.62 572 ASP A O 1
ATOM 4352 N N . SER A 1 573 ? 15.051 -13.370 -31.633 1.00 79.19 573 SER A N 1
ATOM 4353 C CA . SER A 1 573 ? 13.852 -13.605 -30.813 1.00 79.19 573 SER A CA 1
ATOM 4354 C C . SER A 1 573 ? 13.886 -12.920 -29.436 1.00 79.19 573 SER A C 1
ATOM 4356 O O . SER A 1 573 ? 12.842 -12.607 -28.867 1.00 79.19 573 SER A O 1
ATOM 4358 N N . ALA A 1 574 ? 15.074 -12.662 -28.883 1.00 77.81 574 ALA A N 1
ATOM 4359 C CA . ALA A 1 574 ? 15.246 -11.937 -27.632 1.00 77.81 574 ALA A CA 1
ATOM 4360 C C . ALA A 1 574 ? 14.729 -10.494 -27.712 1.00 77.81 574 ALA A C 1
ATOM 4362 O O . ALA A 1 574 ? 14.136 -10.022 -26.746 1.00 77.81 574 ALA A O 1
ATOM 4363 N N . ILE A 1 575 ? 14.892 -9.821 -28.856 1.00 84.69 575 ILE A N 1
ATOM 4364 C CA . ILE A 1 575 ? 14.399 -8.453 -29.069 1.00 84.69 575 ILE A CA 1
ATOM 4365 C C . ILE A 1 575 ? 12.867 -8.433 -29.096 1.00 84.69 575 ILE A C 1
ATOM 4367 O O . ILE A 1 575 ? 12.249 -7.536 -28.523 1.00 84.69 575 ILE A O 1
ATOM 4371 N N . GLN A 1 576 ? 12.251 -9.462 -29.686 1.00 83.19 576 GLN A N 1
ATOM 4372 C CA . GLN A 1 576 ? 10.799 -9.641 -29.673 1.00 83.19 576 GLN A CA 1
ATOM 4373 C C . GLN A 1 576 ? 10.265 -9.765 -28.236 1.00 83.19 576 GLN A C 1
ATOM 4375 O O . GLN A 1 576 ? 9.316 -9.074 -27.866 1.00 83.19 576 GLN A O 1
ATOM 4380 N N . ARG A 1 577 ? 10.947 -10.545 -27.385 1.00 79.75 577 ARG A N 1
ATOM 4381 C CA . ARG A 1 577 ? 10.600 -10.662 -25.958 1.00 79.75 577 ARG A CA 1
ATOM 4382 C C . ARG A 1 577 ? 10.687 -9.329 -25.210 1.00 79.75 577 ARG A C 1
ATOM 4384 O O . ARG A 1 577 ? 9.933 -9.120 -24.265 1.00 79.75 577 ARG A O 1
ATOM 4391 N N . TRP A 1 578 ? 11.573 -8.410 -25.608 1.00 83.88 578 TRP A N 1
ATOM 4392 C CA . TRP A 1 578 ? 11.646 -7.082 -24.982 1.00 83.88 578 TRP A CA 1
ATOM 4393 C C . TRP A 1 578 ? 10.400 -6.241 -25.274 1.00 83.88 578 TRP A C 1
ATOM 4395 O O . TRP A 1 578 ? 9.919 -5.545 -24.379 1.00 83.88 578 TRP A O 1
ATOM 4405 N N . ALA A 1 579 ? 9.865 -6.324 -26.495 1.00 83.12 579 ALA A N 1
ATOM 4406 C CA . ALA A 1 579 ? 8.623 -5.649 -26.868 1.00 83.12 579 ALA A CA 1
ATOM 4407 C C . ALA A 1 579 ? 7.410 -6.269 -26.154 1.00 83.12 579 ALA A C 1
ATOM 4409 O O . ALA A 1 579 ? 6.600 -5.549 -25.577 1.00 83.12 579 ALA A O 1
ATOM 4410 N N . GLU A 1 580 ? 7.328 -7.602 -26.096 1.00 78.88 580 GLU A N 1
ATOM 4411 C CA . GLU A 1 580 ? 6.271 -8.330 -25.369 1.00 78.88 580 GLU A CA 1
ATOM 4412 C C . GLU A 1 580 ? 6.284 -8.032 -23.861 1.00 78.88 580 GLU A C 1
ATOM 4414 O O . GLU A 1 580 ? 5.236 -7.890 -23.226 1.00 78.88 580 GLU A O 1
ATOM 4419 N N . ALA A 1 581 ? 7.477 -7.868 -23.284 1.00 72.31 581 ALA A N 1
ATOM 4420 C CA . ALA A 1 581 ? 7.649 -7.456 -21.897 1.00 72.31 581 ALA A CA 1
ATOM 4421 C C . ALA A 1 581 ? 7.314 -5.970 -21.653 1.00 72.31 581 ALA A C 1
ATOM 4423 O O . ALA A 1 581 ? 7.145 -5.581 -20.494 1.00 72.31 581 ALA A O 1
ATOM 4424 N N . GLY A 1 582 ? 7.169 -5.154 -22.705 1.00 80.56 582 GLY A N 1
ATOM 4425 C CA . GLY A 1 582 ? 6.896 -3.713 -22.625 1.00 80.56 582 GLY A CA 1
ATOM 4426 C C . GLY A 1 582 ? 8.126 -2.851 -22.314 1.00 80.56 582 GLY A C 1
ATOM 4427 O O . GLY A 1 582 ? 7.988 -1.724 -21.847 1.00 80.56 582 GLY A O 1
ATOM 4428 N N . LEU A 1 583 ? 9.335 -3.375 -22.533 1.00 81.06 583 LEU A N 1
ATOM 4429 C CA . LEU A 1 583 ? 10.606 -2.686 -22.257 1.00 81.06 583 LEU A CA 1
ATOM 4430 C C . LEU A 1 583 ? 11.024 -1.731 -23.387 1.00 81.06 583 LEU A C 1
ATOM 4432 O O . LEU A 1 583 ? 11.766 -0.763 -23.173 1.00 81.06 583 LEU A O 1
ATOM 4436 N N . VAL A 1 584 ? 10.552 -2.028 -24.593 1.00 90.75 584 VAL A N 1
ATOM 4437 C CA . VAL A 1 584 ? 10.644 -1.228 -25.817 1.00 90.75 584 VAL A CA 1
ATOM 4438 C C . VAL A 1 584 ? 9.279 -1.246 -26.500 1.00 90.75 584 VAL A C 1
ATOM 4440 O O . VAL A 1 584 ? 8.428 -2.073 -26.168 1.00 90.75 584 VAL A O 1
ATOM 4443 N N . ASP A 1 585 ? 9.051 -0.330 -27.434 1.00 93.25 585 ASP A N 1
ATOM 4444 C CA . ASP A 1 585 ? 7.788 -0.278 -28.168 1.00 93.25 585 ASP A CA 1
ATOM 4445 C C . ASP A 1 585 ? 7.626 -1.419 -29.188 1.00 93.25 585 ASP A C 1
ATOM 4447 O O . ASP A 1 585 ? 8.584 -2.103 -29.554 1.00 93.25 585 ASP A O 1
ATOM 4451 N N . ALA A 1 586 ? 6.386 -1.637 -29.630 1.00 91.31 586 ALA A N 1
ATOM 4452 C CA . ALA A 1 586 ? 6.009 -2.778 -30.463 1.00 91.31 586 ALA A CA 1
ATOM 4453 C C . ALA A 1 586 ? 6.693 -2.782 -31.839 1.00 91.31 586 ALA A C 1
ATOM 4455 O O . ALA A 1 586 ? 6.891 -3.849 -32.419 1.00 91.31 586 ALA A O 1
ATOM 4456 N N . MET A 1 587 ? 7.080 -1.613 -32.355 1.00 94.81 587 MET A N 1
ATOM 4457 C CA . MET A 1 587 ? 7.775 -1.497 -33.636 1.00 94.81 587 MET A CA 1
ATOM 4458 C C . MET A 1 587 ? 9.284 -1.710 -33.523 1.00 94.81 587 MET A C 1
ATOM 4460 O O . MET A 1 587 ? 9.947 -1.910 -34.546 1.00 94.81 587 MET A O 1
ATOM 4464 N N . PHE A 1 588 ? 9.834 -1.747 -32.306 1.00 95.44 588 PHE A N 1
ATOM 4465 C CA . PHE A 1 588 ? 11.275 -1.829 -32.095 1.00 95.44 588 PHE A CA 1
ATOM 4466 C C . PHE A 1 588 ? 11.911 -3.086 -32.702 1.00 95.44 588 PHE A C 1
ATOM 4468 O O . PHE A 1 588 ? 12.935 -2.939 -33.365 1.00 95.44 588 PHE A O 1
ATOM 4475 N N . PRO A 1 589 ? 11.343 -4.305 -32.579 1.00 92.81 589 PRO A N 1
ATOM 4476 C CA . PRO A 1 589 ? 11.930 -5.497 -33.199 1.00 92.81 589 PRO A CA 1
ATOM 4477 C C . PRO A 1 589 ? 12.030 -5.390 -34.725 1.00 92.81 589 PRO A C 1
ATOM 4479 O O . PRO A 1 589 ? 13.009 -5.830 -35.328 1.00 92.81 589 PRO A O 1
ATOM 4482 N N . ILE A 1 590 ? 11.048 -4.745 -35.360 1.00 90.94 590 ILE A N 1
ATOM 4483 C CA . ILE A 1 590 ? 11.046 -4.504 -36.807 1.00 90.94 590 ILE A CA 1
ATOM 4484 C C . ILE A 1 590 ? 12.104 -3.449 -37.154 1.00 90.94 590 ILE A C 1
ATOM 4486 O O . ILE A 1 590 ? 12.916 -3.659 -38.057 1.00 90.94 590 ILE A O 1
ATOM 4490 N N . ALA A 1 591 ? 12.142 -2.349 -36.398 1.00 92.19 591 ALA A N 1
ATOM 4491 C CA . ALA A 1 591 ? 13.095 -1.258 -36.573 1.00 92.19 591 ALA A CA 1
ATOM 4492 C C . ALA A 1 591 ? 14.544 -1.653 -36.232 1.00 92.19 591 ALA A C 1
ATOM 4494 O O . ALA A 1 591 ? 15.486 -1.054 -36.738 1.00 92.19 591 ALA A O 1
ATOM 4495 N N . ALA A 1 592 ? 14.763 -2.665 -35.397 1.00 93.69 592 ALA A N 1
ATOM 4496 C CA . ALA A 1 592 ? 16.094 -3.108 -35.003 1.00 93.69 592 ALA A CA 1
ATOM 4497 C C . ALA A 1 592 ? 16.629 -4.258 -35.865 1.00 93.69 592 ALA A C 1
ATOM 4499 O O . ALA A 1 592 ? 17.825 -4.524 -35.824 1.00 93.69 592 ALA A O 1
ATOM 4500 N N . ARG A 1 593 ? 15.789 -4.912 -36.681 1.00 91.19 593 ARG A N 1
ATOM 4501 C CA . ARG A 1 593 ? 16.072 -6.196 -37.353 1.00 91.19 593 ARG A CA 1
ATOM 4502 C C . ARG A 1 593 ? 17.434 -6.298 -38.049 1.00 91.19 593 ARG A C 1
ATOM 4504 O O . ARG A 1 593 ? 18.065 -7.351 -38.000 1.00 91.19 593 ARG A O 1
ATOM 4511 N N . CYS A 1 594 ? 17.871 -5.232 -38.716 1.00 89.25 594 CYS A N 1
ATOM 4512 C CA . CYS A 1 594 ? 19.112 -5.212 -39.498 1.00 89.25 594 CYS A CA 1
ATOM 4513 C C . CYS A 1 594 ? 20.331 -4.685 -38.720 1.00 89.25 594 CYS A C 1
ATOM 4515 O O . CYS A 1 594 ? 21.415 -4.589 -39.292 1.00 89.25 594 CYS A O 1
ATOM 4517 N N . ILE A 1 595 ? 20.171 -4.325 -37.444 1.00 93.81 595 ILE A N 1
ATOM 4518 C CA . ILE A 1 595 ? 21.258 -3.809 -36.609 1.00 93.81 595 ILE A CA 1
ATOM 4519 C C . ILE A 1 595 ? 22.109 -4.997 -36.127 1.00 93.81 595 ILE A C 1
ATOM 4521 O O . ILE A 1 595 ? 21.570 -5.900 -35.475 1.00 93.81 595 ILE A O 1
ATOM 4525 N N . PRO A 1 596 ? 23.430 -5.019 -36.400 1.00 91.12 596 PRO A N 1
ATOM 4526 C CA . PRO A 1 596 ? 24.282 -6.165 -36.074 1.00 91.12 596 PRO A CA 1
ATOM 4527 C C . PRO A 1 596 ? 24.308 -6.507 -34.583 1.00 91.12 596 PRO A C 1
ATOM 4529 O O . PRO A 1 596 ? 24.358 -7.681 -34.215 1.00 91.12 596 PRO A O 1
ATOM 4532 N N . ARG A 1 597 ? 24.250 -5.488 -33.719 1.00 94.38 597 ARG A N 1
ATOM 4533 C CA . ARG A 1 597 ? 24.249 -5.661 -32.269 1.00 94.38 597 ARG A CA 1
ATOM 4534 C C . ARG A 1 597 ? 23.333 -4.658 -31.582 1.00 94.38 597 ARG A C 1
ATOM 4536 O O . ARG A 1 597 ? 23.479 -3.454 -31.756 1.00 94.38 597 ARG A O 1
ATOM 4543 N N . VAL A 1 598 ? 22.442 -5.154 -30.735 1.00 95.38 598 VAL A N 1
ATOM 4544 C CA . VAL A 1 598 ? 21.585 -4.342 -29.873 1.00 95.38 598 VAL A CA 1
ATOM 4545 C C . VAL A 1 598 ? 21.862 -4.706 -28.420 1.00 95.38 598 VAL A C 1
ATOM 4547 O O . VAL A 1 598 ? 21.861 -5.881 -28.051 1.00 95.38 598 VAL A O 1
ATOM 4550 N N . ARG A 1 599 ? 22.116 -3.699 -27.585 1.00 92.88 599 ARG A N 1
ATOM 4551 C CA . ARG A 1 599 ? 22.350 -3.855 -26.146 1.00 92.88 599 ARG A CA 1
ATOM 4552 C C . ARG A 1 599 ? 21.281 -3.143 -25.349 1.00 92.88 599 ARG A C 1
ATOM 4554 O O . ARG A 1 599 ? 20.940 -2.006 -25.658 1.00 92.88 599 ARG A O 1
ATOM 4561 N N . TYR A 1 600 ? 20.829 -3.783 -24.282 1.00 89.94 600 TYR A N 1
ATOM 4562 C CA . TYR A 1 600 ? 19.954 -3.187 -23.285 1.00 89.94 600 TYR A CA 1
ATOM 4563 C C . TYR A 1 600 ? 20.699 -3.132 -21.952 1.00 89.94 600 TYR A C 1
ATOM 4565 O O . TYR A 1 600 ? 21.105 -4.164 -21.408 1.00 89.94 600 TYR A O 1
ATOM 4573 N N . LEU A 1 601 ? 20.910 -1.921 -21.437 1.00 88.38 601 LEU A N 1
ATOM 4574 C CA . LEU A 1 601 ? 21.739 -1.664 -20.264 1.00 88.38 601 LEU A CA 1
ATOM 4575 C C . LEU A 1 601 ? 20.971 -0.825 -19.248 1.00 88.38 601 LEU A C 1
ATOM 4577 O O . LEU A 1 601 ? 20.437 0.231 -19.584 1.00 88.38 601 LEU A O 1
ATOM 4581 N N . ASN A 1 602 ? 20.986 -1.254 -17.988 1.00 85.44 602 ASN A N 1
ATOM 4582 C CA . ASN A 1 602 ? 20.559 -0.401 -16.890 1.00 85.44 602 ASN A CA 1
ATOM 4583 C C . ASN A 1 602 ? 21.707 0.536 -16.501 1.00 85.44 602 ASN A C 1
ATOM 4585 O O . ASN A 1 602 ? 22.701 0.098 -15.921 1.00 85.44 602 ASN A O 1
ATOM 4589 N N . LEU A 1 603 ? 21.573 1.826 -16.814 1.00 85.31 603 LEU A N 1
ATOM 4590 C CA . LEU A 1 603 ? 22.618 2.805 -16.516 1.00 85.31 603 LEU A CA 1
ATOM 4591 C C . LEU A 1 603 ? 22.759 3.049 -15.003 1.00 85.31 603 LEU A C 1
ATOM 4593 O O . LEU A 1 603 ? 23.851 3.368 -14.543 1.00 85.31 603 LEU A O 1
ATOM 4597 N N . ARG A 1 604 ? 21.691 2.835 -14.217 1.00 78.69 604 ARG A N 1
ATOM 4598 C CA . ARG A 1 604 ? 21.718 3.008 -12.753 1.00 78.69 604 ARG A CA 1
ATOM 4599 C C . ARG A 1 604 ? 22.596 1.965 -12.054 1.00 78.69 604 ARG A C 1
ATOM 4601 O O . ARG A 1 604 ? 23.152 2.258 -11.005 1.00 78.69 604 ARG A O 1
ATOM 4608 N N . SER A 1 605 ? 22.739 0.770 -12.632 1.00 66.50 605 SER A N 1
ATOM 4609 C CA . SER A 1 605 ? 23.529 -0.330 -12.057 1.00 66.50 605 SER A CA 1
ATOM 4610 C C . SER A 1 605 ? 24.907 -0.512 -12.708 1.00 66.50 605 SER A C 1
ATOM 4612 O O . SER A 1 605 ? 25.698 -1.337 -12.257 1.00 66.50 605 SER A O 1
ATOM 4614 N N . ALA A 1 606 ? 25.213 0.231 -13.777 1.00 56.56 606 ALA A N 1
ATOM 4615 C CA . ALA A 1 606 ? 26.404 0.021 -14.604 1.00 56.56 606 ALA A CA 1
ATOM 4616 C C . ALA A 1 606 ? 27.742 0.363 -13.911 1.00 56.56 606 ALA A C 1
ATOM 4618 O O . ALA A 1 606 ? 28.794 0.009 -14.434 1.00 56.56 606 ALA A O 1
ATOM 4619 N N . THR A 1 607 ? 27.726 1.000 -12.736 1.00 47.91 607 THR A N 1
ATOM 4620 C CA . THR A 1 607 ? 28.932 1.400 -11.986 1.00 47.91 607 THR A CA 1
ATOM 4621 C C . THR A 1 607 ? 29.354 0.437 -10.873 1.00 47.91 607 THR A C 1
ATOM 4623 O O . THR A 1 607 ? 30.384 0.672 -10.247 1.00 47.91 607 THR A O 1
ATOM 4626 N N . GLN A 1 608 ? 28.631 -0.666 -10.640 1.00 37.88 608 GLN A N 1
ATOM 4627 C CA . GLN A 1 608 ? 29.012 -1.675 -9.634 1.00 37.88 608 GLN A CA 1
ATOM 4628 C C . GLN A 1 608 ? 29.928 -2.793 -10.173 1.00 37.88 608 GLN A C 1
ATOM 4630 O O . GLN A 1 608 ? 30.390 -3.634 -9.406 1.00 37.88 608 GLN A O 1
ATOM 4635 N N . ALA A 1 609 ? 30.233 -2.810 -11.475 1.00 34.81 609 ALA A N 1
ATOM 4636 C CA . ALA A 1 609 ? 31.177 -3.766 -12.050 1.00 34.81 609 ALA A CA 1
ATOM 4637 C C . ALA A 1 609 ? 32.615 -3.223 -11.971 1.00 34.81 609 ALA A C 1
ATOM 4639 O O . ALA A 1 609 ? 33.059 -2.454 -12.823 1.00 34.81 609 ALA A O 1
ATOM 4640 N N . THR A 1 610 ? 33.352 -3.629 -10.938 1.00 26.31 610 THR A N 1
ATOM 4641 C CA . THR A 1 610 ? 34.802 -3.416 -10.820 1.00 26.31 610 THR A CA 1
ATOM 4642 C C . THR A 1 610 ? 35.527 -4.039 -12.025 1.00 26.31 610 THR A C 1
ATOM 4644 O O . THR A 1 610 ? 35.190 -5.164 -12.406 1.00 26.31 610 THR A O 1
ATOM 4647 N N . PRO A 1 611 ? 36.552 -3.394 -12.616 1.00 30.52 611 PRO A N 1
ATOM 4648 C CA . PRO A 1 611 ? 37.375 -4.043 -13.627 1.00 30.52 611 PRO A CA 1
ATOM 4649 C C . PRO A 1 611 ? 38.079 -5.250 -13.003 1.00 30.52 611 PRO A C 1
ATOM 4651 O O . PRO A 1 611 ? 38.773 -5.124 -11.993 1.00 30.52 611 PRO A O 1
ATOM 4654 N N . THR A 1 612 ? 37.921 -6.425 -13.607 1.00 29.50 612 THR A N 1
ATOM 4655 C CA . THR A 1 612 ? 38.769 -7.586 -13.330 1.00 29.50 612 THR A CA 1
ATOM 4656 C C . THR A 1 612 ? 40.230 -7.178 -13.489 1.00 29.50 612 THR A C 1
ATOM 4658 O O . THR A 1 612 ? 40.630 -6.754 -14.573 1.00 29.50 612 THR A O 1
ATOM 4661 N N . ASN A 1 613 ? 40.999 -7.294 -12.402 1.00 27.23 613 ASN A N 1
ATOM 4662 C CA . ASN A 1 613 ? 42.433 -7.026 -12.335 1.00 27.23 613 ASN A CA 1
ATOM 4663 C C . ASN A 1 613 ? 43.175 -7.612 -13.547 1.00 27.23 613 ASN A C 1
ATOM 4665 O O . ASN A 1 613 ? 43.464 -8.807 -13.594 1.00 27.23 613 ASN A O 1
ATOM 4669 N N . ALA A 1 614 ? 43.547 -6.751 -14.493 1.00 29.94 614 ALA A N 1
ATOM 4670 C CA . ALA A 1 614 ? 44.713 -6.995 -15.318 1.00 29.94 614 ALA A CA 1
ATOM 4671 C C . ALA A 1 614 ? 45.933 -6.774 -14.417 1.00 29.94 614 ALA A C 1
ATOM 4673 O O . ALA A 1 614 ? 46.146 -5.690 -13.877 1.00 29.94 614 ALA A O 1
ATOM 4674 N N . SER A 1 615 ? 46.688 -7.844 -14.205 1.00 31.95 615 SER A N 1
ATOM 4675 C CA . SER A 1 615 ? 47.949 -7.877 -13.473 1.00 31.95 615 SER A CA 1
ATOM 4676 C C . SER A 1 615 ? 48.883 -6.738 -13.899 1.00 31.95 615 SER A C 1
ATOM 4678 O O . SER A 1 615 ? 49.425 -6.765 -15.005 1.00 31.95 615 SER A O 1
ATOM 4680 N N . SER A 1 616 ? 49.105 -5.768 -13.009 1.00 26.94 616 SER A N 1
ATOM 4681 C CA . SER A 1 616 ? 50.198 -4.804 -13.145 1.00 26.94 616 SER A CA 1
ATOM 4682 C C . SER A 1 616 ? 51.516 -5.448 -12.677 1.00 26.94 616 SER A C 1
ATOM 4684 O O . SER A 1 616 ? 51.562 -5.993 -11.568 1.00 26.94 616 SER A O 1
ATOM 4686 N N . PRO A 1 617 ? 52.596 -5.423 -13.479 1.00 34.88 617 PRO A N 1
ATOM 4687 C CA . PRO A 1 617 ? 53.885 -6.003 -13.124 1.00 34.88 617 PRO A CA 1
ATOM 4688 C C . PRO A 1 617 ? 54.720 -5.012 -12.300 1.00 34.88 617 PRO A C 1
ATOM 4690 O O . PRO A 1 617 ? 55.721 -4.494 -12.779 1.00 34.88 617 PRO A O 1
ATOM 4693 N N . GLU A 1 618 ? 54.337 -4.746 -11.049 1.00 30.78 618 GLU A N 1
ATOM 4694 C CA . GLU A 1 618 ? 55.133 -3.868 -10.163 1.00 30.78 618 GLU A CA 1
ATOM 4695 C C . GLU A 1 618 ? 55.414 -4.423 -8.758 1.00 30.78 618 GLU A C 1
ATOM 4697 O O . GLU A 1 618 ? 56.179 -3.835 -7.996 1.00 30.78 618 GLU A O 1
ATOM 4702 N N . SER A 1 619 ? 54.932 -5.620 -8.422 1.00 31.28 619 SER A N 1
ATOM 4703 C CA . SER A 1 619 ? 55.179 -6.242 -7.110 1.00 31.28 619 SER A CA 1
ATOM 4704 C C . SER A 1 619 ? 56.430 -7.138 -7.034 1.00 31.28 619 SER A C 1
ATOM 4706 O O . SER A 1 619 ? 56.701 -7.718 -5.986 1.00 31.28 619 SER A O 1
ATOM 4708 N N . ALA A 1 620 ? 57.258 -7.214 -8.084 1.00 33.12 620 ALA A N 1
ATOM 4709 C CA . ALA A 1 620 ? 58.421 -8.115 -8.141 1.00 33.12 620 ALA A CA 1
ATOM 4710 C C . ALA A 1 620 ? 59.794 -7.476 -7.816 1.00 33.12 620 ALA A C 1
ATOM 4712 O O . ALA A 1 620 ? 60.826 -8.085 -8.089 1.00 33.12 620 ALA A O 1
ATOM 4713 N N . ARG A 1 621 ? 59.865 -6.265 -7.237 1.00 35.03 621 ARG A N 1
ATOM 4714 C CA . ARG A 1 621 ? 61.160 -5.594 -6.946 1.00 35.03 621 ARG A CA 1
ATOM 4715 C C . ARG A 1 621 ? 61.442 -5.236 -5.486 1.00 35.03 621 ARG A C 1
ATOM 4717 O O . ARG A 1 621 ? 62.403 -4.520 -5.222 1.00 35.03 621 ARG A O 1
ATOM 4724 N N . ARG A 1 622 ? 60.683 -5.759 -4.516 1.00 35.59 622 ARG A N 1
ATOM 4725 C CA . ARG A 1 622 ? 60.900 -5.425 -3.091 1.00 35.59 622 ARG A CA 1
ATOM 4726 C C . ARG A 1 622 ? 61.137 -6.610 -2.152 1.00 35.59 622 ARG A C 1
ATOM 4728 O O . ARG A 1 622 ? 60.871 -6.504 -0.965 1.00 35.59 622 ARG A O 1
ATOM 4735 N N . ALA A 1 623 ? 61.704 -7.697 -2.675 1.00 36.34 623 ALA A N 1
ATOM 4736 C CA . ALA A 1 623 ? 62.199 -8.829 -1.889 1.00 36.34 623 ALA A CA 1
ATOM 4737 C C . ALA A 1 623 ? 63.659 -9.163 -2.256 1.00 36.34 623 ALA A C 1
ATOM 4739 O O . ALA A 1 623 ? 63.986 -10.267 -2.668 1.00 36.34 623 ALA A O 1
ATOM 4740 N N . THR A 1 624 ? 64.542 -8.169 -2.163 1.00 41.69 624 THR A N 1
ATOM 4741 C CA . THR A 1 624 ? 66.002 -8.346 -2.051 1.00 41.69 624 THR A CA 1
ATOM 4742 C C . THR A 1 624 ? 66.570 -7.129 -1.326 1.00 41.69 624 THR A C 1
ATOM 4744 O O . THR A 1 624 ? 67.129 -6.227 -1.943 1.00 41.69 624 THR A O 1
ATOM 4747 N N . ARG A 1 625 ? 66.351 -7.071 -0.007 1.00 38.50 625 ARG A N 1
ATOM 4748 C CA . ARG A 1 625 ? 67.215 -6.439 1.009 1.00 38.50 625 ARG A CA 1
ATOM 4749 C C . ARG A 1 625 ? 66.499 -6.461 2.365 1.00 38.50 625 ARG A C 1
ATOM 4751 O O . ARG A 1 625 ? 65.426 -5.882 2.476 1.00 38.50 625 ARG A O 1
ATOM 4758 N N . SER A 1 626 ? 67.208 -7.041 3.336 1.00 34.25 626 SER A N 1
ATOM 4759 C CA . SER A 1 626 ? 66.941 -7.206 4.775 1.00 34.25 626 SER A CA 1
ATOM 4760 C C . SER A 1 626 ? 66.203 -8.477 5.155 1.00 34.25 626 SER A C 1
ATOM 4762 O O . SER A 1 626 ? 64.968 -8.514 4.964 1.00 34.25 626 SER A O 1
#

Radius of gyration: 30.18 Å; chains: 1; bounding box: 93×62×91 Å

=== Feature glossary ===
Feature key, reading from the visual/contextual features back to the raw sequence:

Rendered structure images. Structure images are PyMOL renders from six orthogonal camera directions. Cartoon representation draws helices as coils and strands as arrows; sticks shows the backbone as bonds; surface shows the solvent-excluded envelope. Rainbow coloring maps sequence position to hue (blue→red, N→C); chain coloring assigns a distinct color per polypeptide.

Contact-map, Ramachandran, and PAE plots. Three diagnostic plots accompany the record. The Cα contact map visualizes the tertiary structure as a 2D adjacency matrix (8 Å cutoff, sequence-local contacts suppressed). The Ramachandran plot shows the distribution of backbone (φ, ψ) torsions, with points in the α and β basins reflecting secondary structure content. The PAE plot shows AlphaFold's inter-residue confidence as a color matrix.

InterPro / GO / CATH / organism. The annotation block draws on four external resources. InterPro: which protein families and domains the sequence belongs to. GO: standardized terms for what the protein does, what process it participates in, and where in the cell it acts. CATH: which structural fold it has in the CATH hierarchy. Organism: the species of origin.

Nearest PDB structures. Structural nearest neighbors (via Foldseek easy-search vs the PDB). Reported per hit: target PDB id, E-value, and alignment TM-score. A TM-score above ~0.5 is the conventional threshold for 'same fold'.

Predicted aligned error. Predicted aligned error is AlphaFold's pairwise confidence. Unlike pLDDT (per-residue), PAE is per-residue-pair and captures whether two parts of the structure are correctly placed relative to each other. Units are ångströms of expected positional error.

Solvent-accessible surface area. SASA measures how much of the protein is reachable by solvent. It is computed by rolling a water-sized probe over the atomic surface and summing the exposed area (Å²). Per-residue SASA distinguishes core (buried, low SASA) from surface (exposed, high SASA) residues; total SASA is a whole-molecule size measure.

B-factor. Crystallographic B-factors measure how much each atom's electron density is smeared out, in Å². They rise in mobile loops and surface residues and fall in the buried interior. In AlphaFold models this column is repurposed to hold pLDDT instead.

pLDDT. For AlphaFold models, the B-factor field carries pLDDT — the model's own estimate of local accuracy on a 0–100 scale. Regions with pLDDT<50 should be treated as essentially unmodeled; they often correspond to intrinsically disordered segments.

Backbone torsions (φ/ψ). φ (phi) and ψ (psi) are the two rotatable backbone dihedrals per residue: φ is the C(i-1)–N–Cα–C torsion, ψ is the N–Cα–C–N(i+1) torsion, both in degrees on (−180°, 180°]. α-helical residues cluster near (−60°, −45°); β-strand residues near (−120°, +130°). A Ramachandran plot is simply a scatter of (φ, ψ) for every residue.

Radius of gyration, Cα contacts, bounding box. Radius of gyration (Rg) is the root-mean-square distance of Cα atoms from their centroid — a single number for overall size and compactness. A globular domain of N residues has Rg ≈ 2.2·N^0.38 Å; an extended or disordered chain has a much larger Rg. The Cα contact count is the number of residue pairs whose Cα atoms are within 8 Å and are more than four positions apart in sequence — a standard proxy for tertiary packing density. The bounding box is the smallest axis-aligned box enclosing all Cα atoms.

Secondary structure (3-state, P-SEA). Three-state secondary structure (P-SEA) collapses the eight DSSP classes into helix (a), strand (b), and coil (c). P-SEA assigns these from Cα geometry alone — distances and angles — without requiring backbone oxygens, so it works on any Cα trace.

Secondary structure (8-state, DSSP). Secondary structure is the local, repeating backbone conformation. DSSP classifies it into eight states by reading the hydrogen-bond network: three helix types (H, G, I), two β types (E, B), two non-regular types (T, S), and unstructured coil (-).

Foldseek 3Di. The Foldseek 3Di string encodes local tertiary geometry as a 20-letter alphabet — one character per residue — derived from the relative positions of nearby Cα atoms. Unlike the amino-acid sequence, 3Di is a direct function of the 3D structure, so two proteins with the same fold have similar 3Di strings even at low sequence identity.

mmCIF coordinates. Structure coordinates are given as an mmCIF _atom_site loop: one row per atom with element, residue name, chain id, sequence number, and x/y/z position in Å. Only the four main-chain atoms per residue are included here; side chains are omitted to keep the record compact.

Sequence. This is the polypeptide sequence — one letter per residue, N-terminus first. Length ranges from a few dozen residues for small domains to over a thousand for large multi-domain proteins.